Protein AF-K2R7N9-F1 (afdb_monomer)

Structure (mmCIF, N/CA/C/O backbone):
data_AF-K2R7N9-F1
#
_entry.id   AF-K2R7N9-F1
#
loop_
_atom_site.group_PDB
_atom_site.id
_atom_site.type_symbol
_atom_site.label_atom_id
_atom_site.label_alt_id
_atom_site.label_comp_id
_atom_site.label_asym_id
_atom_site.label_entity_id
_atom_site.label_seq_id
_atom_site.pdbx_PDB_ins_code
_atom_site.Cartn_x
_atom_site.Cartn_y
_atom_site.Cartn_z
_atom_site.occupancy
_atom_site.B_iso_or_equiv
_atom_site.auth_seq_id
_atom_site.auth_comp_id
_atom_site.auth_asym_id
_atom_site.auth_atom_id
_atom_site.pdbx_PDB_model_num
ATOM 1 N N . MET A 1 1 ? 5.567 8.477 19.212 1.00 52.91 1 MET A N 1
ATOM 2 C CA . MET A 1 1 ? 4.552 7.799 20.063 1.00 52.91 1 MET A CA 1
ATOM 3 C C . MET A 1 1 ? 4.392 6.324 19.695 1.00 52.91 1 MET A C 1
ATOM 5 O O . MET A 1 1 ? 4.453 5.483 20.583 1.00 52.91 1 MET A O 1
ATOM 9 N N . PHE A 1 2 ? 4.288 6.011 18.400 1.00 51.47 2 PHE A N 1
ATOM 10 C CA . PHE A 1 2 ? 4.263 4.658 17.830 1.00 51.47 2 PHE A CA 1
ATOM 11 C C . PHE A 1 2 ? 5.306 3.684 18.416 1.00 51.47 2 PHE A C 1
ATOM 13 O O . PHE A 1 2 ? 4.948 2.606 18.889 1.00 51.47 2 PHE A O 1
ATOM 20 N N . TYR A 1 3 ? 6.579 4.094 18.499 1.00 55.31 3 TYR A N 1
ATOM 21 C CA . TYR A 1 3 ? 7.644 3.263 19.077 1.00 55.31 3 TYR A CA 1
ATOM 22 C C . TYR A 1 3 ? 7.366 2.831 20.519 1.00 55.31 3 TYR A C 1
ATOM 24 O O . TYR A 1 3 ? 7.686 1.706 20.869 1.00 55.31 3 TYR A O 1
ATOM 32 N N . VAL A 1 4 ? 6.719 3.667 21.339 1.00 58.81 4 VAL A N 1
ATOM 33 C CA . VAL A 1 4 ? 6.377 3.320 22.730 1.00 58.81 4 VAL A CA 1
ATOM 34 C C . VAL A 1 4 ? 5.258 2.282 22.760 1.00 58.81 4 VAL A C 1
ATOM 36 O O . VAL A 1 4 ? 5.354 1.289 23.469 1.00 58.81 4 VAL A O 1
ATOM 39 N N . ALA A 1 5 ? 4.214 2.454 21.950 1.00 59.41 5 ALA A N 1
ATOM 40 C CA . ALA A 1 5 ? 3.125 1.485 21.890 1.00 59.41 5 ALA A CA 1
ATOM 41 C C . ALA A 1 5 ? 3.589 0.123 21.349 1.00 59.41 5 ALA A C 1
ATOM 43 O O . ALA A 1 5 ? 3.277 -0.905 21.948 1.00 59.41 5 ALA A O 1
ATOM 44 N N . ARG A 1 6 ? 4.395 0.106 20.277 1.00 59.06 6 ARG A N 1
ATOM 45 C CA . ARG A 1 6 ? 4.973 -1.119 19.703 1.00 59.06 6 ARG A CA 1
ATOM 46 C C . ARG A 1 6 ? 5.985 -1.764 20.652 1.00 59.06 6 ARG A C 1
ATOM 48 O O . ARG A 1 6 ? 5.880 -2.955 20.931 1.00 59.06 6 ARG A O 1
ATOM 55 N N . ALA A 1 7 ? 6.920 -0.990 21.203 1.00 59.03 7 ALA A N 1
ATOM 56 C CA . ALA A 1 7 ? 7.928 -1.500 22.134 1.00 59.03 7 ALA A CA 1
ATOM 57 C C . ALA A 1 7 ? 7.334 -1.964 23.462 1.00 59.03 7 ALA A C 1
ATOM 59 O O . ALA A 1 7 ? 7.969 -2.757 24.149 1.00 59.03 7 ALA A O 1
ATOM 60 N N . CYS A 1 8 ? 6.134 -1.513 23.831 1.00 60.31 8 CYS A N 1
ATOM 61 C CA . CYS A 1 8 ? 5.515 -1.966 25.062 1.00 60.31 8 CYS A CA 1
ATOM 62 C C . CYS A 1 8 ? 4.479 -3.072 24.858 1.00 60.31 8 CYS A C 1
ATOM 64 O O . CYS A 1 8 ? 4.507 -4.036 25.610 1.00 60.31 8 CYS A O 1
ATOM 66 N N . LEU A 1 9 ? 3.614 -3.010 23.844 1.00 62.53 9 LEU A N 1
ATOM 67 C CA . LEU A 1 9 ? 2.472 -3.927 23.711 1.00 62.53 9 LEU A CA 1
ATOM 68 C C . LEU A 1 9 ? 2.688 -5.110 22.755 1.00 62.53 9 LEU A C 1
ATOM 70 O O . LEU A 1 9 ? 1.759 -5.883 22.523 1.00 62.53 9 LEU A O 1
ATOM 74 N N . TYR A 1 10 ? 3.899 -5.301 22.228 1.00 69.38 10 TYR A N 1
ATOM 75 C CA . TYR A 1 10 ? 4.218 -6.502 21.459 1.00 69.38 10 TYR A CA 1
ATOM 76 C C . TYR A 1 10 ? 4.176 -7.753 22.348 1.00 69.38 10 TYR A C 1
ATOM 78 O O . TYR A 1 10 ? 4.750 -7.778 23.442 1.00 69.38 10 TYR A O 1
ATOM 86 N N . SER A 1 11 ? 3.520 -8.814 21.870 1.00 66.88 11 SER A N 1
ATOM 87 C CA . SER A 1 11 ? 3.306 -10.053 22.635 1.00 66.88 11 SER A CA 1
ATOM 88 C C . SER A 1 11 ? 4.608 -10.744 23.053 1.00 66.88 11 SER A C 1
ATOM 90 O O . SER A 1 11 ? 4.617 -11.463 24.046 1.00 66.88 11 SER A O 1
ATOM 92 N N . ARG A 1 12 ? 5.714 -10.487 22.338 1.00 69.00 12 ARG A N 1
ATOM 93 C CA . ARG A 1 12 ? 7.049 -11.014 22.664 1.00 69.00 12 ARG A CA 1
ATOM 94 C C . ARG A 1 12 ? 7.774 -10.255 23.781 1.00 69.00 12 ARG A C 1
ATOM 96 O O . ARG A 1 12 ? 8.808 -10.722 24.245 1.00 69.00 12 ARG A O 1
ATOM 103 N N . ASN A 1 13 ? 7.272 -9.096 24.205 1.00 72.44 13 ASN A N 1
ATOM 104 C CA . ASN A 1 13 ? 7.898 -8.324 25.278 1.00 72.44 13 ASN A CA 1
ATOM 105 C C . ASN A 1 13 ? 7.609 -8.932 26.653 1.00 72.44 13 ASN A C 1
ATOM 107 O O . ASN A 1 13 ? 6.588 -9.585 26.859 1.00 72.44 13 ASN A O 1
ATOM 111 N N . ALA A 1 14 ? 8.479 -8.653 27.626 1.00 80.75 14 ALA A N 1
ATOM 112 C CA . ALA A 1 14 ? 8.266 -9.080 29.004 1.00 80.75 14 ALA A CA 1
ATOM 113 C C . ALA A 1 14 ? 6.934 -8.523 29.569 1.00 80.75 14 ALA A C 1
ATOM 115 O O . ALA A 1 14 ? 6.615 -7.353 29.325 1.00 80.75 14 ALA A O 1
ATOM 116 N N . PRO A 1 15 ? 6.184 -9.289 30.389 1.00 82.75 15 PRO A N 1
ATOM 117 C CA . PRO A 1 15 ? 4.899 -8.851 30.949 1.00 82.75 15 PRO A CA 1
ATOM 118 C C . PRO A 1 15 ? 4.950 -7.497 31.675 1.00 82.75 15 PRO A C 1
ATOM 120 O O . PRO A 1 15 ? 4.014 -6.702 31.597 1.00 82.75 15 PRO A O 1
ATOM 123 N N . THR A 1 16 ? 6.063 -7.188 32.346 1.00 84.12 16 THR A N 1
ATOM 124 C CA . THR A 1 16 ? 6.278 -5.898 33.023 1.00 84.12 16 THR A CA 1
ATOM 125 C C . THR A 1 16 ? 6.301 -4.724 32.040 1.00 84.12 16 THR A C 1
ATOM 127 O O . THR A 1 16 ? 5.710 -3.679 32.311 1.00 84.12 16 THR A O 1
ATOM 130 N N . VAL A 1 17 ? 6.932 -4.908 30.877 1.00 77.31 17 VAL A N 1
ATOM 131 C CA . VAL A 1 17 ? 7.016 -3.901 29.808 1.00 77.31 17 VAL A CA 1
ATOM 132 C C . VAL A 1 17 ? 5.639 -3.684 29.170 1.00 77.31 17 VAL A C 1
ATOM 134 O O . VAL A 1 17 ? 5.231 -2.541 28.962 1.00 77.31 17 VAL A O 1
ATOM 137 N N . GLN A 1 18 ? 4.872 -4.759 28.972 1.00 75.94 18 GLN A N 1
ATOM 138 C CA . GLN A 1 18 ? 3.480 -4.685 28.509 1.00 75.94 18 GLN A CA 1
ATOM 139 C C . GLN A 1 18 ? 2.578 -3.937 29.492 1.00 75.94 18 GLN A C 1
ATOM 141 O O . GLN A 1 18 ? 1.816 -3.053 29.092 1.00 75.94 18 GLN A O 1
ATOM 146 N N . LYS A 1 19 ? 2.701 -4.231 30.792 1.00 83.56 19 LYS A N 1
ATOM 147 C CA . LYS A 1 19 ? 1.948 -3.536 31.842 1.00 83.56 19 LYS A CA 1
ATOM 148 C C . LYS A 1 19 ? 2.266 -2.040 31.862 1.00 83.56 19 LYS A C 1
ATOM 150 O O . LYS A 1 19 ? 1.341 -1.232 31.931 1.00 83.56 19 LYS A O 1
ATOM 155 N N . LEU A 1 20 ? 3.544 -1.671 31.755 1.00 82.88 20 LEU A N 1
ATOM 156 C CA . LEU A 1 20 ? 3.965 -0.270 31.700 1.00 82.88 20 LEU A CA 1
ATOM 157 C C . LEU A 1 20 ? 3.388 0.443 30.468 1.00 82.88 20 LEU A C 1
ATOM 159 O O . LEU A 1 20 ? 2.788 1.505 30.609 1.00 82.88 20 LEU A O 1
ATOM 163 N N . GLY A 1 21 ? 3.490 -0.168 29.283 1.00 81.06 21 GLY A N 1
ATOM 164 C CA . GLY A 1 21 ? 2.911 0.378 28.051 1.00 81.06 21 GLY A CA 1
ATOM 165 C C . GLY A 1 21 ? 1.423 0.645 28.144 1.00 81.06 21 GLY A C 1
ATOM 166 O O . GLY A 1 21 ? 0.953 1.709 27.747 1.00 81.06 21 GLY A O 1
ATOM 167 N N . LYS A 1 22 ? 0.682 -0.310 28.713 1.00 84.25 22 LYS A N 1
ATOM 168 C CA . LYS A 1 22 ? -0.757 -0.173 28.933 1.00 84.25 22 LYS A CA 1
ATOM 169 C C . LYS A 1 22 ? -1.070 1.015 29.844 1.00 84.25 22 LYS A C 1
ATOM 171 O O . LYS A 1 22 ? -1.948 1.802 29.512 1.00 84.25 22 LYS A O 1
ATOM 176 N N . VAL A 1 23 ? -0.344 1.178 30.954 1.00 88.69 23 VAL A N 1
ATOM 177 C CA . VAL A 1 23 ? -0.528 2.314 31.881 1.00 88.69 23 VAL A CA 1
ATOM 178 C C . VAL A 1 23 ? -0.234 3.648 31.193 1.00 88.69 23 VAL A C 1
ATOM 180 O O . VAL A 1 23 ? -1.018 4.588 31.332 1.00 88.69 23 VAL A O 1
ATOM 183 N N . VAL A 1 24 ? 0.850 3.730 30.419 1.00 86.19 24 VAL A N 1
ATOM 184 C CA . VAL A 1 24 ? 1.192 4.934 29.647 1.00 86.19 24 VAL A CA 1
ATOM 185 C C . VAL A 1 24 ? 0.076 5.273 28.658 1.00 86.19 24 VAL A C 1
ATOM 187 O O . VAL A 1 24 ? -0.429 6.393 28.676 1.00 86.19 24 VAL A O 1
ATOM 190 N N . LEU A 1 25 ? -0.380 4.310 27.853 1.00 84.19 25 LEU A N 1
ATOM 191 C CA . LEU A 1 25 ? -1.423 4.546 26.850 1.00 84.19 25 LEU A CA 1
ATOM 192 C C . LEU A 1 25 ? -2.781 4.890 27.468 1.00 84.19 25 LEU A C 1
ATOM 194 O O . LEU A 1 25 ? -3.458 5.783 26.966 1.00 84.19 25 LEU A O 1
ATOM 198 N N . LEU A 1 26 ? -3.159 4.251 28.579 1.00 89.00 26 LEU A N 1
ATOM 199 C CA . LEU A 1 26 ? -4.362 4.612 29.336 1.00 89.00 26 LEU A CA 1
ATOM 200 C C . LEU A 1 26 ? -4.284 6.048 29.857 1.00 89.00 26 LEU A C 1
ATOM 202 O O . LEU A 1 26 ? -5.247 6.800 29.732 1.00 89.00 26 LEU A O 1
ATOM 206 N N . THR A 1 27 ? -3.129 6.445 30.392 1.00 92.00 27 THR A N 1
ATOM 207 C CA . THR A 1 27 ? -2.916 7.802 30.910 1.00 92.00 27 THR A CA 1
ATOM 208 C C . THR A 1 27 ? -2.982 8.829 29.781 1.00 92.00 27 THR A C 1
ATOM 210 O O . THR A 1 27 ? -3.637 9.856 29.920 1.00 92.00 27 THR A O 1
ATOM 213 N N . MET A 1 28 ? -2.362 8.548 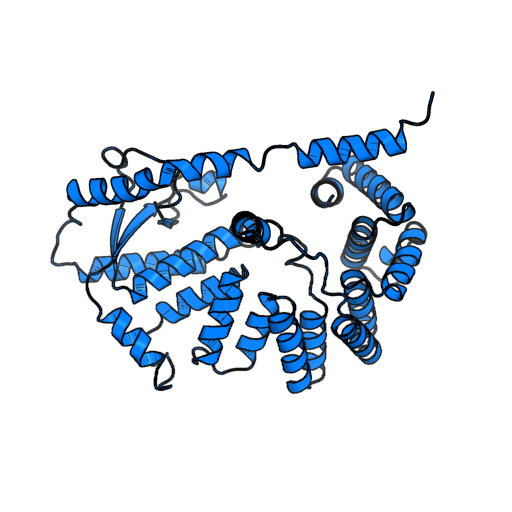28.634 1.00 89.19 28 MET A N 1
ATOM 214 C CA . MET A 1 28 ? -2.412 9.420 27.456 1.00 89.19 28 MET A CA 1
ATOM 215 C C . MET A 1 28 ? -3.819 9.512 26.860 1.00 89.19 28 MET A C 1
ATOM 217 O O . MET A 1 28 ? -4.265 10.601 26.518 1.00 89.19 28 MET A O 1
ATOM 221 N N . SER A 1 29 ? -4.546 8.397 26.792 1.00 90.62 29 SER A N 1
ATOM 222 C CA . SER A 1 29 ? -5.941 8.375 26.347 1.00 90.62 29 SER A CA 1
ATOM 223 C C . SER A 1 29 ? -6.856 9.164 27.291 1.00 90.62 29 SER A C 1
ATOM 225 O O . SER A 1 29 ? -7.710 9.913 26.827 1.00 90.62 29 SER A O 1
ATOM 227 N N . ALA A 1 30 ? -6.634 9.080 28.609 1.00 91.50 30 ALA A N 1
ATOM 228 C CA . ALA A 1 30 ? -7.335 9.904 29.596 1.00 91.50 30 ALA A CA 1
ATOM 229 C C . ALA A 1 30 ? -7.004 11.405 29.477 1.00 91.50 30 ALA A C 1
ATOM 231 O O . ALA A 1 30 ? -7.808 12.238 29.879 1.00 91.50 30 ALA A O 1
ATOM 232 N N . ASN A 1 31 ? -5.847 11.743 28.901 1.00 92.69 31 ASN A N 1
ATOM 233 C CA . ASN A 1 31 ? -5.457 13.107 28.531 1.00 92.69 31 ASN A CA 1
ATOM 234 C C . ASN A 1 31 ? -5.822 13.449 27.074 1.00 92.69 31 ASN A C 1
ATOM 236 O O . ASN A 1 31 ? -5.214 14.339 26.486 1.00 92.69 31 ASN A O 1
ATOM 240 N N . GLU A 1 32 ? -6.784 12.727 26.494 1.00 94.00 32 GLU A N 1
ATOM 241 C CA . GLU A 1 32 ? -7.348 12.990 25.168 1.00 94.00 32 GLU A CA 1
ATOM 242 C C . GLU A 1 32 ? -6.322 12.985 24.023 1.00 94.00 32 GLU A C 1
ATOM 244 O O . GLU A 1 32 ? -6.474 13.673 23.022 1.00 94.00 32 GLU A O 1
ATOM 249 N N . VAL A 1 33 ? -5.272 12.165 24.120 1.00 92.06 33 VAL A N 1
ATOM 250 C CA . VAL A 1 33 ? -4.355 11.947 22.992 1.00 92.06 33 VAL A CA 1
ATOM 251 C C . VAL A 1 33 ? -5.008 10.976 21.986 1.00 92.06 33 VAL A C 1
ATOM 253 O O . VAL A 1 33 ? -5.231 9.808 22.352 1.00 92.06 33 VAL A O 1
ATOM 256 N N . PRO A 1 34 ? -5.309 11.393 20.733 1.00 88.88 34 PRO A N 1
ATOM 257 C CA . PRO A 1 34 ? -6.054 10.566 19.776 1.00 88.88 34 PRO A CA 1
ATOM 258 C C . PRO A 1 34 ? -5.332 9.262 19.432 1.00 88.88 34 PRO A C 1
ATOM 260 O O . PRO A 1 34 ? -5.887 8.178 19.622 1.00 88.88 34 PRO A O 1
ATOM 263 N N . GLU A 1 35 ? -4.054 9.343 19.056 1.00 85.88 35 GLU A N 1
ATOM 264 C CA . GLU A 1 35 ? -3.266 8.173 18.648 1.00 85.88 35 GLU A CA 1
ATOM 265 C C . GLU A 1 35 ? -3.135 7.118 19.747 1.00 85.88 35 GLU A C 1
ATOM 267 O O . GLU A 1 35 ? -3.310 5.924 19.499 1.00 85.88 35 GLU A O 1
ATOM 272 N N . ALA A 1 36 ? -2.913 7.547 20.993 1.00 87.62 36 ALA A N 1
ATOM 273 C CA . ALA A 1 36 ? -2.860 6.634 22.132 1.00 87.62 36 ALA A CA 1
ATOM 274 C C . ALA A 1 36 ? -4.192 5.894 22.330 1.00 87.62 36 ALA A C 1
ATOM 276 O O . ALA A 1 36 ? -4.206 4.697 22.622 1.00 87.62 36 ALA A O 1
ATOM 277 N N . THR A 1 37 ? -5.308 6.600 22.133 1.00 90.94 37 THR A N 1
ATOM 278 C CA . THR A 1 37 ? -6.661 6.044 22.237 1.00 90.94 37 THR A CA 1
ATOM 279 C C . THR A 1 37 ? -6.910 5.015 21.141 1.00 90.94 37 THR A C 1
ATOM 281 O O . THR A 1 37 ? -7.303 3.887 21.436 1.00 90.94 37 THR A O 1
ATOM 284 N N . LEU A 1 38 ? -6.629 5.368 19.885 1.00 89.38 38 LEU A N 1
ATOM 285 C CA . LEU A 1 38 ? -6.840 4.484 18.740 1.00 89.38 38 LEU A CA 1
ATOM 286 C C . LEU A 1 38 ? -5.953 3.241 18.807 1.00 89.38 38 LEU A C 1
ATOM 288 O O . LEU A 1 38 ? -6.447 2.136 18.600 1.00 89.38 38 LEU A O 1
ATOM 292 N N . HIS A 1 39 ? -4.673 3.386 19.153 1.00 85.88 39 HIS A N 1
ATOM 293 C CA . HIS A 1 39 ? -3.767 2.247 19.320 1.00 85.88 39 HIS A CA 1
ATOM 294 C C . HIS A 1 39 ? -4.250 1.278 20.398 1.00 85.88 39 HIS A C 1
ATOM 296 O O . HIS A 1 39 ? -4.317 0.068 20.172 1.00 85.88 39 HIS A O 1
ATOM 302 N N . LEU A 1 40 ? -4.619 1.805 21.566 1.00 86.88 40 LEU A N 1
ATOM 303 C CA . LEU A 1 40 ? -5.079 0.990 22.681 1.00 86.88 40 LEU A CA 1
ATOM 304 C C . LEU A 1 40 ? -6.367 0.225 22.331 1.00 86.88 40 LEU A C 1
ATOM 306 O O . LEU A 1 40 ? -6.474 -0.966 22.625 1.00 86.88 40 LEU A O 1
ATOM 310 N N . LEU A 1 41 ? -7.314 0.873 21.648 1.00 89.81 41 LEU A N 1
ATOM 311 C CA . LEU A 1 41 ? -8.563 0.233 21.233 1.00 89.81 41 LEU A CA 1
ATOM 312 C C . LEU A 1 41 ? -8.361 -0.774 20.090 1.00 89.81 41 LEU A C 1
ATOM 314 O O . LEU A 1 41 ? -8.971 -1.841 20.122 1.00 89.81 41 LEU A O 1
ATOM 318 N N . ARG A 1 42 ? -7.478 -0.495 19.121 1.00 88.25 42 ARG A N 1
ATOM 319 C CA . ARG A 1 42 ? -7.101 -1.450 18.059 1.00 88.25 42 ARG A CA 1
ATOM 320 C C . ARG A 1 42 ? -6.485 -2.718 18.638 1.00 88.25 42 ARG A C 1
ATOM 322 O O . ARG A 1 42 ? -6.830 -3.813 18.206 1.00 88.25 42 ARG A O 1
ATOM 329 N N . LEU A 1 43 ? -5.613 -2.583 19.634 1.00 83.44 43 LEU A N 1
ATOM 330 C CA . LEU A 1 43 ? -5.009 -3.734 20.305 1.00 83.44 43 LEU A CA 1
ATOM 331 C C . LEU A 1 43 ? -6.038 -4.545 21.091 1.00 83.44 43 LEU A C 1
ATOM 333 O O . LEU A 1 43 ? -5.993 -5.771 21.042 1.00 83.44 43 LEU A O 1
ATOM 337 N N . ALA A 1 44 ? -6.990 -3.884 21.750 1.00 86.00 44 ALA A N 1
ATOM 338 C CA . ALA A 1 44 ? -8.088 -4.573 22.419 1.00 86.00 44 ALA A CA 1
ATOM 339 C C . ALA A 1 44 ? -8.964 -5.360 21.426 1.00 86.00 44 ALA A C 1
ATOM 341 O O . ALA A 1 44 ? -9.278 -6.515 21.683 1.00 86.00 44 ALA A O 1
ATOM 342 N N . VAL A 1 45 ? -9.286 -4.785 20.260 1.00 86.31 45 VAL A N 1
ATOM 343 C CA . VAL A 1 45 ? -10.034 -5.493 19.202 1.00 86.31 45 VAL A CA 1
ATOM 344 C C . VAL A 1 45 ? -9.245 -6.683 18.652 1.00 86.31 45 VAL A C 1
ATOM 346 O O . VAL A 1 45 ? -9.815 -7.757 18.511 1.00 86.31 45 VAL A O 1
ATOM 349 N N . ARG A 1 46 ? -7.936 -6.538 18.404 1.00 84.00 46 ARG A N 1
ATOM 350 C CA . ARG A 1 46 ? -7.087 -7.667 17.978 1.00 84.00 46 ARG A CA 1
ATOM 351 C C . ARG A 1 46 ? -7.054 -8.795 19.011 1.00 84.00 46 ARG A C 1
ATOM 353 O O . ARG A 1 46 ? -6.984 -9.954 18.640 1.00 84.00 46 ARG A O 1
ATOM 360 N N . GLN A 1 47 ? -7.100 -8.476 20.305 1.00 80.62 47 GLN A N 1
ATOM 361 C CA . GLN A 1 47 ? -7.196 -9.496 21.356 1.00 80.62 47 GLN A CA 1
ATOM 362 C C . GLN A 1 47 ? -8.556 -10.201 21.366 1.00 80.62 47 GLN A C 1
ATOM 364 O O . GLN A 1 47 ? -8.629 -11.360 21.763 1.00 80.62 47 GLN A O 1
ATOM 369 N N . ASP A 1 48 ? -9.614 -9.525 20.918 1.00 83.62 48 ASP A N 1
ATOM 370 C CA . ASP A 1 48 ? -10.950 -10.110 20.803 1.00 83.62 48 ASP A CA 1
ATOM 371 C C . ASP A 1 48 ? -11.066 -11.091 19.627 1.00 83.62 48 ASP A C 1
ATOM 373 O O . ASP A 1 48 ? -11.963 -11.940 19.631 1.00 83.62 48 ASP A O 1
ATOM 377 N N . GLU A 1 49 ? -10.164 -11.013 18.639 1.00 81.06 49 GLU A N 1
ATOM 378 C CA . GLU A 1 49 ? -10.071 -11.967 17.531 1.00 81.06 49 GLU A CA 1
ATOM 379 C C . GLU A 1 49 ? -9.717 -13.362 18.078 1.00 81.06 49 GLU A C 1
ATOM 381 O O . GLU A 1 49 ? -8.576 -13.667 18.413 1.00 81.06 49 GLU A O 1
ATOM 386 N N . GLY A 1 50 ? -10.731 -14.224 18.202 1.00 70.44 50 GLY A N 1
ATOM 387 C CA . GLY A 1 50 ? -10.595 -15.592 18.715 1.00 70.44 50 GLY A CA 1
ATOM 388 C C . GLY A 1 50 ? -11.095 -15.806 20.148 1.00 70.44 50 GLY A C 1
ATOM 389 O O . GLY A 1 50 ? -11.113 -16.944 20.616 1.00 70.44 50 GLY A O 1
ATOM 390 N N . LEU A 1 51 ? -11.563 -14.761 20.841 1.00 70.94 51 LEU A N 1
ATOM 391 C CA . LEU A 1 51 ? -12.180 -14.890 22.165 1.00 70.94 51 LEU A CA 1
ATOM 392 C C . LEU A 1 51 ? -13.712 -14.989 22.087 1.00 70.94 51 LEU A C 1
ATOM 394 O O . LEU A 1 51 ? -14.377 -14.381 21.247 1.00 70.94 51 LEU A O 1
ATOM 398 N N . SER A 1 52 ? -14.311 -15.737 23.022 1.00 65.69 52 SER A N 1
ATOM 399 C CA . SER A 1 52 ? -15.770 -15.767 23.203 1.00 65.69 52 SER A CA 1
ATOM 400 C C . SER A 1 52 ? -16.312 -14.376 23.572 1.00 65.69 52 SER A C 1
ATOM 402 O O . SER A 1 52 ? -15.666 -13.658 24.339 1.00 65.69 52 SER A O 1
ATOM 404 N N . ARG A 1 53 ? -17.535 -14.030 23.130 1.00 64.38 53 ARG A N 1
ATOM 405 C CA . ARG A 1 53 ? -18.181 -12.716 23.377 1.00 64.38 53 ARG A CA 1
ATOM 406 C C . ARG A 1 53 ? -18.155 -12.247 24.842 1.00 64.38 53 ARG A C 1
ATOM 408 O O . ARG A 1 53 ? -18.111 -11.048 25.077 1.00 64.38 53 ARG A O 1
ATOM 415 N N . ALA A 1 54 ? -18.155 -13.162 25.813 1.00 60.00 54 ALA A N 1
ATOM 416 C CA . ALA A 1 54 ? -18.172 -12.843 27.243 1.00 60.00 54 ALA A CA 1
ATOM 417 C C . ALA A 1 54 ? -16.844 -12.284 27.800 1.00 60.00 54 ALA A C 1
ATOM 419 O O . ALA A 1 54 ? -16.807 -11.841 28.944 1.00 60.00 54 ALA A O 1
ATOM 420 N N . ARG A 1 55 ? -15.747 -12.322 27.030 1.00 70.44 55 ARG A N 1
ATOM 421 C CA . ARG A 1 55 ? -14.406 -11.899 27.477 1.00 70.44 55 ARG A CA 1
ATOM 422 C C . ARG A 1 55 ? -13.753 -10.915 26.510 1.00 70.44 55 ARG A C 1
ATOM 424 O O . ARG A 1 55 ? -12.555 -11.004 26.265 1.00 70.44 55 ARG A O 1
ATOM 431 N N . ARG A 1 56 ? -14.543 -9.998 25.947 1.00 82.69 56 ARG A N 1
ATOM 432 C CA . ARG A 1 56 ? -14.012 -8.978 25.042 1.00 82.69 56 ARG A CA 1
ATOM 433 C C . ARG A 1 56 ? -13.191 -7.945 25.813 1.00 82.69 56 ARG A C 1
ATOM 435 O O . ARG A 1 56 ? -13.727 -7.194 26.627 1.00 82.69 56 ARG A O 1
ATOM 442 N N . ALA A 1 57 ? -11.891 -7.903 25.546 1.00 86.69 57 ALA A N 1
ATOM 443 C CA . ALA A 1 57 ? -10.956 -6.895 26.016 1.00 86.69 57 ALA A CA 1
ATOM 444 C C . ALA A 1 57 ? -11.434 -5.483 25.662 1.00 86.69 57 ALA A C 1
ATOM 446 O O . ALA A 1 57 ? -11.320 -4.587 26.503 1.00 86.69 57 ALA A O 1
ATOM 447 N N . TYR A 1 58 ? -12.036 -5.282 24.480 1.00 89.31 58 TYR A N 1
ATOM 448 C CA . TYR A 1 58 ? -12.573 -3.977 24.088 1.00 89.31 58 TYR A CA 1
ATOM 449 C C . TYR A 1 58 ? -13.623 -3.445 25.071 1.00 89.31 58 TYR A C 1
ATOM 451 O O . TYR A 1 58 ? -13.663 -2.239 25.315 1.00 89.31 58 TYR A O 1
ATOM 459 N N . ASP A 1 59 ? -14.440 -4.322 25.661 1.00 89.00 59 ASP A N 1
ATOM 460 C CA . ASP A 1 59 ? -15.540 -3.964 26.565 1.00 89.00 59 ASP A CA 1
ATOM 461 C C . ASP A 1 59 ? -15.103 -3.850 28.038 1.00 89.00 59 ASP A C 1
ATOM 463 O O . ASP A 1 59 ? -15.900 -3.464 28.896 1.00 89.00 59 ASP A O 1
ATOM 467 N N . SER A 1 60 ? -13.820 -4.088 28.339 1.00 90.25 60 SER A N 1
ATOM 468 C CA . SER A 1 60 ? -13.258 -3.957 29.689 1.00 90.25 60 SER A CA 1
ATOM 469 C C . SER A 1 60 ? -13.567 -2.591 30.316 1.00 90.25 60 SER A C 1
ATOM 471 O O . SER A 1 60 ? -13.536 -1.547 29.651 1.00 90.25 60 SER A O 1
ATOM 473 N N . THR A 1 61 ? -13.848 -2.567 31.620 1.00 92.50 61 THR A N 1
ATOM 474 C CA . THR A 1 61 ? -14.089 -1.332 32.386 1.00 92.50 61 THR A CA 1
ATOM 475 C C . THR A 1 61 ? -12.875 -0.401 32.378 1.00 92.50 61 THR A C 1
ATOM 477 O O . THR A 1 61 ? -13.039 0.821 32.351 1.00 92.50 61 THR A O 1
ATOM 480 N N . GLU A 1 62 ? -11.668 -0.963 32.291 1.00 90.81 62 GLU A N 1
ATOM 481 C CA . GLU A 1 62 ? -10.408 -0.218 32.203 1.00 90.81 62 GLU A CA 1
ATOM 482 C C . GLU A 1 62 ? -10.333 0.664 30.949 1.00 90.81 62 GLU A C 1
ATOM 484 O O . GLU A 1 62 ? -9.726 1.730 30.982 1.00 90.81 62 GLU A O 1
ATOM 489 N N . LEU A 1 63 ? -10.981 0.259 29.848 1.00 92.75 63 LEU A N 1
ATOM 490 C CA . LEU A 1 63 ? -10.968 1.003 28.581 1.00 92.75 63 LEU A CA 1
ATOM 491 C C . LEU A 1 63 ? -12.138 1.993 28.449 1.00 92.75 63 LEU A C 1
ATOM 493 O O . LEU A 1 63 ? -12.361 2.560 27.379 1.00 92.75 63 LEU A O 1
ATOM 497 N N . SER A 1 64 ? -12.896 2.228 29.524 1.00 93.75 64 SER A N 1
ATOM 498 C CA . SER A 1 64 ? -14.063 3.121 29.508 1.00 93.75 64 SER A CA 1
ATOM 499 C C . SER A 1 64 ? -13.721 4.563 29.110 1.00 93.75 64 SER A C 1
ATOM 501 O O . SER A 1 64 ? -14.460 5.164 28.325 1.00 93.75 64 SER A O 1
ATOM 503 N N . PHE A 1 65 ? -12.590 5.102 29.580 1.00 92.50 65 PHE A N 1
ATOM 504 C CA . PHE A 1 65 ? -12.101 6.428 29.184 1.00 92.50 65 PHE A CA 1
ATOM 505 C C . PHE A 1 65 ? -11.731 6.479 27.700 1.00 92.50 65 PHE A C 1
ATOM 507 O O . PHE A 1 65 ? -12.179 7.382 26.999 1.00 92.50 65 PHE A O 1
ATOM 514 N N . ALA A 1 66 ? -11.019 5.466 27.199 1.00 93.75 66 ALA A N 1
ATOM 515 C CA . ALA A 1 66 ? -10.652 5.376 25.789 1.00 93.75 66 ALA A CA 1
ATOM 516 C C . ALA A 1 66 ? -11.888 5.300 24.880 1.00 93.75 66 ALA A C 1
ATOM 518 O O . ALA A 1 66 ? -11.962 6.009 23.881 1.00 93.75 66 ALA A O 1
ATOM 519 N N . ARG A 1 67 ? -12.911 4.517 25.252 1.00 96.31 67 ARG A N 1
ATOM 520 C CA . ARG A 1 67 ? -14.182 4.461 24.506 1.00 96.31 67 ARG A CA 1
ATOM 521 C C . ARG A 1 67 ? -14.943 5.787 24.538 1.00 96.31 67 ARG A C 1
ATOM 523 O O . ARG A 1 67 ? -15.550 6.159 23.538 1.00 96.31 67 ARG A O 1
ATOM 530 N N . ARG A 1 68 ? -14.939 6.499 25.671 1.00 96.62 68 ARG A N 1
ATOM 531 C CA . ARG A 1 68 ? -15.547 7.837 25.770 1.00 96.62 68 ARG A CA 1
ATOM 532 C C . ARG A 1 68 ? -14.832 8.821 24.849 1.00 96.62 68 ARG A C 1
ATOM 534 O O . ARG A 1 68 ? -15.499 9.531 24.105 1.00 96.62 68 ARG A O 1
ATOM 541 N N . HIS A 1 69 ? -13.503 8.813 24.871 1.00 96.75 69 HIS A N 1
ATOM 542 C CA . HIS A 1 69 ? -12.698 9.669 24.014 1.00 96.75 69 HIS A CA 1
ATOM 543 C C . HIS A 1 69 ? -12.871 9.317 22.528 1.00 96.75 69 HIS A C 1
ATOM 545 O O . HIS A 1 69 ? -13.065 10.215 21.724 1.00 96.75 69 HIS A O 1
ATOM 551 N N . LEU A 1 70 ? -12.956 8.032 22.160 1.00 96.19 70 LEU A N 1
ATOM 552 C CA . LEU A 1 70 ? -13.290 7.621 20.790 1.00 96.19 70 LEU A CA 1
ATOM 553 C C . LEU A 1 70 ? -14.610 8.237 20.304 1.00 96.19 70 LEU A C 1
ATOM 555 O O . LEU A 1 70 ? -14.669 8.729 19.184 1.00 96.19 70 LEU A O 1
ATOM 559 N N . ARG A 1 71 ? -15.670 8.232 21.125 1.00 97.19 71 ARG A N 1
ATOM 560 C CA . ARG A 1 71 ? -16.955 8.850 20.744 1.00 97.19 71 ARG A CA 1
ATOM 561 C C . ARG A 1 71 ? -16.823 10.353 20.514 1.00 97.19 71 ARG A C 1
ATOM 563 O O . ARG A 1 71 ? -17.453 10.863 19.597 1.00 97.19 71 ARG A O 1
ATOM 570 N N . LYS A 1 72 ? -16.011 11.034 21.331 1.00 96.88 72 LYS A N 1
ATOM 571 C CA . LYS A 1 72 ? -15.684 12.453 21.148 1.00 96.88 72 LYS A CA 1
ATOM 572 C C . LYS A 1 72 ? -14.975 12.671 19.806 1.00 96.88 72 LYS A C 1
ATOM 574 O O . LYS A 1 72 ? -15.471 13.448 19.006 1.00 96.88 72 LYS A O 1
ATOM 579 N N . LEU A 1 73 ? -13.935 11.888 19.508 1.00 94.31 73 LEU A N 1
ATOM 580 C CA . LEU A 1 73 ? -13.209 11.952 18.232 1.00 94.31 73 LEU A CA 1
ATOM 581 C C . LEU A 1 73 ? -14.113 11.695 17.017 1.00 94.31 73 LEU A C 1
ATOM 583 O O . LEU A 1 73 ? -13.979 12.363 16.000 1.00 94.31 73 LEU A O 1
ATOM 587 N N . VAL A 1 74 ? -15.046 10.742 17.109 1.00 95.19 74 VAL A N 1
ATOM 588 C CA . VAL A 1 74 ? -16.027 10.484 16.039 1.00 95.19 74 VAL A CA 1
ATOM 589 C C . VAL A 1 74 ? -16.988 11.665 15.873 1.00 95.19 74 VAL A C 1
ATOM 591 O O . VAL A 1 74 ? -17.286 12.039 14.745 1.00 95.19 74 VAL A O 1
ATOM 594 N N . ALA A 1 75 ? -17.451 12.278 16.967 1.00 94.81 75 ALA A N 1
ATOM 595 C CA . ALA A 1 75 ? -18.296 13.473 16.908 1.00 94.81 75 ALA A CA 1
ATOM 596 C C . ALA A 1 75 ? -17.554 14.693 16.329 1.00 94.81 75 ALA A C 1
ATOM 598 O O . ALA A 1 75 ? -18.160 15.516 15.651 1.00 94.81 75 ALA A O 1
ATOM 599 N N . GLU A 1 76 ? -16.243 14.775 16.557 1.00 93.19 76 GLU A N 1
ATOM 600 C CA . GLU A 1 76 ? -15.328 15.771 15.983 1.00 93.19 76 GLU A CA 1
ATOM 601 C C . GLU A 1 76 ? -14.872 15.420 14.555 1.00 93.19 76 GLU A C 1
ATOM 603 O O . GLU A 1 76 ? -14.002 16.087 14.005 1.00 93.19 76 GLU A O 1
ATOM 608 N N . LYS A 1 77 ? -15.449 14.376 13.945 1.00 92.75 77 LYS A N 1
ATOM 609 C CA . LYS A 1 77 ? -15.131 13.892 12.594 1.00 92.75 77 LYS A CA 1
ATOM 610 C C . LYS A 1 77 ? -13.658 13.526 12.364 1.00 92.75 77 LYS A C 1
ATOM 612 O O . LYS A 1 77 ? -13.144 13.632 11.258 1.00 92.75 77 LYS A O 1
ATOM 617 N N . HIS A 1 78 ? -12.961 13.041 13.390 1.00 90.31 78 HIS A N 1
ATOM 618 C CA . HIS A 1 78 ? -11.578 12.586 13.246 1.00 90.31 78 HIS A CA 1
ATOM 619 C C . HIS A 1 78 ? -11.509 11.330 12.345 1.00 90.31 78 HIS A C 1
ATOM 621 O O . HIS A 1 78 ? -12.056 10.280 12.716 1.00 90.31 78 HIS A O 1
ATOM 627 N N . PRO A 1 79 ? -10.757 11.341 11.228 1.00 88.56 79 PRO A N 1
ATOM 628 C CA . PRO A 1 79 ? -10.881 10.341 10.158 1.00 88.56 79 PRO A CA 1
ATOM 629 C C . PRO A 1 79 ? -10.548 8.923 10.639 1.00 88.56 79 PRO A C 1
ATOM 631 O O . PRO A 1 79 ? -11.344 7.993 10.504 1.00 88.56 79 PRO A O 1
ATOM 634 N N . HIS A 1 80 ? -9.408 8.744 11.313 1.00 88.00 80 HIS A N 1
ATOM 635 C CA . HIS A 1 80 ? -8.996 7.432 11.820 1.00 88.00 80 HIS A CA 1
ATOM 636 C C . HIS A 1 80 ? -9.922 6.864 12.908 1.00 88.00 80 HIS A C 1
ATOM 638 O O . HIS A 1 80 ? -10.009 5.642 13.065 1.00 88.00 80 HIS A O 1
ATOM 644 N N . ALA A 1 81 ? -10.607 7.728 13.665 1.00 92.38 81 ALA A N 1
ATOM 645 C CA . ALA A 1 81 ? -11.572 7.318 14.677 1.00 92.38 81 ALA A CA 1
ATOM 646 C C . ALA A 1 81 ? -12.874 6.846 14.027 1.00 92.38 81 ALA A C 1
ATOM 648 O O . ALA A 1 81 ? -13.399 5.798 14.409 1.00 92.38 81 ALA A O 1
ATOM 649 N N . MET A 1 82 ? -13.343 7.567 13.004 1.00 94.94 82 MET A N 1
ATOM 650 C CA . MET A 1 82 ? -14.496 7.172 12.196 1.00 94.94 82 MET A CA 1
ATOM 651 C C . MET A 1 82 ? -14.242 5.844 11.480 1.00 94.94 82 MET A C 1
ATOM 653 O O . MET A 1 82 ? -15.072 4.948 11.590 1.00 94.94 82 MET A O 1
ATOM 657 N N . VAL A 1 83 ? -13.067 5.636 10.867 1.00 93.19 83 VAL A N 1
ATOM 658 C CA . VAL A 1 83 ? -12.705 4.329 10.280 1.00 93.19 83 VAL A CA 1
ATOM 659 C C . VAL A 1 83 ? -12.742 3.219 11.321 1.00 93.19 83 VAL A C 1
ATOM 661 O O . VAL A 1 83 ? -13.339 2.166 11.094 1.00 93.19 83 VAL A O 1
ATOM 664 N N . PHE A 1 84 ? -12.122 3.438 12.484 1.00 93.00 84 PHE A N 1
ATOM 665 C CA . PHE A 1 84 ? -12.115 2.440 13.548 1.00 93.00 84 PHE A CA 1
ATOM 666 C C . PHE A 1 84 ? -13.539 2.077 14.001 1.00 93.00 84 PHE A C 1
ATOM 668 O O . PHE A 1 84 ? -13.861 0.897 14.154 1.00 93.00 84 PHE A O 1
ATOM 675 N N . GLN A 1 85 ? -14.408 3.072 14.180 1.00 95.69 85 GLN A N 1
ATOM 676 C CA . GLN A 1 85 ? -15.794 2.854 14.579 1.00 95.69 85 GLN A CA 1
ATOM 677 C C . GLN A 1 85 ? -16.619 2.187 13.465 1.00 95.69 85 GLN A C 1
ATOM 679 O O . GLN A 1 85 ? -17.367 1.249 13.750 1.00 95.69 85 GLN A O 1
ATOM 684 N N . ALA A 1 86 ? -16.441 2.593 12.207 1.00 96.06 86 ALA A N 1
ATOM 685 C CA . ALA A 1 86 ? -17.086 1.991 11.045 1.00 96.06 86 ALA A CA 1
ATOM 686 C C . ALA A 1 86 ? -16.714 0.508 10.894 1.00 96.06 86 ALA A C 1
ATOM 688 O O . ALA A 1 86 ? -17.587 -0.318 10.636 1.00 96.06 86 ALA A O 1
ATOM 689 N N . LYS A 1 87 ? -15.449 0.132 11.143 1.00 94.50 87 LYS A N 1
ATOM 690 C CA . LYS A 1 87 ? -15.016 -1.279 11.152 1.00 94.50 87 LYS A CA 1
ATOM 691 C C . LYS A 1 87 ? -15.799 -2.110 12.158 1.00 94.50 87 LYS A C 1
ATOM 693 O O . LYS A 1 87 ? -16.233 -3.218 11.845 1.00 94.50 87 LYS A O 1
ATOM 698 N N . ARG A 1 88 ? -16.015 -1.566 13.359 1.00 93.75 88 ARG A N 1
ATOM 699 C CA . ARG A 1 88 ? -16.810 -2.237 14.396 1.00 93.75 88 ARG A CA 1
ATOM 700 C C . ARG A 1 88 ? -18.274 -2.363 13.983 1.00 93.75 88 ARG A C 1
ATOM 702 O O . ARG A 1 88 ? -18.820 -3.457 14.079 1.00 93.75 88 ARG A O 1
ATOM 709 N N . LEU A 1 89 ? -18.877 -1.296 13.455 1.00 96.62 89 LEU A N 1
ATOM 710 C CA . LEU A 1 89 ? -20.249 -1.329 12.932 1.00 96.62 89 LEU A CA 1
ATOM 711 C C . LEU A 1 89 ? -20.409 -2.383 11.825 1.00 96.62 89 LEU A C 1
ATOM 713 O O . LEU A 1 89 ? -21.336 -3.191 11.870 1.00 96.62 89 LEU A O 1
ATOM 717 N N . ALA A 1 90 ? -19.477 -2.442 10.872 1.00 95.81 90 ALA A N 1
ATOM 718 C CA . ALA A 1 90 ? -19.486 -3.435 9.801 1.00 95.81 90 ALA A CA 1
ATOM 719 C C . ALA A 1 90 ? -19.360 -4.873 10.337 1.00 95.81 90 ALA A C 1
ATOM 721 O O . ALA A 1 90 ? -20.104 -5.754 9.899 1.00 95.81 90 ALA A O 1
ATOM 722 N N . ALA A 1 91 ? -18.480 -5.107 11.319 1.00 92.31 91 ALA A N 1
ATOM 723 C CA . ALA A 1 91 ? -18.323 -6.405 11.983 1.00 92.31 91 ALA A CA 1
ATOM 724 C C . ALA A 1 91 ? -19.564 -6.826 12.799 1.00 92.31 91 ALA A C 1
ATOM 726 O O . ALA A 1 91 ? -19.815 -8.015 12.986 1.00 92.31 91 ALA A O 1
ATOM 727 N N . GLU A 1 92 ? -20.363 -5.863 13.261 1.00 94.38 92 GLU A N 1
ATOM 728 C CA . GLU A 1 92 ? -21.653 -6.076 13.930 1.00 94.38 92 GLU A CA 1
ATOM 729 C C . GLU A 1 92 ? -22.820 -6.278 12.942 1.00 94.38 92 GLU A C 1
ATOM 731 O O . GLU A 1 92 ? -23.959 -6.462 13.366 1.00 94.38 92 GLU A O 1
ATOM 736 N N . GLY A 1 93 ? -22.564 -6.249 11.628 1.00 96.31 93 GLY A N 1
ATOM 737 C CA . GLY A 1 93 ? -23.592 -6.346 10.586 1.00 96.31 93 GLY A CA 1
ATOM 738 C C . GLY A 1 93 ? -24.316 -5.026 10.295 1.00 96.31 93 GLY A C 1
ATOM 739 O O . GLY A 1 93 ? -25.191 -4.978 9.434 1.00 96.31 93 GLY A O 1
ATOM 740 N N . ARG A 1 94 ? -23.928 -3.927 10.949 1.00 98.00 94 ARG A N 1
ATOM 741 C CA . ARG A 1 94 ? -24.491 -2.577 10.773 1.00 98.00 94 ARG A CA 1
ATOM 742 C C . ARG A 1 94 ? -23.783 -1.833 9.638 1.00 98.00 94 ARG A C 1
ATOM 744 O O . ARG A 1 94 ? -23.295 -0.718 9.804 1.00 98.00 94 ARG A O 1
ATOM 751 N N . ARG A 1 95 ? -23.691 -2.473 8.468 1.00 97.44 95 ARG A N 1
ATOM 752 C CA . ARG A 1 95 ? -22.898 -1.975 7.329 1.00 97.44 95 ARG A CA 1
ATOM 753 C C . ARG A 1 95 ? -23.410 -0.658 6.751 1.00 97.44 95 ARG A C 1
ATOM 755 O O . ARG A 1 95 ? -22.593 0.173 6.384 1.00 97.44 95 ARG A O 1
ATOM 762 N N . LYS A 1 96 ? -24.730 -0.439 6.713 1.00 98.06 96 LYS A N 1
ATOM 763 C CA . LYS A 1 96 ? -25.315 0.827 6.229 1.00 98.06 96 LYS A CA 1
ATOM 764 C C . LYS A 1 96 ? -24.828 2.026 7.044 1.00 98.06 96 LYS A C 1
ATOM 766 O O . LYS A 1 96 ? -24.333 2.983 6.469 1.00 98.06 96 LYS A O 1
ATOM 771 N N . GLU A 1 97 ? -24.858 1.912 8.370 1.00 98.19 97 GLU A N 1
ATOM 772 C CA . GLU A 1 97 ? -24.348 2.956 9.268 1.00 98.19 97 GLU A CA 1
ATOM 773 C C . GLU A 1 97 ? -22.832 3.157 9.124 1.00 98.19 97 GLU A C 1
ATOM 775 O O . GLU A 1 97 ? -22.340 4.277 9.221 1.00 98.19 97 GLU A O 1
ATOM 780 N N . ALA A 1 98 ? -22.078 2.077 8.881 1.00 97.88 98 ALA A N 1
ATOM 781 C CA . ALA A 1 98 ? -20.646 2.170 8.608 1.00 97.88 98 ALA A CA 1
ATOM 782 C C . ALA A 1 98 ? -20.362 2.935 7.304 1.00 97.88 98 ALA A C 1
ATOM 784 O O . ALA A 1 98 ? -19.468 3.776 7.283 1.00 97.88 98 ALA A O 1
ATOM 785 N N . ILE A 1 99 ? -21.131 2.668 6.242 1.00 98.00 99 ILE A N 1
ATOM 786 C CA . ILE A 1 99 ? -21.042 3.382 4.962 1.00 98.00 99 ILE A CA 1
ATOM 787 C C . ILE A 1 99 ? -21.379 4.860 5.164 1.00 98.00 99 ILE A C 1
ATOM 789 O O . ILE A 1 99 ? -20.561 5.696 4.811 1.00 98.00 99 ILE A O 1
ATOM 793 N N . GLU A 1 100 ? -22.512 5.184 5.796 1.00 97.62 100 GLU A N 1
ATOM 794 C CA . GLU A 1 100 ? -22.915 6.573 6.073 1.00 97.62 100 GLU A CA 1
ATOM 795 C C . GLU A 1 100 ? -21.843 7.336 6.865 1.00 97.62 100 GLU A C 1
ATOM 797 O O . GLU A 1 100 ? -21.485 8.456 6.505 1.00 97.62 100 GLU A O 1
ATOM 802 N N . MET A 1 101 ? -21.270 6.707 7.897 1.00 97.12 101 MET A N 1
ATOM 803 C CA . MET A 1 101 ? -20.183 7.287 8.688 1.00 97.12 101 MET A CA 1
ATOM 804 C C . MET A 1 101 ? -18.936 7.568 7.843 1.00 97.12 101 MET A C 1
ATOM 806 O O . MET A 1 101 ? -18.324 8.621 7.984 1.00 97.12 101 MET A O 1
ATOM 810 N N . LEU A 1 102 ? -18.535 6.642 6.973 1.00 96.06 102 LEU A N 1
ATOM 811 C CA . LEU A 1 102 ? -17.359 6.838 6.125 1.00 96.06 102 LEU A CA 1
ATOM 812 C C . LEU A 1 102 ? -17.616 7.842 5.001 1.00 96.06 102 LEU A C 1
ATOM 814 O O . LEU A 1 102 ? -16.711 8.590 4.653 1.00 96.06 102 LEU A O 1
ATOM 818 N N . THR A 1 103 ? -18.832 7.895 4.458 1.00 96.06 103 THR A N 1
ATOM 819 C CA . THR A 1 103 ? -19.229 8.937 3.507 1.00 96.06 103 THR A CA 1
ATOM 820 C C . THR A 1 103 ? -19.143 10.315 4.159 1.00 96.06 103 THR A C 1
ATOM 822 O O . THR A 1 103 ? -18.566 11.218 3.557 1.00 96.06 103 THR A O 1
ATOM 825 N N . ASP A 1 104 ? -19.623 10.468 5.401 1.00 94.56 104 ASP A N 1
ATOM 826 C CA . ASP A 1 104 ? -19.459 11.717 6.154 1.00 94.56 104 ASP A CA 1
ATOM 827 C C . ASP A 1 104 ? -17.972 12.055 6.341 1.00 94.56 104 ASP A C 1
ATOM 829 O O . ASP A 1 104 ? -17.572 13.173 6.032 1.00 94.56 104 ASP A O 1
ATOM 833 N N . ALA A 1 105 ? -17.143 11.072 6.719 1.00 92.00 105 ALA A N 1
ATOM 834 C CA . ALA A 1 105 ? -15.698 11.250 6.898 1.00 92.00 105 ALA A CA 1
ATOM 835 C C . ALA A 1 105 ? -14.973 11.707 5.617 1.00 92.00 105 ALA A C 1
ATOM 837 O O . ALA A 1 105 ? -14.098 12.567 5.681 1.00 92.00 105 ALA A O 1
ATOM 838 N N . VAL A 1 106 ? -15.330 11.140 4.459 1.00 91.81 106 VAL A N 1
ATOM 839 C CA . VAL A 1 106 ? -14.769 11.538 3.155 1.00 91.81 106 VAL A CA 1
ATOM 840 C C . VAL A 1 106 ? -15.255 12.938 2.770 1.00 91.81 106 VAL A C 1
ATOM 842 O O . VAL A 1 106 ? -14.475 13.751 2.289 1.00 91.81 106 VAL A O 1
ATOM 845 N N . SER A 1 107 ? -16.532 13.247 3.008 1.00 90.75 107 SER A N 1
ATOM 846 C CA . SER A 1 107 ? -17.122 14.539 2.635 1.00 90.75 107 SER A CA 1
ATOM 847 C C . SER A 1 107 ? -16.693 15.708 3.520 1.00 90.75 107 SER A C 1
ATOM 849 O O . SER A 1 107 ? -16.702 16.849 3.068 1.00 90.75 107 SER A O 1
ATOM 851 N N . SER A 1 108 ? -16.323 15.456 4.778 1.00 84.69 108 SER A N 1
ATOM 852 C CA . SER A 1 108 ? -15.993 16.520 5.725 1.00 84.69 108 SER A CA 1
ATOM 853 C C . SER A 1 108 ? -14.596 17.104 5.533 1.00 84.69 108 SER A C 1
ATOM 855 O O . SER A 1 108 ? -14.177 17.884 6.382 1.00 84.69 108 SER A O 1
ATOM 857 N N . GLY A 1 109 ? -13.856 16.692 4.496 1.00 72.12 109 GLY A N 1
ATOM 858 C CA . GLY A 1 109 ? -12.460 17.094 4.314 1.00 72.12 109 GLY A CA 1
ATOM 859 C C . GLY A 1 109 ? -11.582 16.661 5.486 1.00 72.12 109 GLY A C 1
ATOM 860 O O . GLY A 1 109 ? -10.499 17.188 5.674 1.00 72.12 109 GLY A O 1
ATOM 861 N N . ALA A 1 110 ? -12.026 15.685 6.292 1.00 56.31 110 ALA A N 1
ATOM 862 C CA . ALA A 1 110 ? -11.293 15.224 7.474 1.00 56.31 110 ALA A CA 1
ATOM 863 C C . ALA A 1 110 ? -9.930 14.597 7.121 1.00 56.31 110 ALA A C 1
ATOM 865 O O . ALA A 1 110 ? -9.165 14.245 8.015 1.00 56.31 110 ALA A O 1
ATOM 866 N N . ALA A 1 111 ? -9.658 14.448 5.827 1.00 54.75 111 ALA A N 1
ATOM 867 C CA . ALA A 1 111 ? -8.401 14.044 5.239 1.00 54.75 111 ALA A CA 1
ATOM 868 C C . ALA A 1 111 ? -7.369 15.175 5.091 1.00 54.75 111 ALA A C 1
ATOM 870 O O . ALA A 1 111 ? -6.187 14.862 5.001 1.00 54.75 111 ALA A O 1
ATOM 871 N N . GLU A 1 112 ? -7.780 16.452 5.179 1.00 59.84 112 GLU A N 1
ATOM 872 C CA . GLU A 1 112 ? -6.900 17.632 5.270 1.00 59.84 112 GLU A CA 1
ATOM 873 C C . GLU A 1 112 ? -6.174 17.656 6.632 1.00 59.84 112 GLU A C 1
ATOM 875 O O . GLU A 1 112 ? -6.287 18.571 7.451 1.00 59.84 112 GLU A O 1
ATOM 880 N N . LEU A 1 113 ? -5.446 16.588 6.946 1.00 50.97 113 LEU A N 1
ATOM 881 C CA . LEU A 1 113 ? -4.553 16.526 8.084 1.00 50.97 113 LEU A CA 1
ATOM 882 C C . LEU A 1 113 ? -3.219 17.141 7.662 1.00 50.97 113 LEU A C 1
ATOM 884 O O . LEU A 1 113 ? -2.335 16.458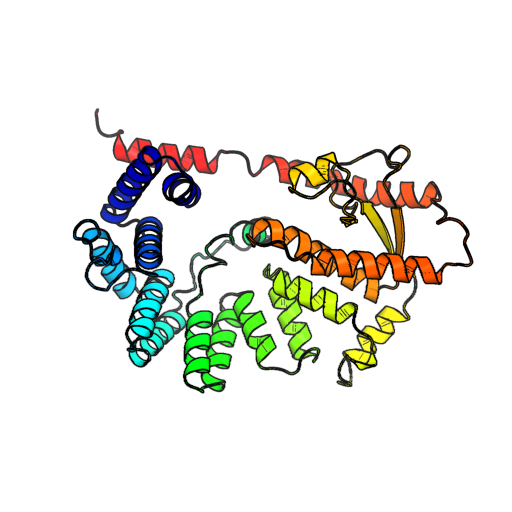 7.165 1.00 50.97 113 LEU A O 1
ATOM 888 N N . GLN A 1 114 ? -3.112 18.431 7.986 1.00 48.88 114 GLN A N 1
ATOM 889 C CA . GLN A 1 114 ? -1.939 19.307 7.926 1.00 48.88 114 GLN A CA 1
ATOM 890 C C . GLN A 1 114 ? -1.638 19.874 6.536 1.00 48.88 114 GLN A C 1
ATOM 892 O O . GLN A 1 114 ? -1.080 19.201 5.679 1.00 48.88 114 GLN A O 1
ATOM 897 N N . GLU A 1 115 ? -1.928 21.169 6.368 1.00 45.81 115 GLU A N 1
ATOM 898 C CA . GLU A 1 115 ? -1.213 22.026 5.421 1.00 45.81 115 GLU A CA 1
ATOM 899 C C . GLU A 1 115 ? 0.289 21.866 5.698 1.00 45.81 115 GLU A C 1
ATOM 901 O O . GLU A 1 115 ? 0.818 22.380 6.687 1.00 45.81 115 GLU A O 1
ATOM 906 N N . VAL A 1 116 ? 0.972 21.072 4.878 1.00 52.19 116 VAL A N 1
ATOM 907 C CA . VAL A 1 116 ? 2.429 20.996 4.899 1.00 52.19 116 VAL A CA 1
ATOM 908 C C . VAL A 1 116 ? 2.918 22.059 3.931 1.00 52.19 116 VAL A C 1
ATOM 910 O O . VAL A 1 116 ? 2.573 22.018 2.754 1.00 52.19 116 VAL A O 1
ATOM 913 N N . GLU A 1 117 ? 3.681 23.032 4.432 1.00 51.06 117 GLU A N 1
ATOM 914 C CA . GLU A 1 117 ? 4.263 24.088 3.601 1.00 51.06 117 GLU A CA 1
ATOM 915 C C . GLU A 1 117 ? 5.053 23.465 2.430 1.00 51.06 117 GLU A C 1
ATOM 917 O O . GLU A 1 117 ? 5.991 22.680 2.620 1.00 51.06 117 GLU A O 1
ATOM 922 N N . GLU A 1 118 ? 4.616 23.795 1.210 1.00 47.91 118 GLU A N 1
ATOM 923 C CA . GLU A 1 118 ? 5.145 23.323 -0.073 1.00 47.91 118 GLU A CA 1
ATOM 924 C C . GLU A 1 118 ? 6.497 23.983 -0.399 1.00 47.91 118 GLU A C 1
ATOM 926 O O . GLU A 1 118 ? 6.601 24.814 -1.302 1.00 47.91 118 GLU A O 1
ATOM 931 N N . ASP A 1 119 ? 7.565 23.641 0.322 1.00 53.75 119 ASP A N 1
ATOM 932 C CA . ASP A 1 119 ? 8.921 23.934 -0.155 1.00 53.75 119 ASP A CA 1
ATOM 933 C C . ASP A 1 119 ? 9.560 22.696 -0.828 1.00 53.75 119 ASP A C 1
ATOM 935 O O . ASP A 1 119 ? 9.235 21.542 -0.545 1.00 53.75 119 ASP A O 1
ATOM 939 N N . ALA A 1 120 ? 10.454 22.912 -1.797 1.00 45.28 120 ALA A N 1
ATOM 940 C CA . ALA A 1 120 ? 11.073 21.820 -2.557 1.00 45.28 120 ALA A CA 1
ATOM 941 C C . ALA A 1 120 ? 11.978 20.909 -1.693 1.00 45.28 120 ALA A C 1
ATOM 943 O O . ALA A 1 120 ? 12.252 19.767 -2.065 1.00 45.28 120 ALA A O 1
ATOM 944 N N . GLU A 1 121 ? 12.430 21.393 -0.535 1.00 44.91 121 GLU A N 1
ATOM 945 C CA . GLU A 1 121 ? 13.208 20.644 0.456 1.00 44.91 121 GLU A CA 1
ATOM 946 C C . GLU A 1 121 ? 12.281 19.793 1.357 1.00 44.91 121 GLU A C 1
ATOM 948 O O . GLU A 1 121 ? 12.631 18.676 1.752 1.00 44.91 121 GLU A O 1
ATOM 953 N N . SER A 1 122 ? 11.063 20.284 1.598 1.00 49.78 122 SER A N 1
ATOM 954 C CA . SER A 1 122 ? 9.910 19.635 2.216 1.00 49.78 122 SER A CA 1
ATOM 955 C C . SER A 1 122 ? 9.401 18.507 1.329 1.00 49.78 122 SER A C 1
ATOM 957 O O . SER A 1 122 ? 9.147 17.435 1.852 1.00 49.78 122 SER A O 1
ATOM 959 N N . MET A 1 123 ? 9.408 18.655 -0.000 1.00 41.47 123 MET A N 1
ATOM 960 C CA . MET A 1 123 ? 9.051 17.582 -0.943 1.00 41.47 123 MET A CA 1
ATOM 961 C C . MET A 1 123 ? 9.998 16.373 -0.860 1.00 41.47 123 MET A C 1
ATOM 963 O O . MET A 1 123 ? 9.537 15.241 -0.796 1.00 41.47 123 MET A O 1
ATOM 967 N N . HIS A 1 124 ? 11.326 16.553 -0.803 1.00 40.09 124 HIS A N 1
ATOM 968 C CA . HIS A 1 124 ? 12.270 15.418 -0.668 1.00 40.09 124 HIS A CA 1
ATOM 969 C C . HIS A 1 124 ? 12.255 14.809 0.747 1.00 40.09 124 HIS A C 1
ATOM 971 O O . HIS A 1 124 ? 12.353 13.587 0.910 1.00 40.09 124 HIS A O 1
ATOM 977 N N . LYS A 1 125 ? 12.052 15.635 1.787 1.00 42.91 125 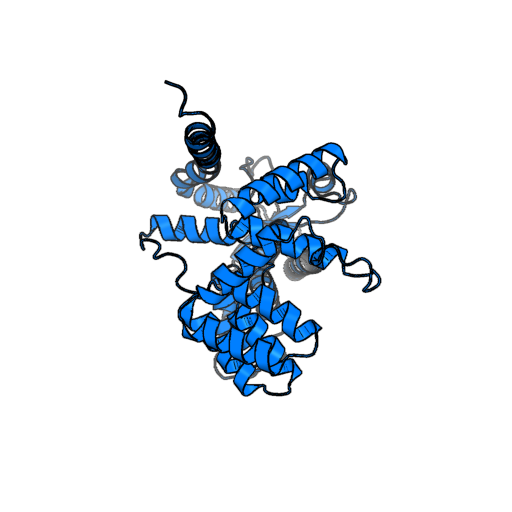LYS A N 1
ATOM 978 C CA . LYS A 1 125 ? 11.749 15.174 3.158 1.00 42.91 125 LYS A CA 1
ATOM 979 C C . LYS A 1 125 ? 10.390 14.483 3.258 1.00 42.91 125 LYS A C 1
ATOM 981 O O . LYS A 1 125 ? 10.246 13.581 4.072 1.00 42.91 125 LYS A O 1
ATOM 986 N N . GLN A 1 126 ? 9.428 14.856 2.423 1.00 46.81 126 GLN A N 1
ATOM 987 C CA . GLN A 1 126 ? 8.156 14.176 2.250 1.00 46.81 126 GLN A CA 1
ATOM 988 C C . GLN A 1 126 ? 8.379 12.878 1.501 1.00 46.81 126 GLN A C 1
ATOM 990 O O . GLN A 1 126 ? 7.909 11.890 1.995 1.00 46.81 126 GLN A O 1
ATOM 995 N N . TYR A 1 127 ? 9.143 12.773 0.416 1.00 39.97 127 TYR A N 1
ATOM 996 C CA . TYR A 1 127 ? 9.354 11.471 -0.236 1.00 39.97 127 TYR A CA 1
ATOM 997 C C . TYR A 1 127 ? 10.101 10.485 0.668 1.00 39.97 127 TYR A C 1
ATOM 999 O O . TYR A 1 127 ? 9.659 9.355 0.851 1.00 39.97 127 TYR A O 1
ATOM 1007 N N . SER A 1 128 ? 11.182 10.917 1.318 1.00 41.53 128 SER A N 1
ATOM 1008 C CA . SER A 1 128 ? 11.883 10.091 2.313 1.00 41.53 128 SER A CA 1
ATOM 1009 C C . SER A 1 128 ? 11.035 9.845 3.568 1.00 41.53 128 SER A C 1
ATOM 1011 O O . SER A 1 128 ? 11.063 8.754 4.131 1.00 41.53 128 SER A O 1
ATOM 1013 N N . GLY A 1 129 ? 10.231 10.827 3.977 1.00 43.09 129 GLY A N 1
ATOM 1014 C CA . GLY A 1 129 ? 9.292 10.759 5.090 1.00 43.09 129 GLY A CA 1
ATOM 1015 C C . GLY A 1 129 ? 8.037 9.944 4.797 1.00 43.09 129 GLY A C 1
ATOM 1016 O O . GLY A 1 129 ? 7.584 9.275 5.694 1.00 43.09 129 GLY A O 1
ATOM 1017 N N . ILE A 1 130 ? 7.517 9.894 3.578 1.00 43.88 130 ILE A N 1
ATOM 1018 C CA . ILE A 1 130 ? 6.365 9.115 3.093 1.00 43.88 130 ILE A CA 1
ATOM 1019 C C . ILE A 1 130 ? 6.818 7.668 2.926 1.00 43.88 130 ILE A C 1
ATOM 1021 O O . ILE A 1 130 ? 6.144 6.750 3.383 1.00 43.88 130 ILE A O 1
ATOM 1025 N N . VAL A 1 131 ? 8.044 7.457 2.431 1.00 41.88 131 VAL A N 1
ATOM 1026 C CA . VAL A 1 131 ? 8.702 6.143 2.447 1.00 41.88 131 VAL A CA 1
ATOM 1027 C C . VAL A 1 131 ? 8.970 5.642 3.887 1.00 41.88 131 VAL A C 1
ATOM 1029 O O . VAL A 1 131 ? 9.211 4.456 4.087 1.00 41.88 131 VAL A O 1
ATOM 1032 N N . LEU A 1 132 ? 8.899 6.486 4.929 1.00 41.00 132 LEU A N 1
ATOM 1033 C CA . LEU A 1 132 ? 9.200 6.096 6.323 1.00 41.00 132 LEU A CA 1
ATOM 1034 C C . LEU A 1 132 ? 8.044 6.260 7.336 1.00 41.00 132 LEU A C 1
ATOM 1036 O O . LEU A 1 132 ? 8.017 5.550 8.344 1.00 41.00 132 LEU A O 1
ATOM 1040 N N . GLN A 1 133 ? 7.081 7.152 7.106 1.00 42.75 133 GLN A N 1
ATOM 1041 C CA . GLN A 1 133 ? 5.931 7.448 7.976 1.00 42.75 133 GLN A CA 1
ATOM 1042 C C . GLN A 1 133 ? 4.863 6.359 7.866 1.00 42.75 133 GLN A C 1
ATOM 1044 O O . GLN A 1 133 ? 4.034 6.187 8.763 1.00 42.75 133 GLN A O 1
ATOM 1049 N N . ASP A 1 134 ? 4.947 5.537 6.828 1.00 45.72 134 ASP A N 1
ATOM 1050 C CA . ASP A 1 134 ? 3.885 4.633 6.445 1.00 45.72 134 ASP A CA 1
ATOM 1051 C C . ASP A 1 134 ? 4.107 3.208 6.977 1.00 45.72 134 ASP A C 1
ATOM 1053 O O . ASP A 1 134 ? 4.090 2.232 6.240 1.00 45.72 134 ASP A O 1
ATOM 1057 N N . ASN A 1 135 ? 4.322 3.033 8.288 1.00 48.62 135 ASN A N 1
ATOM 1058 C CA . ASN A 1 135 ? 4.398 1.683 8.891 1.00 48.62 135 ASN A CA 1
ATOM 1059 C C . ASN A 1 135 ? 3.110 1.258 9.621 1.00 48.62 135 ASN A C 1
ATOM 1061 O O . ASN A 1 135 ? 2.853 0.067 9.789 1.00 48.62 135 ASN A O 1
ATOM 1065 N N . GLU A 1 136 ? 2.269 2.207 10.041 1.00 42.47 136 GLU A N 1
ATOM 1066 C CA . GLU A 1 136 ? 0.922 1.907 10.553 1.00 42.47 136 GLU A CA 1
ATOM 1067 C C . GLU A 1 136 ? -0.180 2.808 9.991 1.00 42.47 136 GLU A C 1
ATOM 1069 O O . GLU A 1 136 ? -1.322 2.354 9.963 1.00 42.47 136 GLU A O 1
ATOM 1074 N N . ALA A 1 137 ? 0.132 4.009 9.489 1.00 41.12 137 ALA A N 1
ATOM 1075 C CA . ALA A 1 137 ? -0.794 4.777 8.656 1.00 41.12 137 ALA A CA 1
ATOM 1076 C C . ALA A 1 137 ? -1.069 4.023 7.336 1.00 41.12 137 ALA A C 1
ATOM 1078 O O . ALA A 1 137 ? -2.232 3.740 7.060 1.00 41.12 137 ALA A O 1
ATOM 1079 N N . SER A 1 138 ? -0.024 3.489 6.682 1.00 41.84 138 SER A N 1
ATOM 1080 C CA . SER A 1 138 ? -0.124 2.547 5.546 1.00 41.84 138 SER A CA 1
ATOM 1081 C C . SER A 1 138 ? -0.858 1.269 5.881 1.00 41.84 138 SER A C 1
ATOM 1083 O O . SER A 1 138 ? -1.396 0.615 5.000 1.00 41.84 138 SER A O 1
ATOM 1085 N N . LYS A 1 139 ? -0.823 0.808 7.134 1.00 50.62 139 LYS A N 1
ATOM 1086 C CA . LYS A 1 139 ? -1.544 -0.407 7.547 1.00 50.62 139 LYS A CA 1
ATOM 1087 C C . LYS A 1 139 ? -2.968 -0.069 7.963 1.00 50.62 139 LYS A C 1
ATOM 1089 O O . LYS A 1 139 ? -3.833 -0.943 7.937 1.00 50.62 139 LYS A O 1
ATOM 1094 N N . GLY A 1 140 ? -3.218 1.185 8.327 1.00 62.69 140 GLY A N 1
ATOM 1095 C CA . GLY A 1 140 ? -4.543 1.748 8.442 1.00 62.69 140 GLY A CA 1
ATOM 1096 C C . GLY A 1 140 ? -5.233 1.676 7.089 1.00 62.69 140 GLY A C 1
ATOM 1097 O O . GLY A 1 140 ? -4.644 1.907 6.037 1.00 62.69 140 GLY A O 1
ATOM 1098 N N . GLU A 1 141 ? -6.499 1.293 7.107 1.00 78.44 141 GLU A N 1
ATOM 1099 C CA . GLU A 1 141 ? -7.359 1.651 5.990 1.00 78.44 141 GLU A CA 1
ATOM 1100 C C . GLU A 1 141 ? -7.724 3.124 6.185 1.00 78.44 141 GLU A C 1
ATOM 1102 O O . GLU A 1 141 ? -8.077 3.543 7.292 1.00 78.44 141 GLU A O 1
ATOM 1107 N N . SER A 1 142 ? -7.579 3.913 5.132 1.00 88.56 142 SER A N 1
ATOM 1108 C CA . SER A 1 142 ? -8.120 5.265 5.042 1.00 88.56 142 SER A CA 1
ATOM 1109 C C . SER A 1 142 ? -9.654 5.226 4.914 1.00 88.56 142 SER A C 1
ATOM 1111 O O . SER A 1 142 ? -10.223 4.179 4.575 1.00 88.56 142 SER A O 1
ATOM 1113 N N . PRO A 1 143 ? -10.362 6.339 5.193 1.00 93.12 143 PRO A N 1
ATOM 1114 C CA . PRO A 1 143 ? -11.818 6.393 5.072 1.00 93.12 143 PRO A CA 1
ATOM 1115 C C . PRO A 1 143 ? -12.332 5.930 3.708 1.00 93.12 143 PRO A C 1
ATOM 1117 O O . PRO A 1 143 ? -13.237 5.099 3.645 1.00 93.12 143 PRO A O 1
ATOM 1120 N N . TRP A 1 144 ? -11.711 6.391 2.623 1.00 94.25 144 TRP A N 1
ATOM 1121 C CA . TRP A 1 144 ? -12.087 6.027 1.258 1.00 94.25 144 TRP A CA 1
ATOM 1122 C C . TRP A 1 144 ? -11.734 4.585 0.892 1.00 94.25 144 TRP A C 1
ATOM 1124 O O . TRP A 1 144 ? -12.554 3.918 0.266 1.00 94.25 144 TRP A O 1
ATOM 1134 N N . THR A 1 145 ? -10.568 4.060 1.290 1.00 92.75 145 THR A N 1
ATOM 1135 C CA . THR A 1 145 ? -10.226 2.657 0.984 1.00 92.75 145 THR A CA 1
ATOM 1136 C C . THR A 1 145 ? -11.166 1.687 1.696 1.00 92.75 145 THR A C 1
ATOM 1138 O O . THR A 1 145 ? -11.624 0.717 1.083 1.00 92.75 145 THR A O 1
ATOM 1141 N N . PHE A 1 146 ? -11.539 1.971 2.951 1.00 94.75 146 PHE A N 1
ATOM 1142 C CA . PHE A 1 146 ? -12.508 1.145 3.670 1.00 94.75 146 PHE A CA 1
ATOM 1143 C C . PHE A 1 146 ? -13.938 1.321 3.138 1.00 94.75 146 PHE A C 1
ATOM 1145 O O . PHE A 1 146 ? -14.657 0.335 2.969 1.00 94.75 146 PHE A O 1
ATOM 1152 N N . LEU A 1 147 ? -14.346 2.549 2.799 1.00 96.38 147 LEU A N 1
ATOM 1153 C CA . LEU A 1 147 ? -15.638 2.813 2.157 1.00 96.38 147 LEU A CA 1
ATOM 1154 C C . LEU A 1 147 ? -15.761 2.053 0.835 1.00 96.38 147 LEU A C 1
ATOM 1156 O O . LEU A 1 147 ? -16.768 1.387 0.585 1.00 96.38 147 LEU A O 1
ATOM 1160 N N . ALA A 1 148 ? -14.711 2.088 0.016 1.00 96.12 148 ALA A N 1
ATOM 1161 C CA . ALA A 1 148 ? -14.671 1.374 -1.246 1.00 96.12 148 ALA A CA 1
ATOM 1162 C C . ALA A 1 148 ? -14.753 -0.145 -1.053 1.00 96.12 148 ALA A C 1
ATOM 1164 O O . ALA A 1 148 ? -15.463 -0.830 -1.792 1.00 96.12 148 ALA A O 1
ATOM 1165 N N . GLN A 1 149 ? -14.082 -0.681 -0.028 1.00 95.88 149 GLN A N 1
ATOM 1166 C CA . GLN A 1 149 ? -14.205 -2.088 0.343 1.00 95.88 149 GLN A CA 1
ATOM 1167 C C . GLN A 1 149 ? -15.647 -2.446 0.723 1.00 95.88 149 GLN A C 1
ATOM 1169 O O . GLN A 1 149 ? -16.168 -3.443 0.220 1.00 95.88 149 GLN A O 1
ATOM 1174 N N . LEU A 1 150 ? -16.311 -1.637 1.557 1.00 97.19 150 LEU A N 1
ATOM 1175 C CA . LEU A 1 150 ? -17.712 -1.866 1.918 1.00 97.19 150 LEU A CA 1
ATOM 1176 C C . LEU A 1 150 ? -18.615 -1.835 0.679 1.00 97.19 150 LEU A C 1
ATOM 1178 O O . LEU A 1 150 ? -19.397 -2.763 0.474 1.00 97.19 150 LEU A O 1
ATOM 1182 N N . HIS A 1 151 ? -18.452 -0.848 -0.204 1.00 98.00 151 HIS A N 1
ATOM 1183 C CA . HIS A 1 151 ? -19.199 -0.782 -1.460 1.00 98.00 151 HIS A CA 1
ATOM 1184 C C . HIS A 1 151 ? -18.975 -2.004 -2.359 1.00 98.00 151 HIS A C 1
ATOM 1186 O O . HIS A 1 151 ? -19.949 -2.549 -2.880 1.00 98.00 151 HIS A O 1
ATOM 1192 N N . ARG A 1 152 ? -17.737 -2.507 -2.481 1.00 96.00 152 ARG A N 1
ATOM 1193 C CA . ARG A 1 152 ? -17.456 -3.768 -3.194 1.00 96.00 152 ARG A CA 1
ATOM 1194 C C . ARG A 1 152 ? -18.200 -4.946 -2.568 1.00 96.00 152 ARG A C 1
ATOM 1196 O O . ARG A 1 152 ? -18.811 -5.723 -3.295 1.00 96.00 152 ARG A O 1
ATOM 1203 N N . THR A 1 153 ? -18.188 -5.070 -1.238 1.00 96.31 153 THR A N 1
ATOM 1204 C CA . THR A 1 153 ? -18.880 -6.175 -0.546 1.00 96.31 153 THR A CA 1
ATOM 1205 C C . THR A 1 153 ? -20.401 -6.126 -0.676 1.00 96.31 153 THR A C 1
ATOM 1207 O O . THR A 1 153 ? -21.040 -7.172 -0.629 1.00 96.31 153 THR A O 1
ATOM 1210 N N . GLU A 1 154 ? -20.973 -4.939 -0.880 1.00 97.12 154 GLU A N 1
ATOM 1211 C CA . GLU A 1 154 ? -22.407 -4.737 -1.126 1.00 97.12 154 GLU A CA 1
ATOM 1212 C C . GLU A 1 154 ? -22.777 -4.818 -2.621 1.00 97.12 154 GLU A C 1
ATOM 1214 O O . GLU A 1 154 ? -23.924 -4.576 -2.988 1.00 97.12 154 GLU A O 1
ATOM 1219 N N . GLY A 1 155 ? -21.825 -5.140 -3.507 1.00 96.81 155 GLY A N 1
ATOM 1220 C CA . GLY A 1 155 ? -22.075 -5.221 -4.948 1.00 96.81 155 GLY A CA 1
ATOM 1221 C C . GLY A 1 155 ? -22.306 -3.861 -5.618 1.00 96.81 155 GLY A C 1
ATOM 1222 O O . GLY A 1 155 ? -22.946 -3.799 -6.664 1.00 96.81 155 GLY A O 1
ATOM 1223 N N . ASN A 1 156 ? -21.787 -2.772 -5.039 1.00 97.69 156 ASN A N 1
ATOM 1224 C CA . ASN A 1 156 ? -21.833 -1.420 -5.598 1.00 97.69 156 ASN A CA 1
ATOM 1225 C C . ASN A 1 156 ? -20.452 -1.004 -6.156 1.00 97.69 156 ASN A C 1
ATOM 1227 O O . ASN A 1 156 ? -19.722 -0.256 -5.501 1.00 97.69 156 ASN A O 1
ATOM 1231 N N . PRO A 1 157 ? -20.053 -1.464 -7.359 1.00 96.38 157 PRO A N 1
ATOM 1232 C CA . PRO A 1 157 ? -18.742 -1.145 -7.926 1.00 96.38 157 PRO A CA 1
ATOM 1233 C C . PRO A 1 157 ? -18.564 0.353 -8.202 1.00 96.38 157 PRO A C 1
ATOM 1235 O O . PRO A 1 157 ? -17.469 0.872 -8.011 1.00 96.38 157 PRO A O 1
ATOM 1238 N N . LYS A 1 158 ? -19.642 1.057 -8.577 1.00 97.06 158 LYS A N 1
ATOM 1239 C CA . LYS A 1 158 ? -19.607 2.499 -8.847 1.00 97.06 158 LYS A CA 1
ATOM 1240 C C . LYS A 1 158 ? -19.274 3.298 -7.585 1.00 97.06 158 LYS A C 1
ATOM 1242 O O . LYS A 1 158 ? -18.369 4.121 -7.613 1.00 97.06 158 LYS A O 1
ATOM 1247 N N . GLY A 1 159 ? -19.941 2.999 -6.466 1.00 97.19 159 GLY A N 1
ATOM 1248 C CA . GLY A 1 159 ? -19.632 3.637 -5.182 1.00 97.19 159 GLY A CA 1
ATOM 1249 C C . GLY A 1 159 ? -18.211 3.331 -4.701 1.00 97.19 159 GLY A C 1
ATOM 1250 O O . GLY A 1 159 ? -17.560 4.179 -4.099 1.00 97.19 159 GLY A O 1
ATOM 1251 N N . ALA A 1 160 ? -17.691 2.137 -5.005 1.00 97.06 160 ALA A N 1
ATOM 1252 C CA . ALA A 1 160 ? -16.308 1.805 -4.688 1.00 97.06 160 ALA A CA 1
ATOM 1253 C C . ALA A 1 160 ? -15.302 2.624 -5.506 1.00 97.06 160 ALA A C 1
ATOM 1255 O O . ALA A 1 160 ? -14.325 3.119 -4.951 1.00 97.06 160 ALA A O 1
ATOM 1256 N N . GLU A 1 161 ? -15.545 2.778 -6.808 1.00 96.56 161 GLU A N 1
ATOM 1257 C CA . GLU A 1 161 ? -14.720 3.614 -7.679 1.00 96.56 161 GLU A CA 1
ATOM 1258 C C . GLU A 1 161 ? -14.759 5.087 -7.254 1.00 96.56 161 GLU A C 1
ATOM 1260 O O . GLU A 1 161 ? -13.709 5.714 -7.160 1.00 96.56 161 GLU A O 1
ATOM 1265 N N . GLU A 1 162 ? -15.941 5.629 -6.944 1.00 96.38 162 GLU A N 1
ATOM 1266 C CA . GLU A 1 162 ? -16.102 7.007 -6.460 1.00 96.38 162 GLU A CA 1
ATOM 1267 C C . GLU A 1 162 ? -15.318 7.244 -5.162 1.00 96.38 162 GLU A C 1
ATOM 1269 O O . GLU A 1 162 ? -14.606 8.242 -5.047 1.00 96.38 162 GLU A O 1
ATOM 1274 N N . ALA A 1 163 ? -15.377 6.298 -4.219 1.00 95.56 163 ALA A N 1
ATOM 1275 C CA . ALA A 1 163 ? -14.604 6.367 -2.986 1.00 95.56 163 ALA A CA 1
ATOM 1276 C C . ALA A 1 163 ? -13.090 6.343 -3.258 1.00 95.56 163 ALA A C 1
ATOM 1278 O O . ALA A 1 163 ? -12.377 7.216 -2.771 1.00 95.56 163 ALA A O 1
ATOM 1279 N N . PHE A 1 164 ? -12.584 5.412 -4.077 1.00 95.69 164 PHE A N 1
ATOM 1280 C CA . PHE A 1 164 ? -11.160 5.412 -4.436 1.00 95.69 164 PHE A CA 1
ATOM 1281 C C . PHE A 1 164 ? -10.739 6.685 -5.173 1.00 95.69 164 PHE A C 1
ATOM 1283 O O . PHE A 1 164 ? -9.666 7.216 -4.909 1.00 95.69 164 PHE A O 1
ATOM 1290 N N . ARG A 1 165 ? -11.584 7.211 -6.063 1.00 95.25 165 ARG A N 1
ATOM 1291 C CA . ARG A 1 165 ? -11.296 8.451 -6.783 1.00 95.25 165 ARG A CA 1
ATOM 1292 C C . ARG A 1 165 ? -11.183 9.640 -5.835 1.00 95.25 165 ARG A C 1
ATOM 1294 O O . ARG A 1 165 ? -10.312 10.472 -6.055 1.00 95.25 165 ARG A O 1
ATOM 1301 N N . ALA A 1 166 ? -12.009 9.700 -4.790 1.00 92.62 166 ALA A N 1
ATOM 1302 C CA . ALA A 1 166 ? -11.895 10.731 -3.764 1.00 92.62 166 ALA A CA 1
ATOM 1303 C C . ALA A 1 166 ? -10.512 10.691 -3.097 1.00 92.62 166 ALA A C 1
ATOM 1305 O O . ALA A 1 166 ? -9.797 11.681 -3.148 1.00 92.62 166 ALA A O 1
ATOM 1306 N N . GLY A 1 167 ? -10.086 9.535 -2.582 1.00 89.88 167 GLY A N 1
ATOM 1307 C CA . GLY A 1 167 ? -8.776 9.418 -1.929 1.00 89.88 167 GLY A CA 1
ATOM 1308 C C . GLY A 1 167 ? -7.580 9.653 -2.849 1.00 89.88 167 GLY A C 1
ATOM 1309 O O . GLY A 1 167 ? -6.597 10.260 -2.444 1.00 89.88 167 GLY A O 1
ATOM 1310 N N . ALA A 1 168 ? -7.667 9.197 -4.100 1.00 90.06 168 ALA A N 1
ATOM 1311 C CA . ALA A 1 168 ? -6.592 9.371 -5.072 1.00 90.06 168 ALA A CA 1
ATOM 1312 C C . ALA A 1 168 ? -6.423 10.839 -5.491 1.00 90.06 168 ALA A C 1
ATOM 1314 O O . ALA A 1 168 ? -5.305 11.305 -5.659 1.00 90.06 168 ALA A O 1
ATOM 1315 N N . MET A 1 169 ? -7.528 11.568 -5.679 1.00 87.75 169 MET A N 1
ATOM 1316 C CA . MET A 1 169 ? -7.488 12.936 -6.207 1.00 87.75 169 MET A CA 1
ATOM 1317 C C . MET A 1 169 ? -7.361 14.005 -5.120 1.00 87.75 169 MET A C 1
ATOM 1319 O O . MET A 1 169 ? -6.850 15.080 -5.412 1.00 87.75 169 MET A O 1
ATOM 1323 N N . ILE A 1 170 ? -7.868 13.741 -3.912 1.00 85.06 170 ILE A N 1
ATOM 1324 C CA . ILE A 1 170 ? -7.847 14.703 -2.803 1.00 85.06 170 ILE A CA 1
ATOM 1325 C C . ILE A 1 170 ? -6.541 14.572 -2.013 1.00 85.06 170 ILE A C 1
ATOM 1327 O O . ILE A 1 170 ? -5.896 15.583 -1.764 1.00 85.06 170 ILE A O 1
ATOM 1331 N N . ASP A 1 171 ? -6.124 13.344 -1.688 1.00 81.69 171 ASP A N 1
ATOM 1332 C CA . ASP A 1 171 ? -5.034 13.094 -0.729 1.00 81.69 171 ASP A CA 1
ATOM 1333 C C . ASP A 1 171 ? -3.822 12.372 -1.333 1.00 81.69 171 ASP A C 1
ATOM 1335 O O . ASP A 1 171 ? -2.923 11.962 -0.602 1.00 81.69 171 ASP A O 1
ATOM 1339 N N . ASP A 1 172 ? -3.813 12.159 -2.654 1.00 85.62 172 ASP A N 1
ATOM 1340 C CA . ASP A 1 172 ? -2.782 11.389 -3.365 1.00 85.62 172 ASP A CA 1
ATOM 1341 C C . ASP A 1 172 ? -2.525 10.002 -2.725 1.00 85.62 172 ASP A C 1
ATOM 1343 O O . ASP A 1 172 ? -1.405 9.495 -2.728 1.00 85.62 172 ASP A O 1
ATOM 1347 N N . ASP A 1 173 ? -3.566 9.367 -2.151 1.00 86.00 173 ASP A N 1
ATOM 1348 C CA . ASP A 1 173 ? -3.397 8.120 -1.392 1.00 86.00 173 ASP A CA 1
ATOM 1349 C C . ASP A 1 173 ? -2.948 6.975 -2.330 1.00 86.00 173 ASP A C 1
ATOM 1351 O O . ASP A 1 173 ? -3.708 6.570 -3.228 1.00 86.00 173 ASP A O 1
ATOM 1355 N N . PRO A 1 174 ? -1.762 6.374 -2.099 1.00 88.75 174 PRO A N 1
ATOM 1356 C CA . PRO A 1 174 ? -1.221 5.311 -2.943 1.00 88.75 174 PRO A CA 1
ATOM 1357 C C . PRO A 1 174 ? -2.161 4.104 -3.078 1.00 88.75 174 PRO A C 1
ATOM 1359 O O . PRO A 1 174 ? -2.329 3.547 -4.166 1.00 88.75 174 PRO A O 1
ATOM 1362 N N . LYS A 1 175 ? -2.835 3.706 -1.994 1.00 88.56 175 LYS A N 1
ATOM 1363 C CA . LYS A 1 175 ? -3.787 2.587 -2.009 1.00 88.56 175 LYS A CA 1
ATOM 1364 C C . LYS A 1 175 ? -5.073 2.928 -2.736 1.00 88.56 175 LYS A C 1
ATOM 1366 O O . LYS A 1 175 ? -5.748 2.026 -3.237 1.00 88.56 175 LYS A O 1
ATOM 1371 N N . ALA A 1 176 ? -5.455 4.200 -2.757 1.00 91.94 176 ALA A N 1
ATOM 1372 C CA . ALA A 1 176 ? -6.623 4.635 -3.499 1.00 91.94 176 ALA A CA 1
ATOM 1373 C C . ALA A 1 176 ? -6.373 4.512 -5.008 1.00 91.94 176 ALA A C 1
ATOM 1375 O O . ALA A 1 176 ? -7.198 3.920 -5.709 1.00 91.94 176 ALA A O 1
ATOM 1376 N N . TYR A 1 177 ? -5.197 4.933 -5.485 1.00 94.19 177 TYR A N 1
ATOM 1377 C CA . TYR A 1 177 ? -4.764 4.674 -6.861 1.00 94.19 177 TYR A CA 1
ATOM 1378 C C . TYR A 1 177 ? -4.663 3.176 -7.179 1.00 94.19 177 TYR A C 1
ATOM 1380 O O . TYR A 1 177 ? -5.152 2.745 -8.224 1.00 94.19 177 TYR A O 1
ATOM 1388 N N . GLU A 1 178 ? -4.105 2.348 -6.287 1.00 92.75 178 GLU A N 1
ATOM 1389 C CA . GLU A 1 178 ? -4.121 0.884 -6.464 1.00 92.75 178 GLU A CA 1
ATOM 1390 C C . GLU A 1 178 ? -5.553 0.333 -6.566 1.00 92.75 178 GLU A C 1
ATOM 1392 O O . GLU A 1 178 ? -5.851 -0.539 -7.388 1.00 92.75 178 GLU A O 1
ATOM 1397 N N . GLY A 1 179 ? -6.462 0.855 -5.740 1.00 93.94 179 GLY A N 1
ATOM 1398 C CA . GLY A 1 179 ? -7.880 0.519 -5.758 1.00 93.94 179 GLY A CA 1
ATOM 1399 C C . GLY A 1 179 ? -8.537 0.821 -7.103 1.00 93.94 179 GLY A C 1
ATOM 1400 O O . GLY A 1 179 ? -9.258 -0.044 -7.618 1.00 93.94 179 GLY A O 1
ATOM 1401 N N . LEU A 1 180 ? -8.236 1.994 -7.678 1.00 95.81 180 LEU A N 1
ATOM 1402 C CA . LEU A 1 180 ? -8.642 2.407 -9.026 1.00 95.81 180 LEU A CA 1
ATOM 1403 C C . LEU A 1 180 ? -8.035 1.508 -10.106 1.00 95.81 180 LEU A C 1
ATOM 1405 O O . LEU A 1 180 ? -8.738 1.094 -11.018 1.00 95.81 180 LEU A O 1
ATOM 1409 N N . CYS A 1 181 ? -6.772 1.096 -9.988 1.00 95.94 181 CYS A N 1
ATOM 1410 C CA . CYS A 1 181 ? -6.170 0.156 -10.944 1.00 95.94 181 CYS A CA 1
ATOM 1411 C C . CYS A 1 181 ? -6.968 -1.154 -11.066 1.00 95.94 181 CYS A C 1
ATOM 1413 O O . CYS A 1 181 ? -6.974 -1.780 -12.122 1.00 95.94 181 CYS A O 1
ATOM 1415 N N . GLY A 1 182 ? -7.668 -1.566 -10.005 1.00 93.56 182 GLY A N 1
ATOM 1416 C CA . GLY A 1 182 ? -8.562 -2.725 -10.024 1.00 93.56 182 GLY A CA 1
ATOM 1417 C C . GLY A 1 182 ? -9.894 -2.518 -10.760 1.00 93.56 182 GLY A C 1
ATOM 1418 O O . GLY A 1 182 ? -10.640 -3.486 -10.899 1.00 93.56 182 GLY A O 1
ATOM 14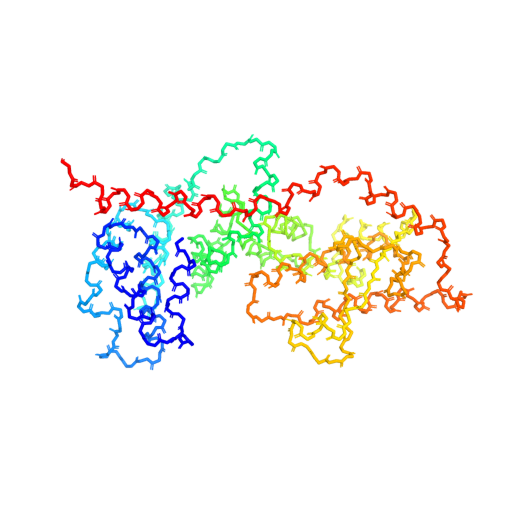19 N N . THR A 1 183 ? -10.229 -1.298 -11.196 1.00 94.12 183 THR A N 1
ATOM 1420 C CA . THR A 1 183 ? -11.468 -0.979 -11.935 1.00 94.12 183 THR A CA 1
ATOM 1421 C C . THR A 1 183 ? -11.259 -0.826 -13.441 1.00 94.12 183 THR A C 1
ATOM 1423 O O . THR A 1 183 ? -12.235 -0.699 -14.178 1.00 94.12 183 THR A O 1
ATOM 1426 N N . VAL A 1 184 ? -10.012 -0.877 -13.909 1.00 94.06 184 VAL A N 1
ATOM 1427 C CA . VAL A 1 184 ? -9.634 -0.756 -15.324 1.00 94.06 184 VAL A CA 1
ATOM 1428 C C . VAL A 1 184 ? -8.910 -2.013 -15.810 1.00 94.06 184 VAL A C 1
ATOM 1430 O O . VAL A 1 184 ? -8.360 -2.761 -14.996 1.00 94.06 184 VAL A O 1
ATOM 1433 N N . PRO A 1 185 ? -8.886 -2.287 -17.129 1.00 93.94 185 PRO A N 1
ATOM 1434 C CA . PRO A 1 185 ? -8.124 -3.403 -17.667 1.00 93.94 185 PRO A CA 1
ATOM 1435 C C . PRO A 1 185 ? -6.654 -3.298 -17.270 1.00 93.94 185 PRO A C 1
ATOM 1437 O O . PRO A 1 185 ? -6.030 -2.237 -17.366 1.00 93.94 185 PRO A O 1
ATOM 1440 N N . ARG A 1 186 ? -6.087 -4.414 -16.818 1.00 94.25 186 ARG A N 1
ATOM 1441 C CA . ARG A 1 186 ? -4.684 -4.466 -16.426 1.00 94.25 186 ARG A CA 1
ATOM 1442 C C . ARG A 1 186 ? -3.788 -4.125 -17.617 1.00 94.25 186 ARG A C 1
ATOM 1444 O O . ARG A 1 186 ? -4.034 -4.603 -18.719 1.00 94.25 186 ARG A O 1
ATOM 1451 N N . PHE A 1 187 ? -2.756 -3.320 -17.365 1.00 94.25 187 PHE A N 1
ATOM 1452 C CA . PHE A 1 187 ? -1.812 -2.823 -18.375 1.00 94.25 187 PHE A CA 1
ATOM 1453 C C . PHE A 1 187 ? -2.420 -1.901 -19.451 1.00 94.25 187 PHE A C 1
ATOM 1455 O O . PHE A 1 187 ? -1.729 -1.563 -20.408 1.00 94.25 187 PHE A O 1
ATOM 1462 N N . SER A 1 188 ? -3.674 -1.459 -19.293 1.00 9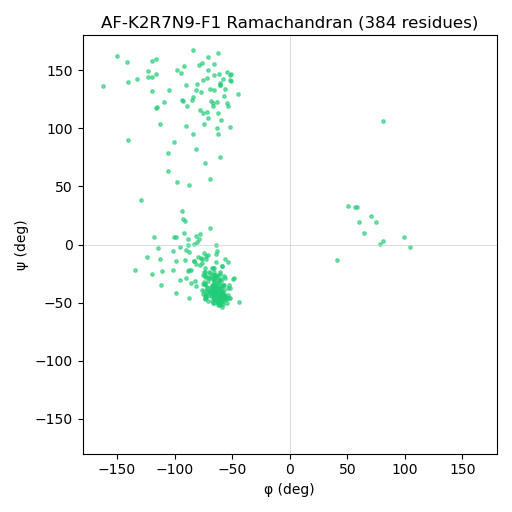3.88 188 SER A N 1
ATOM 1463 C CA . SER A 1 188 ? -4.210 -0.329 -20.067 1.00 93.88 188 SER A CA 1
ATOM 1464 C C . SER A 1 188 ? -3.441 0.958 -19.767 1.00 93.88 188 SER A C 1
ATOM 1466 O O . SER A 1 188 ? -2.745 1.063 -18.749 1.00 93.88 188 SER A O 1
ATOM 1468 N N . LYS A 1 189 ? -3.615 1.977 -20.614 1.00 94.06 189 LYS A N 1
ATOM 1469 C CA . LYS A 1 189 ? -3.000 3.296 -20.393 1.00 94.06 189 LYS A CA 1
ATOM 1470 C C . LYS A 1 189 ? -3.380 3.873 -19.029 1.00 94.06 189 LYS A C 1
ATOM 1472 O O . LYS A 1 189 ? -2.520 4.299 -18.267 1.00 94.06 189 LYS A O 1
ATOM 1477 N N . GLN A 1 190 ? -4.667 3.816 -18.701 1.00 94.56 190 GLN A N 1
ATOM 1478 C CA . GLN A 1 190 ? -5.189 4.336 -17.440 1.00 94.56 190 GLN A CA 1
ATOM 1479 C C . GLN A 1 190 ? -4.666 3.549 -16.230 1.00 94.56 190 GLN A C 1
ATOM 1481 O O . GLN A 1 190 ? -4.334 4.140 -15.205 1.00 94.56 190 GLN A O 1
ATOM 1486 N N . TRP A 1 191 ? -4.538 2.222 -16.355 1.00 96.06 191 TRP A N 1
ATOM 1487 C CA . TRP A 1 191 ? -3.901 1.396 -15.328 1.00 96.06 191 TRP A CA 1
ATOM 1488 C C . TRP A 1 191 ? -2.450 1.823 -15.092 1.00 96.06 191 TRP A C 1
ATOM 1490 O O . TRP A 1 191 ? -2.035 1.954 -13.945 1.00 96.06 191 TRP A O 1
ATOM 1500 N N . HIS A 1 192 ? -1.682 2.054 -16.162 1.00 95.00 192 HIS A N 1
ATOM 1501 C CA . HIS A 1 192 ? -0.274 2.449 -16.068 1.00 95.00 192 HIS A CA 1
ATOM 1502 C C . HIS A 1 192 ? -0.109 3.833 -15.434 1.00 95.00 192 HIS A C 1
ATOM 1504 O O . HIS A 1 192 ? 0.717 3.991 -14.533 1.00 95.00 192 HIS A O 1
ATOM 1510 N N . GLU A 1 193 ? -0.946 4.800 -15.816 1.00 94.56 193 GLU A N 1
ATOM 1511 C CA . GLU A 1 193 ? -0.974 6.141 -15.221 1.00 94.56 193 GLU A CA 1
ATOM 1512 C C . GLU A 1 193 ? -1.242 6.084 -13.710 1.00 94.56 193 GLU A C 1
ATOM 1514 O O . GLU A 1 193 ? -0.481 6.645 -12.918 1.00 94.56 193 GLU A O 1
ATOM 1519 N N . TRP A 1 194 ? -2.288 5.367 -13.288 1.00 95.56 194 TRP A N 1
ATOM 1520 C CA . TRP A 1 194 ? -2.630 5.241 -11.871 1.00 95.56 194 TRP A CA 1
ATOM 1521 C C . TRP A 1 194 ? -1.601 4.442 -11.079 1.00 95.56 194 TRP A C 1
ATOM 1523 O O . TRP A 1 194 ? -1.290 4.815 -9.952 1.00 95.56 194 TRP A O 1
ATOM 1533 N N . MET A 1 195 ? -1.028 3.383 -11.651 1.00 95.50 195 MET A N 1
ATOM 1534 C CA . MET A 1 195 ? 0.002 2.602 -10.968 1.00 95.50 195 MET A CA 1
ATOM 1535 C C . MET A 1 195 ? 1.293 3.411 -10.802 1.00 95.50 195 MET A C 1
ATOM 1537 O O . MET A 1 195 ? 1.935 3.339 -9.758 1.00 95.50 195 MET A O 1
ATOM 1541 N N . THR A 1 196 ? 1.643 4.233 -11.795 1.00 94.06 196 THR A N 1
ATOM 1542 C CA . THR A 1 196 ? 2.773 5.170 -11.713 1.00 94.06 196 THR A CA 1
ATOM 1543 C C . THR A 1 196 ? 2.545 6.210 -10.621 1.00 94.06 196 THR A C 1
ATOM 1545 O O . THR A 1 196 ? 3.454 6.469 -9.835 1.00 94.06 196 THR A O 1
ATOM 1548 N N . LYS A 1 197 ? 1.326 6.756 -10.518 1.00 91.75 197 LYS A N 1
ATOM 1549 C CA . LYS A 1 197 ? 0.945 7.652 -9.418 1.00 91.75 197 LYS A CA 1
ATOM 1550 C C . LYS A 1 197 ? 1.051 6.959 -8.063 1.00 91.75 197 LYS A C 1
ATOM 1552 O O . LYS A 1 197 ? 1.799 7.431 -7.222 1.00 91.75 197 LYS A O 1
ATOM 1557 N N . ALA A 1 198 ? 0.439 5.786 -7.898 1.00 90.19 198 ALA A N 1
ATOM 1558 C CA . ALA A 1 198 ? 0.533 5.002 -6.666 1.00 90.19 198 ALA A CA 1
ATOM 1559 C C . ALA A 1 198 ? 1.986 4.735 -6.239 1.00 90.19 198 ALA A C 1
ATOM 1561 O O . ALA A 1 198 ? 2.322 4.835 -5.060 1.00 90.19 198 ALA A O 1
ATOM 1562 N N . ALA A 1 199 ? 2.851 4.377 -7.192 1.00 88.62 199 ALA A N 1
ATOM 1563 C CA . ALA A 1 199 ? 4.260 4.118 -6.932 1.00 88.62 199 ALA A CA 1
ATOM 1564 C C . ALA A 1 199 ? 5.015 5.395 -6.533 1.00 88.62 199 ALA A C 1
ATOM 1566 O O . ALA A 1 199 ? 5.804 5.356 -5.591 1.00 88.62 199 ALA A O 1
ATOM 1567 N N . ALA A 1 200 ? 4.742 6.524 -7.195 1.00 85.56 200 ALA A N 1
ATOM 1568 C CA . ALA A 1 200 ? 5.300 7.823 -6.823 1.00 85.56 200 ALA A CA 1
ATOM 1569 C C . ALA A 1 200 ? 4.870 8.243 -5.407 1.00 85.56 200 ALA A C 1
ATOM 1571 O O . ALA A 1 200 ? 5.700 8.730 -4.644 1.00 85.56 200 ALA A O 1
ATOM 1572 N N . SER A 1 201 ? 3.627 7.950 -5.016 1.00 81.56 201 SER A N 1
ATOM 1573 C CA . SER A 1 201 ? 3.099 8.184 -3.665 1.00 81.56 201 SER A CA 1
ATOM 1574 C C . SER A 1 201 ? 3.556 7.129 -2.636 1.00 81.56 201 SER A C 1
ATOM 1576 O O . SER A 1 201 ? 3.062 7.102 -1.512 1.00 81.56 201 SER A O 1
ATOM 1578 N N . GLY A 1 202 ? 4.500 6.243 -2.988 1.00 79.06 202 GLY A N 1
ATOM 1579 C CA . GLY A 1 202 ? 5.168 5.331 -2.050 1.00 79.06 202 GLY A CA 1
ATOM 1580 C C . GLY A 1 202 ? 4.637 3.893 -2.002 1.00 79.06 202 GLY A C 1
ATOM 1581 O O . GLY A 1 202 ? 5.098 3.101 -1.176 1.00 79.06 202 GLY A O 1
ATOM 1582 N N . SER A 1 203 ? 3.709 3.494 -2.882 1.00 85.12 203 SER A N 1
ATOM 1583 C CA . SER A 1 203 ? 3.250 2.099 -2.923 1.00 85.12 203 SER A CA 1
ATOM 1584 C C . SER A 1 203 ? 4.309 1.150 -3.484 1.00 85.12 203 SER A C 1
ATOM 1586 O O . SER A 1 203 ? 4.527 1.058 -4.694 1.00 85.12 203 SER A O 1
ATOM 1588 N N . TRP A 1 204 ? 4.881 0.321 -2.610 1.00 87.75 204 TRP A N 1
ATOM 1589 C CA . TRP A 1 204 ? 5.768 -0.769 -3.027 1.00 87.75 204 TRP A CA 1
ATOM 1590 C C . TRP A 1 204 ? 5.045 -1.848 -3.849 1.00 87.75 204 TRP A C 1
ATOM 1592 O O . TRP A 1 204 ? 5.651 -2.474 -4.720 1.00 87.75 204 TRP A O 1
ATOM 1602 N N . THR A 1 205 ? 3.746 -2.062 -3.605 1.00 89.75 205 THR A N 1
ATOM 1603 C CA . THR A 1 205 ? 2.923 -2.987 -4.397 1.00 89.75 205 THR A CA 1
ATOM 1604 C C . THR A 1 205 ? 2.802 -2.480 -5.831 1.00 89.75 205 THR A C 1
ATOM 1606 O O . THR A 1 205 ? 2.949 -3.258 -6.774 1.00 89.75 205 THR A O 1
ATOM 1609 N N . ALA A 1 206 ? 2.581 -1.176 -6.005 1.00 91.88 206 ALA A N 1
ATOM 1610 C CA . ALA A 1 206 ? 2.517 -0.542 -7.311 1.00 91.88 206 ALA A CA 1
ATOM 1611 C C . ALA A 1 206 ? 3.867 -0.582 -8.028 1.00 91.88 206 ALA A C 1
ATOM 1613 O O . ALA A 1 206 ? 3.917 -0.964 -9.195 1.00 91.88 206 ALA A O 1
ATOM 1614 N N . MET A 1 207 ? 4.967 -0.307 -7.316 1.00 93.62 207 MET A N 1
ATOM 1615 C CA . MET A 1 207 ? 6.327 -0.475 -7.843 1.00 93.62 207 MET A CA 1
ATOM 1616 C C . MET A 1 207 ? 6.551 -1.910 -8.352 1.00 93.62 207 MET A C 1
ATOM 1618 O O . MET A 1 207 ? 6.990 -2.104 -9.480 1.00 93.62 207 MET A O 1
ATOM 1622 N N . ASN A 1 208 ? 6.161 -2.934 -7.585 1.00 93.94 208 ASN A N 1
ATOM 1623 C CA . ASN A 1 208 ? 6.254 -4.333 -8.023 1.00 93.94 208 ASN A CA 1
ATOM 1624 C C . ASN A 1 208 ? 5.424 -4.589 -9.298 1.00 93.94 208 ASN A C 1
ATOM 1626 O O . ASN A 1 208 ? 5.883 -5.240 -10.238 1.00 93.94 208 ASN A O 1
ATOM 1630 N N . TRP A 1 209 ? 4.205 -4.046 -9.369 1.00 95.50 209 TRP A N 1
ATOM 1631 C CA . TRP A 1 209 ? 3.364 -4.169 -10.561 1.00 95.50 209 TRP A CA 1
ATOM 1632 C C . TRP A 1 209 ? 3.927 -3.448 -11.785 1.00 95.50 209 TRP A C 1
ATOM 1634 O O . TRP A 1 209 ? 3.791 -3.977 -12.889 1.00 95.50 209 TRP A O 1
ATOM 1644 N N . LEU A 1 210 ? 4.570 -2.294 -11.613 1.00 96.44 210 LEU A N 1
ATOM 1645 C CA . LEU A 1 210 ? 5.275 -1.599 -12.691 1.00 96.44 210 LEU A CA 1
ATOM 1646 C C . LEU A 1 210 ? 6.490 -2.403 -13.157 1.00 96.44 210 LEU A C 1
ATOM 1648 O O . LEU A 1 210 ? 6.655 -2.591 -14.360 1.00 96.44 210 LEU A O 1
ATOM 1652 N N . GLY A 1 211 ? 7.262 -2.978 -12.230 1.00 96.31 211 GLY A N 1
ATOM 1653 C CA . GLY A 1 211 ? 8.330 -3.929 -12.553 1.00 96.31 211 GLY A CA 1
ATOM 1654 C C . GLY A 1 211 ? 7.823 -5.061 -13.451 1.00 96.31 211 GLY A C 1
ATOM 1655 O O . GLY A 1 211 ? 8.396 -5.334 -14.506 1.00 96.31 211 GLY A O 1
ATOM 1656 N N . ARG A 1 212 ? 6.664 -5.640 -13.103 1.00 96.38 212 ARG A N 1
ATOM 1657 C CA . ARG A 1 212 ? 5.986 -6.666 -13.914 1.00 96.38 212 ARG A CA 1
ATOM 1658 C C . ARG A 1 212 ? 5.525 -6.151 -15.271 1.00 96.38 212 ARG A C 1
ATOM 1660 O O . ARG A 1 212 ? 5.705 -6.843 -16.264 1.00 96.38 212 ARG A O 1
ATOM 1667 N N . PHE A 1 213 ? 4.927 -4.967 -15.334 1.00 96.44 213 PHE A N 1
ATOM 1668 C CA . PHE A 1 213 ? 4.480 -4.364 -16.593 1.00 96.44 213 PHE A CA 1
ATOM 1669 C C . PHE A 1 213 ? 5.637 -4.203 -17.595 1.00 96.44 213 PHE A C 1
ATOM 1671 O O . PHE A 1 213 ? 5.503 -4.535 -18.775 1.00 96.44 213 PHE A O 1
ATOM 1678 N N . TYR A 1 214 ? 6.802 -3.763 -17.122 1.00 96.75 214 TYR A N 1
ATOM 1679 C CA . TYR A 1 214 ? 7.973 -3.608 -17.980 1.00 96.75 214 TYR A CA 1
ATOM 1680 C C . TYR A 1 214 ? 8.684 -4.934 -18.298 1.00 96.75 214 TYR A C 1
ATOM 1682 O O . TYR A 1 214 ? 9.417 -4.980 -19.281 1.00 96.75 214 TYR A O 1
ATOM 1690 N N . SER A 1 215 ? 8.443 -6.012 -17.542 1.00 96.56 215 SER A N 1
ATOM 1691 C CA . SER A 1 215 ? 9.062 -7.325 -17.781 1.00 96.56 215 SER A CA 1
ATOM 1692 C C . SER A 1 215 ? 8.194 -8.330 -18.550 1.00 96.56 215 SER A C 1
ATOM 1694 O O . SER A 1 215 ? 8.712 -9.359 -18.975 1.00 96.56 215 SER A O 1
ATOM 1696 N N . VAL A 1 216 ? 6.882 -8.104 -18.704 1.00 95.12 216 VAL A N 1
ATOM 1697 C CA . VAL A 1 216 ? 6.017 -9.040 -19.452 1.00 95.12 216 VAL A CA 1
ATOM 1698 C C . VAL A 1 216 ? 6.295 -8.999 -20.962 1.00 95.12 216 VAL A C 1
ATOM 1700 O O . VAL A 1 216 ? 6.638 -7.948 -21.497 1.00 95.12 216 VAL A O 1
ATOM 1703 N N . PRO A 1 217 ? 6.097 -10.099 -21.700 1.00 95.31 217 PRO A N 1
ATOM 1704 C CA . PRO A 1 217 ? 6.095 -10.082 -23.164 1.00 95.31 217 PRO A CA 1
ATOM 1705 C C . PRO A 1 217 ? 5.150 -9.017 -23.767 1.00 95.31 217 PRO A C 1
ATOM 1707 O O . PRO A 1 217 ? 4.094 -8.726 -23.201 1.00 95.31 217 PRO A O 1
ATOM 1710 N N . LEU A 1 218 ? 5.521 -8.414 -24.910 1.00 94.62 218 LEU A N 1
ATOM 1711 C CA . LEU A 1 218 ? 4.749 -7.327 -25.551 1.00 94.62 218 LEU A CA 1
ATOM 1712 C C . LEU A 1 218 ? 3.318 -7.737 -25.937 1.00 94.62 218 LEU A C 1
ATOM 1714 O O . LEU A 1 218 ? 2.411 -6.907 -25.905 1.00 94.62 218 LEU A O 1
ATOM 1718 N N . ASP A 1 219 ? 3.099 -9.006 -26.278 1.00 93.81 219 ASP A N 1
ATOM 1719 C CA . ASP A 1 219 ? 1.787 -9.565 -26.623 1.00 93.81 219 ASP A CA 1
ATOM 1720 C C . ASP A 1 219 ? 0.824 -9.621 -25.424 1.00 93.81 219 ASP A C 1
ATOM 1722 O O . ASP A 1 219 ? -0.393 -9.623 -25.616 1.00 93.81 219 ASP A O 1
ATOM 1726 N N . GLN A 1 220 ? 1.346 -9.584 -24.193 1.00 92.69 220 GLN A N 1
ATOM 1727 C CA . GLN A 1 220 ? 0.549 -9.498 -22.964 1.00 92.69 220 GLN A CA 1
ATOM 1728 C C . GLN A 1 220 ? 0.135 -8.065 -22.602 1.00 92.69 220 GLN A C 1
ATOM 1730 O O . GLN A 1 220 ? -0.740 -7.882 -21.753 1.00 92.69 220 GLN A O 1
ATOM 1735 N N . ILE A 1 221 ? 0.738 -7.046 -23.221 1.00 92.56 221 ILE A N 1
ATOM 1736 C CA . ILE A 1 221 ? 0.308 -5.651 -23.071 1.00 92.56 221 ILE A CA 1
ATOM 1737 C C . ILE A 1 221 ? -0.833 -5.406 -24.064 1.00 92.56 221 ILE A C 1
ATOM 1739 O O . ILE A 1 221 ? -0.639 -5.692 -25.242 1.00 92.56 221 ILE A O 1
ATOM 1743 N N . PRO A 1 222 ? -2.007 -4.890 -23.661 1.00 91.56 222 PRO A N 1
ATOM 1744 C CA . PRO A 1 222 ? -3.113 -4.600 -24.576 1.00 91.56 222 PRO A CA 1
ATOM 1745 C C . PRO A 1 222 ? -2.703 -3.759 -25.799 1.00 91.56 222 PRO A C 1
ATOM 1747 O O . PRO A 1 222 ? -1.858 -2.875 -25.689 1.00 91.56 222 PRO A O 1
ATOM 1750 N N . GLU A 1 223 ? -3.345 -3.982 -26.955 1.00 86.62 223 GLU A N 1
ATOM 1751 C CA . GLU A 1 223 ? -3.141 -3.207 -28.206 1.00 86.62 223 GLU A CA 1
ATOM 1752 C C . GLU A 1 223 ? -3.647 -1.762 -28.154 1.00 86.62 223 GLU A C 1
ATOM 1754 O O . GLU A 1 223 ? -3.779 -1.105 -29.185 1.00 86.62 223 GLU A O 1
ATOM 1759 N N . GLU A 1 224 ? -3.941 -1.236 -26.967 1.00 85.56 224 GLU A N 1
ATOM 1760 C CA . GLU A 1 224 ? -4.267 0.175 -26.819 1.00 85.56 224 GLU A CA 1
ATOM 1761 C C . GLU A 1 224 ? -3.127 1.007 -27.414 1.00 85.56 224 GLU A C 1
ATOM 1763 O O . GLU A 1 224 ? -1.973 0.864 -27.004 1.00 85.56 224 GLU A O 1
ATOM 1768 N N . ALA A 1 225 ? -3.473 1.842 -28.402 1.0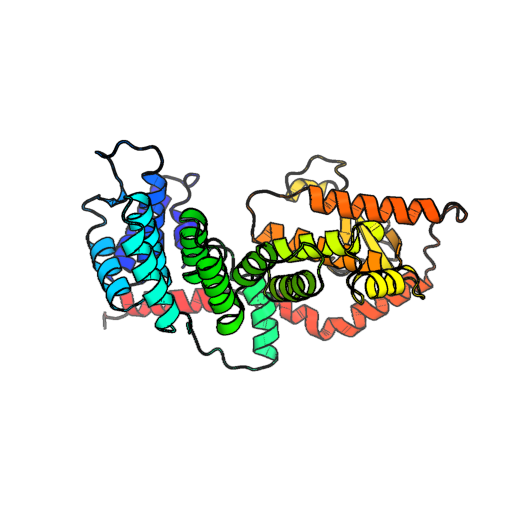0 62.75 225 ALA A N 1
ATOM 1769 C CA . ALA A 1 225 ? -2.593 2.292 -29.486 1.00 62.75 225 ALA A CA 1
ATOM 1770 C C . ALA A 1 225 ? -1.249 2.922 -29.073 1.00 62.75 225 ALA A C 1
ATOM 1772 O O . ALA A 1 225 ? -0.359 3.038 -29.909 1.00 62.75 225 ALA A O 1
ATOM 1773 N N . ASN A 1 226 ? -1.078 3.297 -27.804 1.00 85.69 226 ASN A N 1
ATOM 1774 C CA . ASN A 1 226 ? 0.119 3.977 -27.323 1.00 85.69 226 ASN A CA 1
ATOM 1775 C C . ASN A 1 226 ? 0.962 3.122 -26.366 1.00 85.69 226 ASN A C 1
ATOM 1777 O O . ASN A 1 226 ? 2.181 3.188 -26.425 1.00 85.69 226 ASN A O 1
ATOM 1781 N N . VAL A 1 227 ? 0.362 2.277 -25.520 1.00 90.50 227 VAL A N 1
ATOM 1782 C CA . VAL A 1 227 ? 1.105 1.636 -24.414 1.00 90.50 227 VAL A CA 1
ATOM 1783 C C . VAL A 1 227 ? 2.031 0.533 -24.917 1.00 90.50 227 VAL A C 1
ATOM 1785 O O . VAL A 1 227 ? 3.204 0.478 -24.546 1.00 90.50 227 VAL A O 1
ATOM 1788 N N . ARG A 1 228 ? 1.525 -0.346 -25.793 1.00 93.81 228 ARG A N 1
ATOM 1789 C CA . ARG A 1 228 ? 2.347 -1.405 -26.397 1.00 93.81 228 ARG A CA 1
ATOM 1790 C C . ARG A 1 228 ? 3.422 -0.819 -27.310 1.00 93.81 228 ARG A C 1
ATOM 1792 O O . ARG A 1 228 ? 4.538 -1.330 -27.332 1.00 93.81 228 ARG A O 1
ATOM 1799 N N . GLU A 1 229 ? 3.095 0.246 -28.037 1.00 93.94 229 GLU A N 1
ATOM 1800 C CA . GLU A 1 229 ? 4.046 0.918 -28.920 1.00 93.94 229 GLU A CA 1
ATOM 1801 C C . GLU A 1 229 ? 5.179 1.574 -28.130 1.00 93.94 229 GLU A C 1
ATOM 1803 O O . GLU A 1 229 ? 6.343 1.357 -28.445 1.00 93.94 229 GLU A O 1
ATOM 1808 N N . GLU A 1 230 ? 4.862 2.301 -27.058 1.00 93.12 230 GLU A N 1
ATOM 1809 C CA . GLU A 1 230 ? 5.861 2.878 -26.154 1.00 93.12 230 GLU A CA 1
ATOM 1810 C C . GLU A 1 230 ? 6.751 1.793 -25.533 1.00 93.12 230 GLU A C 1
ATOM 1812 O O . GLU A 1 230 ? 7.975 1.928 -25.517 1.00 93.12 230 GLU A O 1
ATOM 1817 N N . ALA A 1 231 ? 6.162 0.680 -25.081 1.00 94.38 231 ALA A N 1
ATOM 1818 C CA . ALA A 1 231 ? 6.920 -0.457 -24.564 1.00 94.38 231 ALA A CA 1
ATOM 1819 C C . ALA A 1 231 ? 7.853 -1.060 -25.629 1.00 94.38 231 ALA A C 1
ATOM 1821 O O . ALA A 1 231 ? 9.014 -1.340 -25.330 1.00 94.38 231 ALA A O 1
ATOM 1822 N N . ARG A 1 232 ? 7.382 -1.208 -26.874 1.00 96.12 232 ARG A N 1
ATOM 1823 C CA . ARG A 1 232 ? 8.194 -1.685 -28.000 1.00 96.12 232 ARG A CA 1
ATOM 1824 C C . ARG A 1 232 ? 9.348 -0.733 -28.301 1.00 96.12 232 ARG A C 1
ATOM 1826 O O . ARG A 1 232 ? 10.485 -1.181 -28.416 1.00 96.12 232 ARG A O 1
ATOM 1833 N N . LEU A 1 233 ? 9.079 0.570 -28.364 1.00 95.88 233 LEU A N 1
ATOM 1834 C CA . LEU A 1 233 ? 10.108 1.585 -28.585 1.00 95.88 233 LEU A CA 1
ATOM 1835 C C . LEU A 1 233 ? 11.178 1.535 -27.490 1.00 95.88 233 LEU A C 1
ATOM 1837 O O . LEU A 1 233 ? 12.360 1.622 -27.800 1.00 95.88 233 LEU A O 1
ATOM 1841 N N . LEU A 1 234 ? 10.798 1.343 -26.224 1.00 95.75 234 LEU A N 1
ATOM 1842 C CA . LEU A 1 234 ? 11.753 1.173 -25.123 1.00 95.75 234 LEU A CA 1
ATOM 1843 C C . LEU A 1 234 ? 12.580 -0.117 -25.235 1.00 95.75 234 LEU A C 1
ATOM 1845 O O . LEU A 1 234 ? 13.731 -0.137 -24.805 1.00 95.75 234 LEU A O 1
ATOM 1849 N N . GLU A 1 235 ? 12.011 -1.192 -25.774 1.00 95.44 235 GLU A N 1
ATOM 1850 C CA . GLU A 1 235 ? 12.693 -2.479 -25.946 1.00 95.44 235 GLU A CA 1
ATOM 1851 C C . GLU A 1 235 ? 13.704 -2.447 -27.104 1.00 95.44 235 GLU A C 1
ATOM 1853 O O . GLU A 1 235 ? 14.826 -2.951 -26.977 1.00 95.44 235 GLU A O 1
ATOM 1858 N N . GLU A 1 236 ? 13.331 -1.789 -28.203 1.00 95.94 236 GLU A N 1
ATOM 1859 C CA . GLU A 1 236 ? 14.144 -1.622 -29.414 1.00 95.94 236 GLU A CA 1
ATOM 1860 C C . GLU A 1 236 ? 15.146 -0.455 -29.316 1.00 95.94 236 GLU A C 1
ATOM 1862 O O . GLU A 1 236 ? 16.070 -0.366 -30.125 1.00 95.94 236 GLU A O 1
ATOM 1867 N N . SER A 1 237 ? 14.988 0.430 -28.327 1.00 95.19 237 SER A N 1
ATOM 1868 C CA . SER A 1 237 ? 15.815 1.628 -28.167 1.00 95.19 237 SER A CA 1
ATOM 1869 C C . SER A 1 237 ? 17.284 1.318 -27.848 1.00 95.19 237 SER A C 1
ATOM 1871 O O . SER A 1 237 ? 17.635 0.370 -27.133 1.00 95.19 237 SER A O 1
ATOM 1873 N N . GLU A 1 238 ? 18.141 2.193 -28.371 1.00 93.12 238 GLU A N 1
ATOM 1874 C CA . GLU A 1 238 ? 19.570 2.287 -28.099 1.00 93.12 238 GLU A CA 1
ATOM 1875 C C . GLU A 1 238 ? 19.904 3.702 -27.582 1.00 93.12 238 GLU A C 1
ATOM 1877 O O . GLU A 1 238 ? 19.270 4.675 -28.001 1.00 93.12 238 GLU A O 1
ATOM 1882 N N . PRO A 1 239 ? 20.926 3.864 -26.720 1.00 93.06 239 PRO A N 1
ATOM 1883 C CA . PRO A 1 239 ? 21.842 2.828 -26.248 1.00 93.06 239 PRO A CA 1
ATOM 1884 C C . PRO A 1 239 ? 21.239 1.941 -25.149 1.00 93.06 239 PRO A C 1
ATOM 1886 O O . PRO A 1 239 ? 20.394 2.382 -24.368 1.00 93.06 239 PRO A O 1
ATOM 1889 N N . LYS A 1 240 ? 21.745 0.708 -25.035 1.00 92.31 240 LYS A N 1
ATOM 1890 C CA . LYS A 1 240 ? 21.552 -0.115 -23.830 1.00 92.31 240 LYS A CA 1
ATOM 1891 C C . LYS A 1 240 ? 22.021 0.619 -22.561 1.00 92.31 240 LYS A C 1
ATOM 1893 O O . LYS A 1 240 ? 22.969 1.405 -22.582 1.00 92.31 240 LYS A O 1
ATOM 1898 N N . VAL A 1 241 ? 21.351 0.332 -21.450 1.00 90.00 241 VAL A N 1
ATOM 1899 C CA . VAL A 1 241 ? 21.615 0.868 -20.113 1.00 90.00 241 VAL A CA 1
ATOM 1900 C C . VAL A 1 241 ? 22.545 -0.084 -19.364 1.00 90.00 241 VAL A C 1
ATOM 1902 O O . VAL A 1 241 ? 22.230 -1.262 -19.201 1.00 90.00 241 VAL A O 1
ATOM 1905 N N . ASP A 1 242 ? 23.675 0.428 -18.882 1.00 89.44 242 ASP A N 1
ATOM 1906 C CA . ASP A 1 242 ? 24.568 -0.322 -17.996 1.00 89.44 242 ASP A CA 1
ATOM 1907 C C . ASP A 1 242 ? 23.949 -0.381 -16.587 1.00 89.44 242 ASP A C 1
ATOM 1909 O O . ASP A 1 242 ? 23.849 0.643 -15.907 1.00 89.44 242 ASP A O 1
ATOM 1913 N N . TRP A 1 243 ? 23.554 -1.571 -16.130 1.00 88.19 243 TRP A N 1
ATOM 1914 C CA . TRP A 1 243 ? 22.983 -1.787 -14.799 1.00 88.19 243 TRP A CA 1
ATOM 1915 C C . TRP A 1 243 ? 23.964 -2.547 -13.903 1.00 88.19 243 TRP A C 1
ATOM 1917 O O . TRP A 1 243 ? 24.420 -3.644 -14.238 1.00 88.19 243 TRP A O 1
ATOM 1927 N N . TRP A 1 244 ? 24.308 -1.950 -12.761 1.00 88.00 244 TRP A N 1
ATOM 1928 C CA . TRP A 1 244 ? 25.346 -2.441 -11.850 1.00 88.00 244 TRP A CA 1
ATOM 1929 C C . TRP A 1 244 ? 24.741 -3.092 -10.610 1.00 88.00 244 TRP A C 1
ATOM 1931 O O . TRP A 1 244 ? 23.858 -2.523 -9.963 1.00 88.00 244 TRP A O 1
ATOM 1941 N N . TYR A 1 245 ? 25.246 -4.272 -10.253 1.00 88.81 245 TYR A N 1
ATOM 1942 C CA . TYR A 1 245 ? 24.643 -5.110 -9.222 1.00 88.81 245 TYR A CA 1
ATOM 1943 C C . TYR A 1 245 ? 25.637 -5.968 -8.469 1.00 88.81 245 TYR A C 1
ATOM 1945 O O . TYR A 1 245 ? 26.743 -6.228 -8.933 1.00 88.81 245 TYR A O 1
ATOM 1953 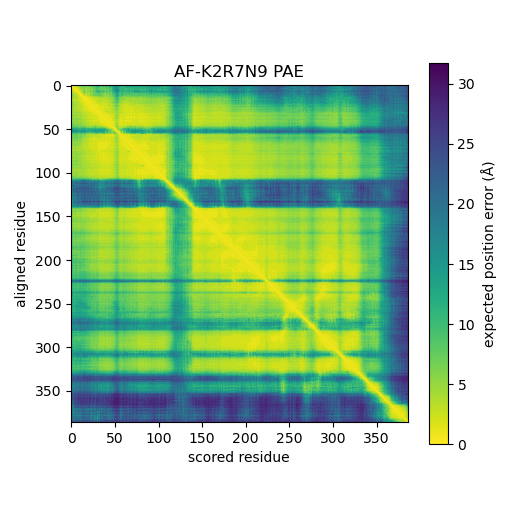N N . TYR A 1 246 ? 25.227 -6.454 -7.308 1.00 88.00 246 TYR A N 1
ATOM 1954 C CA . TYR A 1 246 ? 26.007 -7.388 -6.514 1.00 88.00 246 TYR A CA 1
ATOM 1955 C C . TYR A 1 246 ? 25.098 -8.432 -5.875 1.00 88.00 246 TYR A C 1
ATOM 1957 O O . TYR A 1 246 ? 23.902 -8.209 -5.681 1.00 88.00 246 TYR A O 1
ATOM 1965 N N . TYR A 1 247 ? 25.678 -9.580 -5.542 1.00 88.50 247 TYR A N 1
ATOM 1966 C CA . TYR A 1 247 ? 25.024 -10.554 -4.677 1.00 88.50 247 TYR A CA 1
ATOM 1967 C C . TYR A 1 247 ? 25.381 -10.259 -3.224 1.00 88.50 247 TYR A C 1
ATOM 1969 O O . TYR A 1 247 ? 26.547 -9.979 -2.919 1.00 88.50 247 TYR A O 1
ATOM 1977 N N . LEU A 1 248 ? 24.389 -10.330 -2.336 1.00 83.31 248 LEU A N 1
ATOM 1978 C CA . LEU A 1 248 ? 24.632 -10.230 -0.900 1.00 83.31 248 LEU A CA 1
ATOM 1979 C C . LEU A 1 248 ? 25.557 -11.357 -0.438 1.00 83.31 248 LEU A C 1
ATOM 1981 O O . LEU A 1 248 ? 25.422 -12.501 -0.872 1.00 83.31 248 LEU A O 1
ATOM 1985 N N . ASP A 1 249 ? 26.497 -11.034 0.445 1.00 84.69 249 ASP A N 1
ATOM 1986 C CA . ASP A 1 249 ? 27.363 -12.045 1.050 1.00 84.69 249 ASP A CA 1
ATOM 1987 C C . ASP A 1 249 ? 26.730 -12.727 2.267 1.00 84.69 249 ASP A C 1
ATOM 1989 O O . ASP A 1 249 ? 25.735 -12.257 2.808 1.00 84.69 249 ASP A O 1
ATOM 1993 N N . ASP A 1 250 ? 27.314 -13.836 2.730 1.00 85.56 250 ASP A N 1
ATOM 1994 C CA . ASP A 1 250 ? 26.756 -14.622 3.842 1.00 85.56 250 ASP A CA 1
ATOM 1995 C C . ASP A 1 250 ? 26.554 -13.803 5.128 1.00 85.56 250 ASP A C 1
ATOM 1997 O O . ASP A 1 250 ? 25.671 -14.109 5.931 1.00 85.56 250 ASP A O 1
ATOM 2001 N N . LYS A 1 251 ? 27.337 -12.734 5.332 1.00 83.50 251 LYS A N 1
ATOM 2002 C CA . LYS A 1 251 ? 27.165 -11.830 6.474 1.00 83.50 251 LYS A CA 1
ATOM 2003 C C . LYS A 1 251 ? 25.929 -10.948 6.288 1.00 83.50 251 LYS A C 1
ATOM 2005 O O . LYS A 1 251 ? 25.150 -10.798 7.228 1.00 83.50 251 LYS A O 1
ATOM 2010 N N . GLU A 1 252 ? 25.756 -10.365 5.104 1.00 81.06 252 GLU A N 1
ATOM 2011 C CA . GLU A 1 252 ? 24.566 -9.589 4.736 1.00 81.06 252 GLU A CA 1
ATOM 2012 C C . GLU A 1 252 ? 23.304 -10.472 4.753 1.00 81.06 252 GLU A C 1
ATOM 2014 O O . GLU A 1 252 ? 22.296 -10.084 5.340 1.00 81.06 252 GLU A O 1
ATOM 2019 N N . LEU A 1 253 ? 23.375 -11.694 4.214 1.00 81.81 253 LEU A N 1
ATOM 2020 C CA . LEU A 1 253 ? 22.301 -12.692 4.273 1.00 81.81 253 LEU A CA 1
ATOM 2021 C C . LEU A 1 253 ? 21.947 -13.062 5.718 1.00 81.81 253 LEU A C 1
ATOM 2023 O O . LEU A 1 253 ? 20.772 -13.055 6.082 1.00 81.81 253 LEU A O 1
ATOM 2027 N N . GLY A 1 254 ? 22.949 -13.297 6.569 1.00 81.88 254 GLY A N 1
ATOM 2028 C CA . GLY A 1 254 ? 22.741 -13.595 7.986 1.00 81.88 254 GLY A CA 1
ATOM 2029 C C . GLY A 1 254 ? 22.025 -12.469 8.740 1.00 81.88 254 GLY A C 1
ATOM 2030 O O . GLY A 1 254 ? 21.141 -12.741 9.551 1.00 81.88 254 GLY A O 1
ATOM 2031 N N . ALA A 1 255 ? 22.333 -11.202 8.435 1.00 79.38 255 ALA A N 1
ATOM 2032 C CA . ALA A 1 255 ? 21.627 -10.050 9.009 1.00 79.38 255 ALA A CA 1
ATOM 2033 C C . ALA A 1 255 ? 20.149 -9.980 8.581 1.00 79.38 255 ALA A C 1
ATOM 2035 O O . ALA A 1 255 ? 19.313 -9.442 9.305 1.00 79.38 255 ALA A O 1
ATOM 2036 N N . LEU A 1 256 ? 19.832 -10.550 7.419 1.00 75.56 256 LEU A N 1
ATOM 2037 C CA . LEU A 1 256 ? 18.482 -10.660 6.879 1.00 75.56 256 LEU A CA 1
ATOM 2038 C C . LEU A 1 256 ? 17.753 -11.945 7.310 1.00 75.56 256 LEU A C 1
ATOM 2040 O O . LEU A 1 256 ? 16.578 -12.101 6.985 1.00 75.56 256 LEU A O 1
ATOM 2044 N N . GLY A 1 257 ? 18.423 -12.850 8.032 1.00 83.88 257 GLY A N 1
ATOM 2045 C CA . GLY A 1 257 ? 17.879 -14.155 8.413 1.00 83.88 257 GLY A CA 1
ATOM 2046 C C . GLY A 1 257 ? 17.820 -15.174 7.269 1.00 83.88 257 GLY A C 1
ATOM 2047 O O . GLY A 1 257 ? 17.071 -16.142 7.365 1.00 83.88 257 GLY A O 1
ATOM 2048 N N . GLU A 1 258 ? 18.586 -14.959 6.199 1.00 83.69 258 GLU A N 1
ATOM 2049 C CA . GLU A 1 258 ? 18.636 -15.836 5.028 1.00 83.69 258 GLU A CA 1
ATOM 2050 C C . GLU A 1 258 ? 19.736 -16.892 5.146 1.00 83.69 258 GLU A C 1
ATOM 2052 O O . GLU A 1 258 ? 20.743 -16.703 5.833 1.00 83.69 258 GLU A O 1
ATOM 2057 N N . GLN A 1 259 ? 19.547 -18.021 4.459 1.00 87.44 259 GLN A N 1
ATOM 2058 C CA . GLN A 1 259 ? 20.539 -19.095 4.455 1.00 87.44 259 GLN A CA 1
ATOM 2059 C C . GLN A 1 259 ? 21.783 -18.691 3.640 1.00 87.44 259 GLN A C 1
ATOM 2061 O O . GLN A 1 259 ? 21.636 -18.048 2.593 1.00 87.44 259 GLN A O 1
ATOM 2066 N N . PRO A 1 260 ? 22.998 -19.090 4.067 1.00 88.38 260 PRO A N 1
ATOM 2067 C CA . PRO A 1 260 ? 24.213 -18.910 3.276 1.00 88.38 260 PRO A CA 1
ATOM 2068 C C . PRO A 1 260 ? 24.059 -19.444 1.848 1.00 88.38 260 PRO A C 1
ATOM 2070 O O . PRO A 1 260 ? 23.433 -20.482 1.629 1.00 88.38 260 PRO A O 1
ATOM 2073 N N . GLY A 1 261 ? 24.624 -18.729 0.874 1.00 84.62 261 GLY A N 1
ATOM 2074 C CA . GLY A 1 261 ? 24.510 -19.072 -0.549 1.00 84.62 261 GLY A CA 1
ATOM 2075 C C . GLY A 1 261 ? 23.187 -18.691 -1.233 1.00 84.62 261 GLY A C 1
ATOM 2076 O O . GLY A 1 261 ? 23.051 -18.917 -2.437 1.00 84.62 261 GLY A O 1
ATOM 2077 N N . THR A 1 262 ? 22.229 -18.082 -0.523 1.00 85.44 262 THR A N 1
ATOM 2078 C CA . THR A 1 262 ? 21.031 -17.509 -1.161 1.00 85.44 262 THR A CA 1
ATOM 2079 C C . THR A 1 262 ? 21.445 -16.378 -2.102 1.00 85.44 262 THR A C 1
ATOM 2081 O O . THR A 1 262 ? 22.060 -15.398 -1.686 1.00 85.44 262 THR A O 1
ATOM 2084 N N . LYS A 1 263 ? 21.084 -16.478 -3.383 1.00 87.25 263 LYS A N 1
ATOM 2085 C CA . LYS A 1 263 ? 21.305 -15.392 -4.339 1.00 87.25 263 LYS A CA 1
ATOM 2086 C C . LYS A 1 263 ? 20.286 -14.293 -4.064 1.00 87.25 263 LYS A C 1
ATOM 2088 O O . LYS A 1 263 ? 19.118 -14.446 -4.391 1.00 87.25 263 LYS A O 1
ATOM 2093 N N . ILE A 1 264 ? 20.717 -13.204 -3.440 1.00 81.38 264 ILE A N 1
ATOM 2094 C CA . ILE A 1 264 ? 19.922 -11.979 -3.321 1.00 81.38 264 ILE A CA 1
ATOM 2095 C C . ILE A 1 264 ? 20.664 -10.892 -4.069 1.00 81.38 264 ILE A C 1
ATOM 2097 O O . ILE A 1 264 ? 21.790 -10.550 -3.708 1.00 81.38 264 ILE A O 1
ATOM 2101 N N . VAL A 1 265 ? 20.031 -10.371 -5.113 1.00 85.81 265 VAL A N 1
ATOM 2102 C CA . VAL A 1 265 ? 20.581 -9.267 -5.897 1.00 85.81 265 VAL A CA 1
ATOM 2103 C C . VAL A 1 265 ? 20.295 -7.945 -5.190 1.00 85.81 265 VAL A C 1
ATOM 2105 O O . VAL A 1 265 ? 19.164 -7.697 -4.767 1.00 85.81 265 VAL A O 1
ATOM 2108 N N . GLY A 1 266 ? 21.321 -7.105 -5.076 1.00 80.88 266 GLY A N 1
ATOM 2109 C CA . GLY A 1 266 ? 21.216 -5.698 -4.706 1.00 80.88 266 GLY A CA 1
ATOM 2110 C C . GLY A 1 266 ? 21.763 -4.810 -5.820 1.00 80.88 266 GLY A C 1
ATOM 2111 O O . GLY A 1 266 ? 22.744 -5.167 -6.478 1.00 80.88 266 GLY A O 1
ATOM 2112 N N . ALA A 1 267 ? 21.141 -3.653 -6.031 1.00 81.75 267 ALA A N 1
ATOM 2113 C CA . ALA A 1 267 ? 21.657 -2.666 -6.968 1.00 81.75 267 ALA A CA 1
ATOM 2114 C C . ALA A 1 267 ? 22.777 -1.834 -6.336 1.00 81.75 267 ALA A C 1
ATOM 2116 O O . ALA A 1 267 ? 22.689 -1.423 -5.174 1.00 81.75 267 ALA A O 1
ATOM 2117 N N . ASP A 1 268 ? 23.836 -1.583 -7.104 1.00 76.56 268 ASP A N 1
ATOM 2118 C CA . ASP A 1 268 ? 25.053 -0.944 -6.593 1.00 76.56 268 ASP A CA 1
ATOM 2119 C C . ASP A 1 268 ? 24.839 0.512 -6.177 1.00 76.56 268 ASP A C 1
ATOM 2121 O O . ASP A 1 268 ? 25.471 0.985 -5.233 1.00 76.56 268 ASP A O 1
ATOM 2125 N N . PHE A 1 269 ? 23.898 1.210 -6.822 1.00 69.81 269 PHE A N 1
ATOM 2126 C CA . PHE A 1 269 ? 23.721 2.648 -6.631 1.00 69.81 269 PHE A CA 1
ATOM 2127 C C . PHE A 1 269 ? 23.304 3.067 -5.215 1.00 69.81 269 PHE A C 1
ATOM 2129 O O . PHE A 1 269 ? 23.340 4.245 -4.864 1.00 69.81 269 PHE A O 1
ATOM 2136 N N . TRP A 1 270 ? 22.993 2.084 -4.381 1.00 61.47 270 TRP A N 1
ATOM 2137 C CA . TRP A 1 270 ? 22.596 2.242 -2.998 1.00 61.47 270 TRP A CA 1
ATOM 2138 C C . TRP A 1 270 ? 23.568 1.659 -1.971 1.00 61.47 270 TRP A C 1
ATOM 2140 O O . TRP A 1 270 ? 23.308 1.714 -0.765 1.00 61.47 270 TRP A O 1
ATOM 2150 N N . ARG A 1 271 ? 24.646 1.013 -2.412 1.00 67.38 271 ARG A N 1
ATOM 2151 C CA . ARG A 1 271 ? 25.627 0.440 -1.498 1.00 67.38 271 ARG A CA 1
ATOM 2152 C C . ARG A 1 271 ? 26.476 1.566 -0.913 1.00 67.38 271 ARG A C 1
ATOM 2154 O O . ARG A 1 271 ? 26.869 2.499 -1.612 1.00 67.38 271 ARG A O 1
ATOM 2161 N N . SER A 1 272 ? 26.828 1.474 0.373 1.00 63.72 272 SER A N 1
ATOM 2162 C CA . SER A 1 272 ? 27.902 2.317 0.907 1.00 63.72 272 SER A CA 1
ATOM 2163 C C . SER A 1 272 ? 29.170 2.069 0.090 1.00 63.72 272 SER A C 1
ATOM 2165 O O . SER A 1 272 ? 29.570 0.919 -0.093 1.00 63.72 272 SER A O 1
ATOM 2167 N N . TYR A 1 273 ? 29.767 3.152 -0.410 1.00 60.84 273 TYR A N 1
ATOM 2168 C CA . TYR A 1 273 ? 30.860 3.113 -1.381 1.00 60.84 273 TYR A CA 1
ATOM 2169 C C . TYR A 1 273 ? 31.943 2.077 -1.045 1.00 60.84 273 TYR A C 1
ATOM 2171 O O . TYR A 1 273 ? 32.513 2.089 0.049 1.00 60.84 273 TYR A O 1
ATOM 2179 N N . ARG A 1 274 ? 32.283 1.248 -2.035 1.00 66.12 274 ARG A N 1
ATOM 2180 C CA . ARG A 1 274 ? 33.500 0.431 -2.067 1.00 66.12 274 ARG A CA 1
ATOM 2181 C C . ARG A 1 274 ? 34.270 0.767 -3.335 1.00 66.12 274 ARG A C 1
ATOM 2183 O O . ARG A 1 274 ? 33.653 1.062 -4.353 1.00 66.12 274 ARG A O 1
ATOM 2190 N N . ASP A 1 275 ? 35.603 0.761 -3.270 1.00 63.59 275 ASP A N 1
ATOM 2191 C CA . ASP A 1 275 ? 36.430 1.001 -4.455 1.00 63.59 275 ASP A CA 1
ATOM 2192 C C . ASP A 1 275 ? 36.149 -0.105 -5.480 1.00 63.59 275 ASP A C 1
ATOM 2194 O O . ASP A 1 275 ? 36.503 -1.266 -5.233 1.00 63.59 275 ASP A O 1
ATOM 2198 N N . PRO A 1 276 ? 35.545 0.225 -6.632 1.00 62.50 276 PRO A N 1
ATOM 2199 C CA . PRO A 1 276 ? 35.127 -0.787 -7.581 1.00 62.50 276 PRO A CA 1
ATOM 2200 C C . PRO A 1 276 ? 36.312 -1.458 -8.299 1.00 62.50 276 PRO A C 1
ATOM 2202 O O . PRO A 1 276 ? 36.129 -2.488 -8.942 1.00 62.50 276 PRO A O 1
ATOM 2205 N N . ARG A 1 277 ? 37.548 -0.950 -8.149 1.00 61.09 277 ARG A N 1
ATOM 2206 C CA . ARG A 1 277 ? 38.776 -1.668 -8.552 1.00 61.09 277 ARG A CA 1
ATOM 2207 C C . ARG A 1 277 ? 39.073 -2.872 -7.662 1.00 61.09 277 ARG A C 1
ATOM 2209 O O . ARG A 1 277 ? 39.782 -3.782 -8.079 1.00 61.09 277 ARG A O 1
ATOM 2216 N N . THR A 1 278 ? 38.562 -2.853 -6.437 1.00 64.44 278 THR A N 1
ATOM 2217 C CA . THR A 1 278 ? 38.789 -3.884 -5.414 1.00 64.44 278 THR A CA 1
ATOM 2218 C C . THR A 1 278 ? 37.527 -4.670 -5.076 1.00 64.44 278 THR A C 1
ATOM 2220 O O . THR A 1 278 ? 37.610 -5.723 -4.444 1.00 64.44 278 THR A O 1
ATOM 2223 N N . ASP A 1 279 ? 36.359 -4.198 -5.519 1.00 72.88 279 ASP A N 1
ATOM 2224 C CA . ASP A 1 279 ? 35.081 -4.852 -5.271 1.00 72.88 279 ASP A CA 1
ATOM 2225 C C . ASP A 1 279 ? 34.844 -5.994 -6.264 1.00 72.88 279 ASP A C 1
ATOM 2227 O O . ASP A 1 279 ? 34.161 -5.864 -7.280 1.00 72.88 279 ASP A O 1
ATOM 2231 N N . SER A 1 280 ? 35.429 -7.154 -5.963 1.00 65.88 280 SER A N 1
ATOM 2232 C CA . SER A 1 280 ? 35.282 -8.362 -6.781 1.00 65.88 280 SER A CA 1
ATOM 2233 C C . SER A 1 280 ? 33.826 -8.823 -6.941 1.00 65.88 280 SER A C 1
ATOM 2235 O O . SER A 1 280 ? 33.540 -9.561 -7.888 1.00 65.88 280 SER A O 1
ATOM 2237 N N . LYS A 1 281 ? 32.922 -8.357 -6.067 1.00 77.44 281 LYS A N 1
ATOM 2238 C CA . LYS A 1 281 ? 31.496 -8.712 -6.007 1.00 77.44 281 LYS A CA 1
ATOM 2239 C C . LYS A 1 281 ? 30.601 -7.853 -6.905 1.00 77.44 281 LYS A C 1
ATOM 2241 O O . LYS A 1 281 ? 29.410 -8.134 -6.990 1.00 77.44 281 LYS A O 1
ATOM 2246 N N . LEU A 1 282 ? 31.147 -6.814 -7.542 1.00 82.00 282 LEU A N 1
ATOM 2247 C CA . LEU A 1 282 ? 30.380 -5.927 -8.411 1.00 82.00 282 LEU A CA 1
ATOM 2248 C C . LEU A 1 282 ? 30.290 -6.496 -9.835 1.00 82.00 282 LEU A C 1
ATOM 2250 O O . LEU A 1 282 ? 31.296 -6.776 -10.495 1.00 82.00 282 LEU A O 1
ATOM 2254 N N . HIS A 1 283 ? 29.071 -6.658 -10.318 1.00 85.38 283 HIS A N 1
ATOM 2255 C CA . HIS A 1 283 ? 28.724 -7.153 -11.640 1.00 85.38 283 HIS A CA 1
ATOM 2256 C C . HIS A 1 283 ? 28.008 -6.059 -12.436 1.00 85.38 283 HIS A C 1
ATOM 2258 O O . HIS A 1 283 ? 27.489 -5.094 -11.875 1.00 85.38 283 HIS A O 1
ATOM 2264 N N . MET A 1 284 ? 28.011 -6.199 -13.757 1.00 87.44 284 MET A N 1
ATOM 2265 C CA . MET A 1 284 ? 27.345 -5.278 -14.671 1.00 87.44 284 MET A CA 1
ATOM 2266 C C . MET A 1 284 ? 26.694 -6.074 -15.789 1.00 87.44 284 MET A C 1
ATOM 2268 O O . MET A 1 284 ? 27.279 -7.043 -16.278 1.00 87.44 284 MET A O 1
ATOM 2272 N N . VAL A 1 285 ? 25.495 -5.654 -16.168 1.00 89.81 285 VAL A N 1
ATOM 2273 C CA . VAL A 1 285 ? 24.742 -6.194 -17.296 1.00 89.81 285 VAL A CA 1
ATOM 2274 C C . VAL A 1 285 ? 24.213 -5.037 -18.138 1.00 89.81 285 VAL A C 1
ATOM 2276 O O . VAL A 1 285 ? 23.848 -3.994 -17.598 1.00 89.81 285 VAL A O 1
ATOM 2279 N N . GLN A 1 286 ? 24.198 -5.202 -19.459 1.00 91.25 286 GLN A N 1
ATOM 2280 C CA . GLN A 1 286 ? 23.604 -4.222 -20.366 1.00 91.25 286 GLN A CA 1
ATOM 2281 C C . GLN A 1 286 ? 22.153 -4.607 -20.628 1.00 91.25 286 GLN A C 1
ATOM 2283 O O . GLN A 1 286 ? 21.869 -5.720 -21.065 1.00 91.25 286 GLN A O 1
ATOM 2288 N N . LEU A 1 287 ? 21.236 -3.689 -20.353 1.00 93.19 287 LEU A N 1
ATOM 2289 C CA . LEU A 1 287 ? 19.799 -3.904 -20.473 1.00 93.19 287 LEU A CA 1
ATOM 2290 C C . LEU A 1 287 ? 19.230 -2.977 -21.540 1.00 93.19 287 LEU A C 1
ATOM 2292 O O . LEU A 1 287 ? 19.688 -1.847 -21.691 1.00 93.19 287 LEU A O 1
ATOM 2296 N N . ASN A 1 288 ? 18.206 -3.410 -22.274 1.00 95.56 288 ASN A N 1
ATOM 2297 C CA . ASN A 1 288 ? 17.417 -2.435 -23.028 1.00 95.56 288 ASN A CA 1
ATOM 2298 C C . ASN A 1 288 ? 16.683 -1.496 -22.038 1.00 95.56 288 ASN A C 1
ATOM 2300 O O . ASN A 1 288 ? 16.461 -1.886 -20.884 1.00 95.56 288 ASN A O 1
ATOM 2304 N N . PRO A 1 289 ? 16.323 -0.268 -22.449 1.00 96.00 289 PRO A N 1
ATOM 2305 C CA . PRO A 1 289 ? 15.654 0.692 -21.569 1.00 96.00 289 PRO A CA 1
ATOM 2306 C C . PRO A 1 289 ? 14.409 0.146 -20.860 1.00 96.00 289 PRO A C 1
ATOM 2308 O O . PRO A 1 289 ? 14.209 0.425 -19.679 1.00 96.00 289 PRO A O 1
ATOM 2311 N N . ARG A 1 290 ? 13.605 -0.684 -21.533 1.00 96.00 290 ARG A N 1
ATOM 2312 C CA . ARG A 1 290 ? 12.419 -1.311 -20.933 1.00 96.00 290 ARG A CA 1
ATOM 2313 C C . ARG A 1 290 ? 12.783 -2.231 -19.762 1.00 96.00 290 ARG A C 1
ATOM 2315 O O . ARG A 1 290 ? 12.228 -2.098 -18.674 1.00 96.00 290 ARG A O 1
ATOM 2322 N N . THR A 1 291 ? 13.748 -3.126 -19.957 1.00 95.81 291 THR A N 1
ATOM 2323 C CA . THR A 1 291 ? 14.227 -4.038 -18.911 1.00 95.81 291 THR A CA 1
ATOM 2324 C C . THR A 1 291 ? 14.922 -3.281 -17.780 1.00 95.81 291 THR A C 1
ATOM 2326 O O . THR A 1 291 ? 14.775 -3.651 -16.617 1.00 95.81 291 THR A O 1
ATOM 2329 N N . ALA A 1 292 ? 15.638 -2.196 -18.085 1.00 94.12 292 ALA A N 1
ATOM 2330 C CA . ALA A 1 292 ? 16.241 -1.340 -17.066 1.00 94.12 292 ALA A CA 1
ATOM 2331 C C . ALA A 1 292 ? 15.181 -0.682 -16.162 1.00 94.12 292 ALA A C 1
ATOM 2333 O O . ALA A 1 292 ? 15.339 -0.698 -14.942 1.00 94.12 292 ALA A O 1
ATOM 2334 N N . LEU A 1 293 ? 14.071 -0.196 -16.735 1.00 94.56 293 LEU A N 1
ATOM 2335 C CA . LEU A 1 293 ? 12.933 0.319 -15.963 1.00 94.56 293 LEU A CA 1
ATOM 2336 C C . LEU A 1 293 ? 12.294 -0.770 -15.095 1.00 94.56 293 LEU A C 1
ATOM 2338 O O . LEU A 1 293 ? 11.978 -0.520 -13.934 1.00 94.56 293 LEU A O 1
ATOM 2342 N N . ALA A 1 294 ? 12.133 -1.989 -15.625 1.00 95.69 294 ALA A N 1
ATOM 2343 C CA . ALA A 1 294 ? 11.634 -3.114 -14.832 1.00 95.69 294 ALA A CA 1
ATOM 2344 C C . ALA A 1 294 ? 12.515 -3.360 -13.596 1.00 95.69 294 ALA A C 1
ATOM 2346 O O . ALA A 1 294 ? 12.006 -3.493 -12.482 1.00 95.69 294 ALA A O 1
ATOM 2347 N N . MET A 1 295 ? 13.836 -3.374 -13.795 1.00 93.75 295 MET A N 1
ATOM 2348 C CA . MET A 1 295 ? 14.821 -3.563 -12.730 1.00 93.75 295 MET A CA 1
ATOM 2349 C C . MET A 1 295 ? 14.741 -2.466 -11.674 1.00 93.75 295 MET A C 1
ATOM 2351 O O . MET A 1 295 ? 14.716 -2.782 -10.489 1.00 93.75 295 MET A O 1
ATOM 2355 N N . GLU A 1 296 ? 14.663 -1.200 -12.083 1.00 91.19 296 GLU A N 1
ATOM 2356 C CA . GLU A 1 296 ? 14.535 -0.062 -11.167 1.00 91.19 296 GLU A CA 1
ATOM 2357 C C . GLU A 1 296 ? 13.279 -0.173 -10.292 1.00 91.19 296 GLU A C 1
ATOM 2359 O O . GLU A 1 296 ? 13.362 -0.079 -9.067 1.00 91.19 296 GLU A O 1
ATOM 2364 N N . TRP A 1 297 ? 12.127 -0.481 -10.891 1.00 93.75 297 TRP A N 1
ATOM 2365 C CA . TRP A 1 297 ? 10.879 -0.639 -10.147 1.00 93.75 297 TRP A CA 1
ATOM 2366 C C . TRP A 1 297 ? 10.890 -1.828 -9.181 1.00 93.75 297 TRP A C 1
ATOM 2368 O O . TRP A 1 297 ? 10.432 -1.696 -8.044 1.00 93.75 297 TRP A O 1
ATOM 2378 N N . TYR A 1 298 ? 11.434 -2.980 -9.586 1.00 93.69 298 TYR A N 1
ATOM 2379 C CA . TYR A 1 298 ? 11.578 -4.120 -8.677 1.00 93.69 298 TYR A CA 1
ATOM 2380 C C . TYR A 1 298 ? 12.530 -3.822 -7.516 1.00 93.69 298 TYR A C 1
ATOM 2382 O O . TYR A 1 298 ? 12.280 -4.251 -6.391 1.00 93.69 298 TYR A O 1
ATOM 2390 N N . GLU A 1 299 ? 13.604 -3.078 -7.764 1.00 88.50 299 GLU A N 1
ATOM 2391 C CA . GLU A 1 299 ? 14.569 -2.662 -6.746 1.00 88.50 299 GLU A CA 1
ATOM 2392 C C . GLU A 1 299 ? 13.908 -1.768 -5.687 1.00 88.50 299 GLU A C 1
ATOM 2394 O O . GLU A 1 299 ? 13.964 -2.073 -4.488 1.00 88.50 299 GLU A O 1
ATOM 2399 N N . LEU A 1 300 ? 13.183 -0.739 -6.142 1.00 87.31 300 LEU A N 1
ATOM 2400 C CA . LEU A 1 300 ? 12.410 0.156 -5.283 1.00 87.31 300 LEU A CA 1
ATOM 2401 C C . LEU A 1 300 ? 11.363 -0.619 -4.471 1.00 87.31 300 LEU A C 1
ATOM 2403 O O . LEU A 1 300 ? 11.237 -0.410 -3.260 1.00 87.31 300 LEU A O 1
ATOM 2407 N N . ALA A 1 301 ? 10.661 -1.563 -5.106 1.00 88.62 301 ALA A N 1
ATOM 2408 C CA . ALA A 1 301 ? 9.681 -2.417 -4.442 1.00 88.62 301 ALA A CA 1
ATOM 2409 C C . ALA A 1 301 ? 10.324 -3.303 -3.362 1.00 88.62 301 ALA A C 1
ATOM 2411 O O . ALA A 1 301 ? 9.828 -3.364 -2.235 1.00 88.62 301 ALA A O 1
ATOM 2412 N N . TRP A 1 302 ? 11.443 -3.961 -3.684 1.00 85.38 302 TRP A N 1
ATOM 2413 C CA . TRP A 1 302 ? 12.176 -4.852 -2.780 1.00 85.38 302 TRP A CA 1
ATOM 2414 C C . TRP A 1 302 ? 12.632 -4.130 -1.513 1.00 85.38 302 TRP A C 1
ATOM 2416 O O . TRP A 1 302 ? 12.457 -4.638 -0.405 1.00 85.38 302 TRP A O 1
ATOM 2426 N N . ARG A 1 303 ? 13.184 -2.923 -1.655 1.00 80.06 303 ARG A N 1
ATOM 2427 C CA . ARG A 1 303 ? 13.615 -2.106 -0.512 1.00 80.06 303 ARG A CA 1
ATOM 2428 C C . ARG A 1 303 ? 12.460 -1.649 0.340 1.00 80.06 303 ARG A C 1
ATOM 2430 O O . ARG A 1 303 ? 12.488 -1.810 1.558 1.00 80.06 303 ARG A O 1
ATOM 2437 N N . SER A 1 304 ? 11.455 -1.087 -0.316 1.00 78.69 304 SER A N 1
ATOM 2438 C CA . SER A 1 304 ? 10.276 -0.561 0.353 1.00 78.69 304 SER A CA 1
ATOM 2439 C C . SER A 1 304 ? 9.584 -1.673 1.140 1.00 78.69 304 SER A C 1
ATOM 2441 O O . SER A 1 304 ? 9.172 -1.480 2.281 1.00 78.69 304 SER A O 1
ATOM 2443 N N . GLN A 1 305 ? 9.579 -2.902 0.621 1.00 78.31 305 GLN A N 1
ATOM 2444 C CA . GLN A 1 305 ? 9.019 -4.035 1.336 1.00 78.31 305 GLN A CA 1
ATOM 2445 C C . GLN A 1 305 ? 9.661 -4.286 2.713 1.00 78.31 305 GLN A C 1
ATOM 2447 O O . GLN A 1 305 ? 8.935 -4.639 3.645 1.00 78.31 305 GLN A O 1
ATOM 2452 N N . PHE A 1 306 ? 10.972 -4.073 2.886 1.00 66.38 306 PHE A N 1
ATOM 2453 C CA . PHE A 1 306 ? 11.628 -4.211 4.199 1.00 66.38 306 PHE A CA 1
ATOM 2454 C C . PHE A 1 306 ? 11.125 -3.227 5.238 1.00 66.38 306 PHE A C 1
ATOM 2456 O O . PHE A 1 306 ? 11.167 -3.510 6.435 1.00 66.38 306 PHE A O 1
ATOM 2463 N N . ILE A 1 307 ? 10.661 -2.076 4.774 1.00 59.47 307 ILE A N 1
ATOM 2464 C CA . ILE A 1 307 ? 10.133 -1.026 5.627 1.00 59.47 307 ILE A CA 1
ATOM 2465 C C . ILE A 1 307 ? 8.677 -1.353 5.997 1.00 59.47 307 ILE A C 1
ATOM 2467 O O . ILE A 1 307 ? 8.265 -1.133 7.140 1.00 59.47 307 ILE A O 1
ATOM 2471 N N . PHE A 1 308 ? 7.917 -1.946 5.068 1.00 51.84 308 PHE A N 1
ATOM 2472 C CA . PHE A 1 308 ? 6.452 -1.981 5.134 1.00 51.84 308 PHE A CA 1
ATOM 2473 C C . PHE A 1 308 ? 5.808 -3.348 5.394 1.00 51.84 308 PHE A C 1
ATOM 2475 O O . PHE A 1 308 ? 4.680 -3.402 5.897 1.00 51.84 308 PHE A O 1
ATOM 2482 N N . SER A 1 309 ? 6.483 -4.460 5.098 1.00 56.66 309 SER A N 1
ATOM 2483 C CA . SER A 1 309 ? 5.912 -5.806 5.217 1.00 56.66 309 SER A CA 1
ATOM 2484 C C . SER A 1 309 ? 6.684 -6.680 6.200 1.00 56.66 309 SER A C 1
ATOM 2486 O O . SER A 1 309 ? 7.896 -6.841 6.103 1.00 56.66 309 SER A O 1
ATOM 2488 N N . ASP A 1 310 ? 5.954 -7.346 7.099 1.00 55.41 310 ASP A N 1
ATOM 2489 C CA . ASP A 1 310 ? 6.523 -8.378 7.978 1.00 55.41 310 ASP A CA 1
ATOM 2490 C C . ASP A 1 310 ? 6.835 -9.683 7.210 1.00 55.41 310 ASP A C 1
ATOM 2492 O O . ASP A 1 310 ? 7.504 -10.575 7.731 1.00 55.41 310 ASP A O 1
ATOM 2496 N N . LYS A 1 311 ? 6.339 -9.811 5.970 1.00 67.31 311 LYS A N 1
ATOM 2497 C CA . LYS A 1 311 ? 6.609 -10.931 5.061 1.00 67.31 311 LYS A CA 1
ATOM 2498 C C . LYS A 1 311 ? 7.367 -10.426 3.842 1.00 67.31 311 LYS A C 1
ATOM 2500 O O . LYS A 1 311 ? 6.826 -9.620 3.088 1.00 67.31 311 LYS A O 1
ATOM 2505 N N . ARG A 1 312 ? 8.586 -10.925 3.649 1.00 74.69 312 ARG A N 1
ATOM 2506 C CA . ARG A 1 312 ? 9.400 -10.709 2.448 1.00 74.69 312 ARG A CA 1
ATOM 2507 C C . ARG A 1 312 ? 8.772 -11.438 1.256 1.00 74.69 312 ARG A C 1
ATOM 2509 O O . ARG A 1 312 ? 8.398 -12.602 1.373 1.00 74.69 312 ARG A O 1
ATOM 2516 N N . ASP A 1 313 ? 8.672 -10.762 0.119 1.00 82.25 313 ASP A N 1
ATOM 2517 C CA . ASP A 1 313 ? 8.175 -11.295 -1.144 1.00 82.25 313 ASP A CA 1
ATOM 2518 C C . ASP A 1 313 ? 9.390 -11.616 -2.000 1.00 82.25 313 ASP A C 1
ATOM 2520 O O . ASP A 1 313 ? 9.905 -10.803 -2.767 1.00 82.25 313 ASP A O 1
ATOM 2524 N N . VAL A 1 314 ? 9.871 -12.842 -1.824 1.00 85.44 314 VAL A N 1
ATOM 2525 C CA . VAL A 1 314 ? 11.013 -13.377 -2.566 1.00 85.44 314 VAL A CA 1
ATOM 2526 C C . VAL A 1 314 ? 10.788 -13.372 -4.080 1.00 85.44 314 VAL A C 1
ATOM 2528 O O . VAL A 1 314 ? 11.765 -13.403 -4.823 1.00 85.44 314 VAL A O 1
ATOM 2531 N N . THR A 1 315 ? 9.539 -13.273 -4.557 1.00 89.06 315 THR A N 1
ATOM 2532 C CA . THR A 1 315 ? 9.249 -13.252 -5.998 1.00 89.06 315 THR A CA 1
ATOM 2533 C C . THR A 1 315 ? 9.820 -12.016 -6.690 1.00 89.06 315 THR A C 1
ATOM 2535 O O . THR A 1 315 ? 10.199 -12.112 -7.853 1.00 89.06 315 THR A O 1
ATOM 2538 N N . ILE A 1 316 ? 9.975 -10.894 -5.974 1.00 89.62 316 ILE A N 1
ATOM 2539 C CA . ILE A 1 316 ? 10.605 -9.681 -6.512 1.00 89.62 316 ILE A CA 1
ATOM 2540 C C . ILE A 1 316 ? 12.083 -9.946 -6.822 1.00 89.62 316 ILE A C 1
ATOM 2542 O O . ILE A 1 316 ? 12.557 -9.638 -7.912 1.00 89.62 316 ILE A O 1
ATOM 2546 N N . ASN A 1 317 ? 12.816 -10.571 -5.893 1.00 89.25 317 ASN A N 1
ATOM 2547 C CA . ASN A 1 317 ? 14.230 -10.871 -6.118 1.00 89.25 317 ASN A CA 1
ATOM 2548 C C . ASN A 1 317 ? 14.430 -11.922 -7.215 1.00 89.25 317 ASN A C 1
ATOM 2550 O O . ASN A 1 317 ? 15.359 -11.813 -8.009 1.00 89.25 317 ASN A O 1
ATOM 2554 N N . LEU A 1 318 ? 13.543 -12.918 -7.277 1.00 91.00 318 LEU A N 1
ATOM 2555 C CA . LEU A 1 318 ? 13.569 -13.920 -8.340 1.00 91.00 318 LEU A CA 1
ATOM 2556 C C . LEU A 1 318 ? 13.351 -13.282 -9.718 1.00 91.00 318 LEU A C 1
ATOM 2558 O O . LEU A 1 318 ? 14.079 -13.618 -10.645 1.00 91.00 318 LEU A O 1
ATOM 2562 N N . ALA A 1 319 ? 12.436 -12.314 -9.839 1.00 93.62 319 ALA A N 1
ATOM 2563 C CA . ALA A 1 319 ? 12.239 -11.572 -11.084 1.00 93.62 319 ALA A CA 1
ATOM 2564 C C . ALA A 1 319 ? 13.492 -10.769 -11.481 1.00 93.62 319 ALA A C 1
ATOM 2566 O O . ALA A 1 319 ? 13.902 -10.797 -12.638 1.00 93.62 319 ALA A O 1
ATOM 2567 N N . ILE A 1 320 ? 14.151 -10.105 -10.522 1.00 92.88 320 ILE A N 1
ATOM 2568 C CA . ILE A 1 320 ? 15.425 -9.401 -10.757 1.00 92.88 320 ILE A CA 1
ATOM 2569 C C . ILE A 1 320 ? 16.505 -10.372 -11.267 1.00 92.88 320 ILE A C 1
ATOM 2571 O O . ILE A 1 320 ? 17.216 -10.064 -12.223 1.00 92.88 320 ILE A O 1
ATOM 2575 N N . GLN A 1 321 ? 16.632 -11.548 -10.644 1.00 92.44 321 GLN A N 1
ATOM 2576 C CA . GLN A 1 321 ? 17.593 -12.575 -11.063 1.00 92.44 321 GLN A CA 1
ATOM 2577 C C . GLN A 1 321 ? 17.314 -13.076 -12.476 1.00 92.44 321 GLN A C 1
ATOM 2579 O O . GLN A 1 321 ? 18.233 -13.129 -13.288 1.00 92.44 321 GLN A O 1
ATOM 2584 N N . GLU A 1 322 ? 16.055 -13.384 -12.782 1.00 94.50 322 GLU A N 1
ATOM 2585 C CA . GLU A 1 322 ? 15.635 -13.841 -14.106 1.00 94.50 322 GLU A CA 1
ATOM 2586 C C . GLU A 1 322 ? 15.978 -12.810 -15.193 1.00 94.50 322 GLU A C 1
ATOM 2588 O O . GLU A 1 322 ? 16.527 -13.169 -16.235 1.00 94.50 322 GLU A O 1
ATOM 2593 N N . LEU A 1 323 ? 15.741 -11.517 -14.942 1.00 93.94 323 LEU A N 1
ATOM 2594 C CA . LEU A 1 323 ? 16.100 -10.448 -15.881 1.00 93.94 323 LEU A CA 1
ATOM 2595 C C . LEU A 1 323 ? 17.614 -10.369 -16.130 1.00 93.94 323 LEU A C 1
ATOM 2597 O O . LEU A 1 323 ? 18.040 -10.208 -17.276 1.00 93.94 323 LEU A O 1
ATOM 2601 N N . ILE A 1 324 ? 18.429 -10.519 -15.082 1.00 92.25 324 ILE A N 1
ATOM 2602 C CA . ILE A 1 324 ? 19.896 -10.540 -15.191 1.00 92.25 324 ILE A CA 1
ATOM 2603 C C . ILE A 1 324 ? 20.375 -11.767 -15.973 1.00 92.25 324 ILE A C 1
ATOM 2605 O O . ILE A 1 324 ? 21.217 -11.639 -16.863 1.00 92.25 324 ILE A O 1
ATOM 2609 N N . GLU A 1 325 ? 19.859 -12.953 -15.652 1.00 91.44 325 GLU A N 1
ATOM 2610 C CA . GLU A 1 325 ? 20.260 -14.214 -16.285 1.00 91.44 325 GLU A CA 1
ATOM 2611 C C . GLU A 1 325 ? 19.863 -14.250 -17.771 1.00 91.44 325 GLU A C 1
ATOM 2613 O O . GLU A 1 325 ? 20.668 -14.654 -18.620 1.00 91.44 325 GLU A O 1
ATOM 2618 N N . ASN A 1 326 ? 18.675 -13.741 -18.110 1.00 92.62 326 ASN A N 1
ATOM 2619 C CA . ASN A 1 326 ? 18.213 -13.615 -19.493 1.00 92.62 326 ASN A CA 1
ATOM 2620 C C . ASN A 1 326 ? 19.076 -12.634 -20.297 1.00 92.62 326 ASN A C 1
ATOM 2622 O O . ASN A 1 326 ? 19.489 -12.953 -21.414 1.00 92.62 326 ASN A O 1
ATOM 2626 N N . ALA A 1 327 ? 19.407 -11.474 -19.724 1.00 90.12 327 ALA A N 1
ATOM 2627 C CA . ALA A 1 327 ? 20.271 -10.496 -20.379 1.00 90.12 327 ALA A CA 1
ATOM 2628 C C . ALA A 1 327 ? 21.708 -11.018 -20.567 1.00 90.12 327 ALA A C 1
ATOM 2630 O O . ALA A 1 327 ? 22.312 -10.802 -21.617 1.00 90.12 327 ALA A O 1
ATOM 2631 N N . GLY A 1 328 ? 22.241 -11.771 -19.597 1.00 85.31 328 GLY A N 1
ATOM 2632 C CA . GLY A 1 328 ? 23.558 -12.405 -19.710 1.00 85.31 328 GLY A CA 1
ATOM 2633 C C . GLY A 1 328 ? 23.618 -13.519 -20.763 1.00 85.31 328 GLY A C 1
ATOM 2634 O O . GLY A 1 328 ? 24.630 -13.670 -21.444 1.00 85.31 328 GLY A O 1
ATOM 2635 N N . SER A 1 329 ? 22.532 -14.277 -20.937 1.00 85.75 329 SER A N 1
ATOM 2636 C CA . SER A 1 329 ? 22.470 -15.398 -21.890 1.00 85.75 329 SER A CA 1
ATOM 2637 C C . SER A 1 329 ? 22.451 -14.943 -23.354 1.00 85.75 329 SER A C 1
ATOM 2639 O O . SER A 1 329 ? 22.980 -15.633 -24.231 1.00 85.75 329 SER A O 1
ATOM 2641 N N . GLN A 1 330 ? 21.875 -13.770 -23.633 1.00 78.75 330 GLN A N 1
ATOM 2642 C CA . GLN A 1 330 ? 21.832 -13.200 -24.983 1.00 78.75 330 GLN A CA 1
ATOM 2643 C C . GLN A 1 330 ? 23.215 -12.751 -25.485 1.00 78.75 330 GLN A C 1
ATOM 2645 O O . GLN A 1 330 ? 23.454 -12.766 -26.691 1.00 78.75 330 GLN A O 1
ATOM 2650 N N . ASP A 1 331 ? 24.157 -12.443 -24.587 1.00 71.00 331 ASP A N 1
ATOM 2651 C CA . ASP A 1 331 ? 25.517 -12.000 -24.935 1.00 71.00 331 ASP A CA 1
ATOM 2652 C C . ASP A 1 331 ? 26.538 -13.160 -24.982 1.00 71.00 331 ASP A C 1
ATOM 2654 O O . ASP A 1 331 ? 27.735 -12.978 -24.767 1.00 71.00 331 ASP A O 1
ATOM 2658 N N . SER A 1 332 ? 26.084 -14.379 -25.306 1.00 60.84 332 SER A N 1
ATOM 2659 C CA . SER A 1 332 ? 26.912 -15.604 -25.382 1.00 60.84 332 SER A CA 1
ATOM 2660 C C . SER A 1 332 ? 28.120 -15.521 -26.335 1.00 60.84 332 SER A C 1
ATOM 2662 O O . SER A 1 332 ? 29.021 -16.357 -26.272 1.00 60.84 332 SER A O 1
ATOM 2664 N N . SER A 1 333 ? 28.183 -14.491 -27.187 1.00 61.94 333 SER A N 1
ATOM 2665 C CA . SER A 1 333 ? 29.342 -14.189 -28.038 1.00 61.94 333 SER A CA 1
ATOM 2666 C C . SER A 1 333 ? 30.522 -13.540 -27.292 1.00 61.94 333 SER A C 1
ATOM 2668 O O . SER A 1 333 ? 31.632 -13.481 -27.829 1.00 61.94 333 SER A O 1
ATOM 2670 N N . ARG A 1 334 ? 30.323 -13.072 -26.053 1.00 55.53 334 ARG A N 1
ATOM 2671 C CA . ARG A 1 334 ? 31.358 -12.469 -25.206 1.00 55.53 334 ARG A CA 1
ATOM 2672 C C . ARG A 1 334 ? 31.641 -13.372 -24.012 1.00 55.53 334 ARG A C 1
ATOM 2674 O O . ARG A 1 334 ? 30.906 -13.399 -23.036 1.00 55.53 334 ARG A O 1
ATOM 2681 N N . SER A 1 335 ? 32.768 -14.076 -24.070 1.00 46.19 335 SER A N 1
ATOM 2682 C CA . SER A 1 335 ? 33.200 -15.051 -23.058 1.00 46.19 335 SER A CA 1
ATOM 2683 C C . SER A 1 335 ? 33.499 -14.476 -21.666 1.00 46.19 335 SER A C 1
ATOM 2685 O O . SER A 1 335 ? 33.853 -15.238 -20.780 1.00 46.19 335 SER A O 1
ATOM 2687 N N . GLU A 1 336 ? 33.371 -13.168 -21.456 1.00 53.94 336 GLU A N 1
ATOM 2688 C CA . GLU A 1 336 ? 33.413 -12.514 -20.148 1.00 53.94 336 GLU A CA 1
ATOM 2689 C C . GLU A 1 336 ? 32.795 -11.112 -20.297 1.00 53.94 336 GLU A C 1
ATOM 2691 O O . GLU A 1 336 ? 33.129 -10.409 -21.264 1.00 53.94 336 GLU A O 1
ATOM 2696 N N . PRO A 1 337 ? 31.929 -10.656 -19.370 1.00 53.72 337 PRO A N 1
ATOM 2697 C CA . PRO A 1 337 ? 31.493 -9.267 -19.348 1.00 53.72 337 PRO A CA 1
ATOM 2698 C C . PRO A 1 337 ? 32.745 -8.409 -19.175 1.00 53.72 337 PRO A C 1
ATOM 2700 O O . PRO A 1 337 ? 33.369 -8.409 -18.112 1.00 53.72 337 PRO A O 1
ATOM 2703 N N . LYS A 1 338 ? 33.169 -7.710 -20.237 1.00 51.59 338 LYS A N 1
ATOM 2704 C CA . LYS A 1 338 ? 34.328 -6.818 -20.174 1.00 51.59 338 LYS A CA 1
ATOM 2705 C C . LYS A 1 338 ? 34.010 -5.715 -19.168 1.00 51.59 338 LYS A C 1
ATOM 2707 O O . LYS A 1 338 ? 33.435 -4.688 -19.518 1.00 51.59 338 LYS A O 1
ATOM 2712 N N . ARG A 1 339 ? 34.446 -5.917 -17.921 1.00 59.19 339 ARG A N 1
ATOM 2713 C CA . ARG A 1 339 ? 34.688 -4.876 -16.921 1.00 59.19 339 ARG A CA 1
ATOM 2714 C C . ARG A 1 339 ? 35.756 -3.948 -17.497 1.00 59.19 339 ARG A C 1
ATOM 2716 O O . ARG A 1 339 ? 36.935 -4.058 -17.162 1.00 59.19 339 ARG A O 1
ATOM 2723 N N . SER A 1 340 ? 35.403 -3.085 -18.447 1.00 61.62 340 SER A N 1
ATOM 2724 C CA . SER A 1 340 ? 36.356 -2.085 -18.895 1.00 61.62 340 SER A CA 1
ATOM 2725 C C . SER A 1 340 ? 36.547 -1.128 -17.726 1.00 61.62 340 SER A C 1
ATOM 2727 O O . SER A 1 340 ? 35.593 -0.543 -17.225 1.00 61.62 340 SER A O 1
ATOM 2729 N N . LEU A 1 341 ? 37.789 -0.950 -17.274 1.00 60.22 341 LEU A N 1
ATOM 2730 C CA . LEU A 1 341 ? 38.120 -0.008 -16.198 1.00 60.22 341 LEU A CA 1
ATOM 2731 C C . LEU A 1 341 ? 37.474 1.376 -16.441 1.00 60.22 341 LEU A C 1
ATOM 2733 O O . LEU A 1 341 ? 37.129 2.087 -15.505 1.00 60.22 341 LEU A O 1
ATOM 2737 N N . SER A 1 342 ? 37.261 1.739 -17.711 1.00 66.38 342 SER A N 1
ATOM 2738 C CA . SER A 1 342 ? 36.555 2.943 -18.140 1.00 66.38 342 SER A CA 1
ATOM 2739 C C . SER A 1 342 ? 35.065 3.001 -17.768 1.00 66.38 342 SER A C 1
ATOM 2741 O O . SER A 1 342 ? 34.615 4.084 -17.399 1.00 66.38 342 SER A O 1
ATOM 2743 N N . SER A 1 343 ? 34.298 1.905 -17.844 1.00 63.97 343 SER A N 1
ATOM 2744 C CA . SER A 1 343 ? 32.870 1.897 -17.481 1.00 63.97 343 SER A CA 1
ATOM 2745 C C . SER A 1 343 ? 32.711 1.976 -15.967 1.00 63.97 343 SER A C 1
ATOM 2747 O O . SER A 1 343 ? 31.988 2.830 -15.462 1.00 63.97 343 SER A O 1
ATOM 2749 N N . THR A 1 344 ? 33.520 1.209 -15.238 1.00 66.50 344 THR A N 1
ATOM 2750 C CA . THR A 1 344 ? 33.612 1.265 -13.778 1.00 66.50 344 THR A CA 1
ATOM 2751 C C . THR A 1 344 ? 33.993 2.662 -13.274 1.00 66.50 344 THR A C 1
ATOM 2753 O O . THR A 1 344 ? 33.383 3.193 -12.348 1.00 66.50 344 THR A O 1
ATOM 2756 N N . MET A 1 345 ? 34.973 3.313 -13.912 1.00 65.50 345 MET A N 1
ATOM 2757 C CA . MET A 1 345 ? 35.373 4.685 -13.575 1.00 65.50 345 MET A CA 1
ATOM 2758 C C . MET A 1 345 ? 34.319 5.736 -13.970 1.00 65.50 345 MET A C 1
ATOM 2760 O O . MET A 1 345 ? 34.251 6.792 -13.336 1.00 65.50 345 MET A O 1
ATOM 2764 N N . ARG A 1 346 ? 33.506 5.488 -15.007 1.00 68.06 346 ARG A N 1
ATOM 2765 C CA . ARG A 1 346 ? 32.390 6.365 -15.403 1.00 68.06 346 ARG A CA 1
ATOM 2766 C C . ARG A 1 346 ? 31.252 6.293 -14.386 1.00 68.06 346 ARG A C 1
ATOM 2768 O O . ARG A 1 346 ? 30.839 7.344 -13.902 1.00 68.06 346 ARG A O 1
ATOM 2775 N N . HIS A 1 347 ? 30.844 5.080 -14.014 1.00 66.31 347 HIS A N 1
ATOM 2776 C CA . HIS A 1 347 ? 29.875 4.817 -12.945 1.00 66.31 347 HIS A CA 1
ATOM 2777 C C . HIS A 1 347 ? 30.319 5.463 -11.625 1.00 66.31 347 HIS A C 1
ATOM 2779 O O . HIS A 1 347 ? 29.582 6.220 -10.997 1.00 66.31 347 HIS A O 1
ATOM 2785 N N . HIS A 1 348 ? 31.603 5.313 -11.280 1.00 64.44 348 HIS A N 1
ATOM 2786 C CA . HIS A 1 348 ? 32.217 6.026 -10.158 1.00 64.44 348 HIS A CA 1
ATOM 2787 C C . HIS A 1 348 ? 32.036 7.550 -10.261 1.00 64.44 348 HIS A C 1
ATOM 2789 O O . HIS A 1 348 ? 31.621 8.193 -9.302 1.00 64.44 348 HIS A O 1
ATOM 2795 N N . ARG A 1 349 ? 32.345 8.181 -11.401 1.00 64.62 349 ARG A N 1
ATOM 2796 C CA . ARG A 1 349 ? 32.187 9.643 -11.537 1.00 64.62 349 ARG A CA 1
ATOM 2797 C C . ARG A 1 349 ? 30.736 10.097 -11.351 1.00 64.62 349 ARG A C 1
ATOM 2799 O O . ARG A 1 349 ? 30.535 11.135 -10.727 1.00 64.62 349 ARG A O 1
ATOM 2806 N N . GLN A 1 350 ? 29.759 9.323 -11.825 1.00 64.75 350 GLN A N 1
ATOM 2807 C CA . GLN A 1 350 ? 28.333 9.613 -11.624 1.00 64.75 350 GLN A CA 1
ATOM 2808 C C . GLN A 1 350 ? 27.952 9.572 -10.136 1.00 64.75 350 GLN A C 1
ATOM 2810 O O . GLN A 1 350 ? 27.327 10.507 -9.643 1.00 64.75 350 GLN A O 1
ATOM 2815 N N . HIS A 1 351 ? 28.425 8.571 -9.389 1.00 61.91 351 HIS A N 1
ATOM 2816 C CA . HIS A 1 351 ? 28.180 8.479 -7.946 1.00 61.91 351 HIS A CA 1
ATOM 2817 C C . HIS A 1 351 ? 28.813 9.605 -7.124 1.00 61.91 351 HIS A C 1
ATOM 2819 O O . HIS A 1 351 ? 28.250 10.037 -6.120 1.00 61.91 351 HIS A O 1
ATOM 2825 N N . PHE A 1 352 ? 29.999 10.077 -7.510 1.00 56.12 352 PHE A N 1
ATOM 2826 C CA . PHE A 1 352 ? 30.743 11.068 -6.727 1.00 56.12 352 PHE A CA 1
ATOM 2827 C C . PHE A 1 352 ? 30.398 12.519 -7.056 1.00 56.12 352 PHE A C 1
ATOM 2829 O O . PHE A 1 352 ? 30.568 13.367 -6.183 1.00 56.12 352 PHE A O 1
ATOM 2836 N N . ALA A 1 353 ? 29.873 12.810 -8.250 1.00 57.41 353 ALA A N 1
ATOM 2837 C CA . ALA A 1 353 ? 29.334 14.136 -8.557 1.00 57.41 353 ALA A CA 1
ATOM 2838 C C . ALA A 1 353 ? 28.166 14.518 -7.619 1.00 57.41 353 ALA A C 1
ATOM 2840 O O . ALA A 1 353 ? 27.982 15.693 -7.323 1.00 57.41 353 ALA A O 1
ATOM 2841 N N . ASN A 1 354 ? 27.462 13.520 -7.069 1.00 52.91 354 ASN A N 1
ATOM 2842 C CA . ASN A 1 354 ? 26.295 13.691 -6.200 1.00 52.91 354 ASN A CA 1
ATOM 2843 C C . ASN A 1 354 ? 26.585 13.529 -4.689 1.00 52.91 354 ASN A C 1
ATOM 2845 O O . ASN A 1 354 ? 25.664 13.528 -3.882 1.00 52.91 354 ASN A O 1
ATOM 2849 N N . LYS A 1 355 ? 27.844 13.386 -4.240 1.00 47.19 355 LYS A N 1
ATOM 2850 C CA . LYS A 1 355 ? 28.141 13.134 -2.807 1.00 47.19 355 LYS A CA 1
ATOM 2851 C C . LYS A 1 355 ? 28.045 14.352 -1.881 1.00 47.19 355 LYS A C 1
ATOM 2853 O O . LYS A 1 355 ? 28.028 14.165 -0.667 1.00 47.19 355 LYS A O 1
ATOM 2858 N N . GLY A 1 356 ? 27.945 15.571 -2.417 1.00 46.69 356 GLY A N 1
ATOM 2859 C CA . GLY A 1 356 ? 27.666 16.765 -1.606 1.00 46.69 356 GLY A CA 1
ATOM 2860 C C . GLY A 1 356 ? 26.304 16.708 -0.896 1.00 46.69 356 GLY A C 1
ATOM 2861 O O . GLY A 1 356 ? 26.151 17.285 0.176 1.00 46.69 356 GLY A O 1
ATOM 2862 N N . THR A 1 357 ? 25.348 15.957 -1.446 1.00 47.19 357 THR A N 1
ATOM 2863 C CA . THR A 1 357 ? 23.978 15.806 -0.933 1.00 47.19 357 THR A CA 1
ATOM 2864 C C . THR A 1 357 ? 23.791 14.571 -0.039 1.00 47.19 357 THR A C 1
ATOM 2866 O O . THR A 1 357 ? 23.040 14.627 0.927 1.00 47.19 357 THR A O 1
ATOM 2869 N N . PHE A 1 358 ? 24.538 13.485 -0.263 1.00 42.59 358 PHE A N 1
ATOM 2870 C CA . PHE A 1 358 ? 24.303 12.191 0.407 1.00 42.59 358 PHE A CA 1
ATOM 2871 C C . PHE A 1 358 ? 24.734 12.128 1.892 1.00 42.59 358 PHE A C 1
ATOM 2873 O O . PHE A 1 358 ? 24.233 11.314 2.663 1.00 42.59 358 PHE A O 1
ATOM 2880 N N . ILE A 1 359 ? 25.674 12.979 2.333 1.00 43.16 359 ILE A N 1
ATOM 2881 C CA . ILE A 1 359 ? 26.132 13.008 3.742 1.00 43.16 359 ILE A CA 1
ATOM 2882 C C . ILE A 1 359 ? 25.075 13.639 4.671 1.00 43.16 359 ILE A C 1
ATOM 2884 O O . ILE A 1 359 ? 25.027 13.314 5.856 1.00 43.16 359 ILE A O 1
ATOM 2888 N N . TRP A 1 360 ? 24.179 14.472 4.136 1.00 39.38 360 TRP A N 1
ATOM 2889 C CA . TRP A 1 360 ? 23.079 15.072 4.896 1.00 39.38 360 TRP A CA 1
ATOM 2890 C C . TRP A 1 360 ? 21.933 14.088 5.186 1.00 39.38 360 TRP A C 1
ATOM 2892 O O . TRP A 1 360 ? 21.266 14.213 6.213 1.00 39.38 360 TRP A O 1
ATOM 2902 N N . GLU A 1 361 ? 21.755 13.060 4.352 1.00 41.38 361 GLU A N 1
ATOM 2903 C CA . GLU A 1 361 ? 20.657 12.084 4.457 1.00 41.38 361 GLU A CA 1
ATOM 2904 C C . GLU A 1 361 ? 20.830 11.082 5.615 1.00 41.38 361 GLU A C 1
ATOM 2906 O O . GLU A 1 361 ? 19.846 10.638 6.200 1.00 41.38 361 GLU A O 1
ATOM 2911 N N . LEU A 1 362 ? 22.066 10.769 6.024 1.00 38.69 362 LEU A N 1
ATOM 2912 C CA . LEU A 1 362 ? 22.328 9.883 7.172 1.00 38.69 362 LEU A CA 1
ATOM 2913 C C . LEU A 1 362 ? 22.324 10.613 8.526 1.00 38.69 362 LEU A C 1
ATOM 2915 O O . LEU A 1 362 ? 22.122 9.976 9.558 1.00 38.69 362 LEU A O 1
ATOM 2919 N N . ALA A 1 363 ? 22.540 11.931 8.535 1.00 38.12 363 ALA A N 1
ATOM 2920 C CA . ALA A 1 363 ? 22.656 12.728 9.759 1.00 38.12 363 ALA A CA 1
ATOM 2921 C C . ALA A 1 363 ? 21.319 13.322 10.250 1.00 38.12 363 ALA A C 1
ATOM 2923 O O . ALA A 1 363 ? 21.235 13.779 11.383 1.00 38.12 363 ALA A O 1
ATOM 2924 N N . MET A 1 364 ? 20.263 13.318 9.428 1.00 37.53 364 MET A N 1
ATOM 2925 C CA . MET A 1 364 ? 18.994 14.008 9.729 1.00 37.53 364 MET A CA 1
ATOM 2926 C C . MET A 1 364 ? 17.906 13.125 10.369 1.00 37.53 364 MET A C 1
ATOM 2928 O O . MET A 1 364 ? 16.868 13.640 10.770 1.00 37.53 364 MET A O 1
A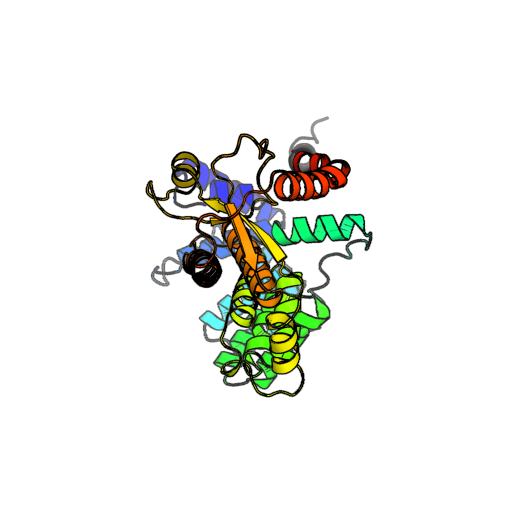TOM 2932 N N . ILE A 1 365 ? 18.153 11.824 10.569 1.00 39.12 365 ILE A N 1
ATOM 2933 C CA . ILE A 1 365 ? 17.300 10.938 11.401 1.00 39.12 365 ILE A CA 1
ATOM 2934 C C . ILE A 1 365 ? 17.807 10.930 12.867 1.00 39.12 365 ILE A C 1
ATOM 2936 O O . ILE A 1 365 ? 17.550 10.023 13.659 1.00 39.12 365 ILE A O 1
ATOM 2940 N N . ASP A 1 366 ? 18.574 11.949 13.258 1.00 41.34 366 ASP A N 1
ATOM 2941 C CA . ASP A 1 366 ? 19.265 12.004 14.541 1.00 41.34 366 ASP A CA 1
ATOM 2942 C C . ASP A 1 366 ? 18.393 12.667 15.625 1.00 41.34 366 ASP A C 1
ATOM 2944 O O . ASP A 1 366 ? 18.235 13.886 15.645 1.00 41.34 366 ASP A O 1
ATOM 2948 N N . PHE A 1 367 ? 17.797 11.825 16.489 1.00 40.28 367 PHE A N 1
ATOM 2949 C CA . PHE A 1 367 ? 17.412 11.958 17.919 1.00 40.28 367 PHE A CA 1
ATOM 2950 C C . PHE A 1 367 ? 16.781 13.248 18.507 1.00 40.28 367 PHE A C 1
ATOM 2952 O O . PHE A 1 367 ? 16.263 13.212 19.631 1.00 40.28 367 PHE A O 1
ATOM 2959 N N . SER A 1 368 ? 16.791 14.377 17.813 1.00 43.53 368 SER A N 1
ATOM 2960 C CA . SER A 1 368 ? 16.429 15.710 18.301 1.00 43.53 368 SER A CA 1
ATOM 2961 C C . SER A 1 368 ? 14.922 15.867 18.512 1.00 43.53 368 SER A C 1
ATOM 2963 O O . SER A 1 368 ? 14.505 16.307 19.584 1.00 43.53 368 SER A O 1
ATOM 2965 N N . GLU A 1 369 ? 14.093 15.380 17.587 1.00 46.34 369 GLU A N 1
ATOM 2966 C CA . GLU A 1 369 ? 12.629 15.407 17.724 1.00 46.34 369 GLU A CA 1
ATOM 2967 C C . GLU A 1 369 ? 12.121 14.525 18.876 1.00 46.34 369 GLU A C 1
ATOM 2969 O O . GLU A 1 369 ? 11.211 14.906 19.618 1.00 46.34 369 GLU A O 1
ATOM 2974 N N . ILE A 1 370 ? 12.750 13.363 19.095 1.00 45.12 370 ILE A N 1
ATOM 2975 C CA . ILE A 1 370 ? 12.433 12.481 20.230 1.00 45.12 370 ILE A CA 1
ATOM 2976 C C . ILE A 1 370 ? 12.815 13.166 21.549 1.00 45.12 370 ILE A C 1
ATOM 2978 O O . ILE A 1 370 ? 12.055 13.125 22.521 1.00 45.12 370 ILE A O 1
ATOM 2982 N N . LYS A 1 371 ? 13.973 13.835 21.585 1.00 48.16 371 LYS A N 1
ATOM 2983 C CA . LYS A 1 371 ? 14.461 14.566 22.759 1.00 48.16 371 LYS A CA 1
ATOM 2984 C C . LYS A 1 371 ? 13.566 15.758 23.104 1.00 48.16 371 LYS A C 1
ATOM 2986 O O . LYS A 1 371 ? 13.251 15.956 24.280 1.00 48.16 371 LYS A O 1
ATOM 2991 N N . ASP A 1 372 ? 13.102 16.506 22.108 1.00 52.75 372 ASP A N 1
ATOM 2992 C CA . ASP A 1 372 ? 12.223 17.657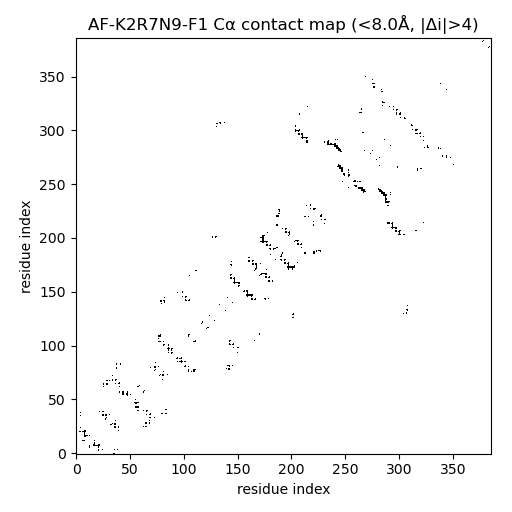 22.319 1.00 52.75 372 ASP A CA 1
ATOM 2993 C C . ASP A 1 372 ? 10.783 17.252 22.657 1.00 52.75 372 ASP A C 1
ATOM 2995 O O . ASP A 1 372 ? 10.157 17.872 23.523 1.00 52.75 372 ASP A O 1
ATOM 2999 N N . GLY A 1 373 ? 10.283 16.147 22.095 1.00 55.31 373 GLY A N 1
ATOM 3000 C CA . GLY A 1 373 ? 9.020 15.538 22.517 1.00 55.31 373 GLY A CA 1
ATOM 3001 C C . GLY A 1 373 ? 9.042 15.101 23.988 1.00 55.31 373 GLY A C 1
ATOM 3002 O O . GLY A 1 373 ? 8.124 15.417 24.749 1.00 55.31 373 GLY A O 1
ATOM 3003 N N . LEU A 1 374 ? 10.121 14.441 24.426 1.00 49.19 374 LEU A N 1
ATOM 3004 C CA . LEU A 1 374 ? 10.290 14.012 25.820 1.00 49.19 374 LEU A CA 1
ATOM 3005 C C . LEU A 1 374 ? 10.439 15.195 26.788 1.00 49.19 374 LEU A C 1
ATOM 3007 O O . LEU A 1 374 ? 9.865 15.161 27.878 1.00 49.19 374 LEU A O 1
ATOM 3011 N N . ARG A 1 375 ? 11.133 16.270 26.391 1.00 54.22 375 ARG A N 1
ATOM 3012 C CA . ARG A 1 375 ? 11.248 17.505 27.190 1.00 54.22 375 ARG A CA 1
ATOM 3013 C C . ARG A 1 375 ? 9.904 18.194 27.403 1.00 54.22 375 ARG A C 1
ATOM 3015 O O . ARG A 1 375 ? 9.613 18.601 28.526 1.00 54.22 375 ARG A O 1
ATOM 3022 N N . LYS A 1 376 ? 9.069 18.295 26.362 1.00 62.25 376 LYS A N 1
ATOM 3023 C CA . LYS A 1 376 ? 7.732 18.911 26.456 1.00 62.25 376 LYS A CA 1
ATOM 3024 C C . LYS A 1 376 ? 6.805 18.121 27.382 1.00 62.25 376 LYS A C 1
ATOM 3026 O O . LYS A 1 376 ? 6.114 18.716 28.208 1.00 62.25 376 LYS A O 1
ATOM 3031 N N . VAL A 1 377 ? 6.826 16.788 27.294 1.00 56.72 377 VAL A N 1
ATOM 3032 C CA . VAL A 1 377 ? 6.062 15.915 28.203 1.00 56.72 377 VAL A CA 1
ATOM 3033 C C . VAL A 1 377 ? 6.569 16.060 29.639 1.00 56.72 377 VAL A C 1
ATOM 3035 O O . VAL A 1 377 ? 5.775 16.293 30.545 1.00 56.72 377 VAL A O 1
ATOM 3038 N N . TRP A 1 378 ? 7.886 16.018 29.853 1.00 55.47 378 TRP A N 1
ATOM 3039 C CA . TRP A 1 378 ? 8.474 16.135 31.188 1.00 55.47 378 TRP A CA 1
ATOM 3040 C C . TRP A 1 378 ? 8.187 17.494 31.848 1.00 55.47 378 TRP A C 1
ATOM 3042 O O . TRP A 1 378 ? 7.771 17.535 33.005 1.00 55.47 378 TRP A O 1
ATOM 3052 N N . ALA A 1 379 ? 8.299 18.601 31.106 1.00 66.75 379 ALA A N 1
ATOM 3053 C CA . ALA A 1 379 ? 7.969 19.940 31.598 1.00 66.75 379 ALA A CA 1
ATOM 3054 C C . ALA A 1 379 ? 6.484 20.080 31.975 1.00 66.75 379 ALA A C 1
ATOM 3056 O O . ALA A 1 379 ? 6.156 20.691 32.992 1.00 66.75 379 ALA A O 1
ATOM 3057 N N . LYS A 1 380 ? 5.574 19.472 31.203 1.00 64.06 380 LYS A N 1
ATOM 3058 C CA . LYS A 1 380 ? 4.131 19.510 31.485 1.00 64.06 380 LYS A CA 1
ATOM 3059 C C . LYS A 1 380 ? 3.748 18.647 32.692 1.00 64.06 380 LYS A C 1
ATOM 3061 O O . LYS A 1 380 ? 2.863 19.031 33.452 1.00 64.06 380 LYS A O 1
ATOM 3066 N N . THR A 1 381 ? 4.405 17.501 32.874 1.00 63.38 381 THR A N 1
ATOM 3067 C CA . THR A 1 381 ? 4.085 16.539 33.942 1.00 63.38 381 THR A CA 1
ATOM 3068 C C . THR A 1 381 ? 4.780 16.860 35.267 1.00 63.38 381 THR A C 1
ATOM 3070 O O . THR A 1 381 ? 4.202 16.622 36.324 1.00 63.38 381 THR A O 1
ATOM 3073 N N . PHE A 1 382 ? 5.991 17.421 35.233 1.00 67.62 382 PHE A N 1
ATOM 3074 C CA . PHE A 1 382 ? 6.830 17.600 36.426 1.00 67.62 382 PHE A CA 1
ATOM 3075 C C . PHE A 1 382 ? 7.278 19.049 36.674 1.00 67.62 382 PHE A C 1
ATOM 3077 O O . PHE A 1 382 ? 7.769 19.346 37.758 1.00 67.62 382 PHE A O 1
ATOM 3084 N N . GLY A 1 383 ? 7.078 19.969 35.723 1.00 61.50 383 GLY A N 1
ATOM 3085 C CA . GLY A 1 383 ? 7.577 21.350 35.794 1.00 61.50 383 GLY A CA 1
ATOM 3086 C C . GLY A 1 383 ? 6.756 22.329 36.641 1.00 61.50 383 GLY A C 1
ATOM 3087 O O . GLY A 1 383 ? 7.106 23.501 36.703 1.00 61.50 383 GLY A O 1
ATOM 3088 N N . LYS A 1 384 ? 5.679 21.890 37.307 1.00 54.00 384 LYS A N 1
ATOM 3089 C CA . LYS A 1 384 ? 4.909 22.720 38.254 1.00 54.00 384 LYS A CA 1
ATOM 3090 C C . LYS A 1 384 ? 5.177 22.310 39.702 1.00 54.00 384 LYS A C 1
ATOM 3092 O O . LYS A 1 384 ? 4.281 21.844 40.399 1.00 54.00 384 LYS A O 1
ATOM 3097 N N . LYS A 1 385 ? 6.421 22.469 40.145 1.00 54.94 385 LYS A N 1
ATOM 3098 C CA . LYS A 1 385 ? 6.767 22.613 41.565 1.00 54.94 385 LYS A CA 1
ATOM 3099 C C . LYS A 1 385 ? 7.871 23.659 41.679 1.00 54.94 385 LYS A C 1
ATOM 3101 O O . LYS A 1 385 ? 9.050 23.338 41.577 1.00 54.94 385 LYS A O 1
ATOM 3106 N N . GLY A 1 386 ? 7.432 24.898 41.837 1.00 51.09 386 GLY A N 1
ATOM 3107 C CA . GLY A 1 386 ? 8.207 26.089 42.157 1.00 51.09 386 GLY A CA 1
ATOM 3108 C C . GLY A 1 386 ? 7.224 27.097 42.704 1.00 51.09 386 GLY A C 1
ATOM 3109 O O . GLY A 1 386 ? 6.336 27.472 41.906 1.00 51.09 386 GLY A O 1
#

Mean predicted aligned error: 10.35 Å

Radius of gyration: 24.89 Å; Cα contacts (8 Å, |Δi|>4): 429; chains: 1; bounding box: 64×45×72 Å

pLDDT: mean 79.1, std 17.99, range [37.53, 98.19]

Secondary structure (DSSP, 8-state):
-HHHHHHHH-TTS-HHHHHHHHHHHHHHHHTT-HHHHHHHHHHHHHHHTTS-GGG-GGG-GGGHHHHHHHHHHHHTT-HHHHHHHHHHHHHTT-HHHHHHHHHHHHHTTTT--------HHHHHHHHHHHHHHTTTTTTSPPHHHHHHHHHHHTT-HHHHHHHHHHHHHHS--HHHHHHHHTTS-TTSHHHHHHHHHHHHTT-HHHHHHHHHHHHS-GGGS---TTHHHHHHHHHH-SSPEEEEEEEPPHHHHHHTTPPTT---EEEGGGS----TTT-TTEEEEEE-HHHHHHHHHHHHHHHHHHHH-SS--HHHHHHHHHHHHHHHHHTTTSSS----HHHHHHHHHHHHHTHHHHHHHHHTTSSHHHHHHHHHHHHHHH----

Solvent-accessible surface area (backbone atoms only — not comparable to full-atom values): 21258 Å² total; per-residue (Å²): 113,66,68,54,51,53,70,10,64,40,88,89,45,56,69,69,46,30,54,50,30,50,54,52,35,52,53,38,14,69,68,67,36,63,68,40,25,53,52,55,50,52,51,22,48,59,62,31,66,89,49,62,84,94,64,39,54,58,74,35,77,89,40,49,53,34,55,53,45,46,54,50,36,39,74,70,44,36,38,72,43,38,37,56,50,25,52,52,31,39,74,71,70,40,43,69,61,18,44,54,50,28,51,50,32,58,70,66,52,40,76,76,74,67,94,68,75,90,42,82,69,46,50,54,50,40,54,59,38,51,64,62,62,40,62,55,63,64,69,42,69,50,40,26,53,46,40,15,49,52,24,48,76,70,71,33,60,66,58,16,48,54,26,13,49,47,31,30,72,75,66,54,32,22,68,15,21,50,53,43,33,74,77,44,61,77,64,34,66,68,21,48,55,30,31,52,49,8,29,73,54,53,27,33,70,31,20,39,52,50,13,47,65,43,62,51,62,68,89,76,34,46,84,53,86,56,55,37,52,52,50,47,51,30,54,73,40,77,75,60,40,83,46,50,30,29,61,54,48,55,66,60,28,49,78,71,74,43,62,74,86,55,88,41,77,43,60,48,96,75,53,81,86,67,64,71,92,73,40,85,62,64,46,72,48,67,27,33,48,26,53,46,51,14,47,52,26,28,50,54,14,55,55,43,36,72,68,60,40,100,64,86,67,62,67,47,52,52,51,51,49,51,55,52,54,53,49,56,60,74,46,69,89,50,96,58,81,79,79,44,70,65,57,59,52,47,54,48,50,61,59,56,76,53,48,89,61,57,65,57,69,74,60,70,80,58,66,53,70,62,52,53,52,51,49,55,52,47,45,73,76,64,62,86,79,129

Foldseek 3Di:
DVCLLCQQCPPPDDPVSVVVSLVVLLVVLLVLDLVSLLSNLVVQVVVCVVDDPVDRSNPDPSSPSSVVSLVVCLVVLQFLSLLSVLVVCVVVVNNVVSLVSLVCSLVVVSLCPDPDPDDPVVVVCCQVCLLFVCQVVVVRDTSLNVSLVSCVVVVNNVSNLVSLCSCCVSPLALVSLVSNLVVDPQLPPSNLVSLVSSVSSNDLVSLLSLLVSLPDDLVPRDPPPPRSVVSVCQQPDDDFDKWKKFFDAPVRCVVVVHDGPDGFIAGPLPDDDDQPVPPPGMDIFTHRRSNVSSLVSLNSSQVSCVNHPPDHDCVSRVSNVVSRVVRVVVVVVDPDDPPPVVVSVVVVVVSVVPVVPVVVVVCVVDDPVVVVVVVVVCCVPPVPDD

Organism: Macrophomina phaseolina (strain MS6) (NCBI:txid1126212)

Nearest PDB structures (foldseek):
  7aie-assembly1_A  TM=4.552E-01  e=1.601E-02  Homo sapiens
  2pl2-assembly1_B  TM=4.073E-01  e=4.342E-02  Thermus thermophilus HB27
  5a7d-assembly4_D  TM=3.091E-01  e=1.412E-01  Drosophila melanogaster
  4wne-assembly1_A  TM=3.910E-01  e=4.193E-01  Homo sapiens
  4wng-assembly1_A  TM=1.765E-01  e=4.007E-01  Homo sapiens

InterPro domains:
  IPR003151 PIK-related kinase, FAT [PF02259] (57-173)
  IPR011990 Tetratricopeptide-like helical domain superfamily [G3DSA:1.25.40.10] (34-237)

Sequence (386 aa):
MFYVARACLYSRNAPTVQKLGKVVLLTMSANEVPEATLHLLRLAVRQDEGLSRARRAYDSTELSFARRHLRKLVAEKHPHAMVFQAKRLAAEGRRKEAIEMLTDAVSSGAAELQEVEEDAESMHKQYSGIVLQDNEASKGESPWTFLAQLHRTEGNPKGAEEAFRAGAMIDDDPKAYEGLCGTVPRFSKQWHEWMTKAAASGSWTAMNWLGRFYSVPLDQIPEEANVREEARLLEESEPKVDWWYYYLDDKELGALGEQPGTKIVGADFWRSYRDPRTDSKLHMVQLNPRTALAMEWYELAWRSQFIFSDKRDVTINLAIQELIENAGSQDSSRSEPKRSLSSTMRHHRQHFANKGTFIWELAMIDFSEIKDGLRKVWAKTFGKKG